Protein AF-0000000080276088 (afdb_homodimer)

Organism: Fervidobacterium islandicum (NCBI:txid2423)

Nearest PDB structures (foldseek):
  8k1r-assembly1_B  TM=9.528E-01  e=2.540E-06  Spirochaeta thermophila DSM 6578
  8j4c-assembly1_A  TM=8.037E-01  e=6.727E-07  Spirochaeta thermophila DSM 6578
  8k1r-assembly1_A  TM=8.039E-01  e=1.388E-06  Spirochaeta thermophila DSM 6578
  6cdb-assembly1_A  TM=9.088E-01  e=8.428E-05  Staphylococcus aureus
  2kko-assembly1_A  TM=9.080E-01  e=1.637E-04  Mycobacterium tuberculosis variant bovis

Solvent-accessible surface area (backbone atoms only — not comparable to full-atom values): 21355 Å² total; per-residue (Å²): 125,87,78,78,66,42,72,38,52,51,25,47,59,51,32,32,64,68,54,40,39,52,51,43,36,39,72,69,69,32,36,33,41,65,54,33,12,67,67,69,69,48,56,47,69,61,37,37,51,53,53,49,52,37,31,73,70,56,54,26,38,73,48,74,57,97,88,39,65,35,42,42,67,52,42,71,35,58,53,47,26,52,52,27,46,42,52,43,38,41,58,67,50,38,83,70,20,63,20,75,14,50,72,72,53,68,56,74,84,64,67,79,71,78,58,95,61,81,45,49,26,24,36,56,31,59,85,42,52,66,53,43,49,45,53,46,49,51,55,51,57,72,72,50,58,69,68,40,31,37,30,37,31,33,53,33,69,60,37,64,57,46,38,61,55,50,40,48,73,70,55,30,43,78,76,45,74,48,68,46,96,84,56,38,31,40,39,33,34,34,39,48,66,84,70,78,75,119,125,88,78,77,68,40,73,39,53,52,24,46,59,50,32,32,64,68,54,40,41,53,50,42,36,38,73,69,67,32,35,32,42,65,55,35,11,66,68,69,70,46,54,47,68,62,37,37,52,53,53,49,52,36,31,74,69,55,53,25,37,74,49,74,55,95,87,39,64,34,45,42,69,53,42,70,33,58,53,48,26,52,50,28,47,43,51,42,38,40,59,68,51,38,76,76,20,62,20,73,18,49,73,73,55,65,55,73,84,66,67,81,72,78,61,94,62,82,44,51,26,24,37,55,32,59,87,43,55,66,53,42,47,44,53,45,49,51,54,51,57,72,71,50,58,70,69,40,31,38,32,38,31,33,54,33,69,59,37,63,56,45,36,61,56,50,40,47,72,69,55,30,42,78,75,44,73,47,70,45,97,85,55,39,30,42,38,32,34,34,38,49,65,82,69,78,74,118

Foldseek 3Di:
DLDDQDPVNVVVQCVDPLLVLLQLQVLVVQWALVSSCVLSVHDSVVSVVSQVVCVSSQQKDWDADPNGITIHGNDVVSSVVVVVVLVVVLVVPQVQFKAQFCVRNVPDDDPPPPPVDTARIEGEQEPPEPPSQQVSVVVVLVVDDAFGKYKYKYQYVSNLVVNVVVLVVVPWDWPDWDADPVRIIITIIGRHDPPPPD/DLDDQDPVNVVVQCVDPLLVLLQLQVLVVQWALVSSCVLSVHDSVVSVVSQVVCVSSQQKDWDADPRGITIHGNDVVSSVVVVVVLVVVLVVPQVLFKAQFCVRNVPDDDDPPPPVDTARIEGEQEPPEPPSQQVSVVVVLVVDDAFGKYKYKYQYVSNLVVNVVVCVVVPWDWPDWDADPVRIIITIIGRHDPPPPD

pLDDT: mean 82.59, std 14.82, range [29.22, 98.38]

Structure (mmCIF, N/CA/C/O backbone):
data_AF-0000000080276088-model_v1
#
loop_
_entity.id
_entity.type
_entity.pdbx_description
1 polymer 'Sulfurtransferase TusA family protein'
#
loop_
_atom_si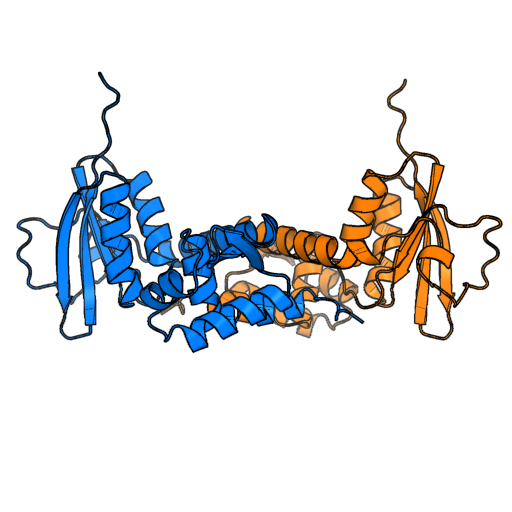te.group_PDB
_atom_site.id
_atom_site.type_symbol
_atom_site.label_atom_id
_atom_site.label_alt_id
_atom_site.label_comp_id
_atom_site.label_asym_id
_atom_site.label_entity_id
_atom_site.label_seq_id
_atom_site.pdbx_PDB_ins_code
_atom_site.Cartn_x
_atom_site.Cartn_y
_atom_site.Cartn_z
_atom_site.occupancy
_atom_site.B_iso_or_equiv
_atom_site.auth_seq_id
_atom_site.auth_comp_id
_atom_site.auth_asym_id
_atom_site.auth_atom_id
_atom_site.pdbx_PDB_model_num
ATOM 1 N N . MET A 1 1 ? -12.562 19.391 -12.039 1 29.22 1 MET A N 1
ATOM 2 C CA . MET A 1 1 ? -11.641 19.484 -10.906 1 29.22 1 MET A CA 1
ATOM 3 C C . MET A 1 1 ? -10.992 18.141 -10.625 1 29.22 1 MET A C 1
ATOM 5 O O . MET A 1 1 ? -11.695 17.141 -10.391 1 29.22 1 MET A O 1
ATOM 9 N N . LYS A 1 2 ? -9.984 17.719 -11.312 1 45.38 2 LYS A N 1
ATOM 10 C CA . LYS A 1 2 ? -9.391 16.391 -11.25 1 45.38 2 LYS A CA 1
ATOM 11 C C . LYS A 1 2 ? -9.297 15.898 -9.805 1 45.38 2 LYS A C 1
ATOM 13 O O . LYS A 1 2 ? -8.695 16.562 -8.961 1 45.38 2 LYS A O 1
ATOM 18 N N . LYS A 1 3 ? -10.375 15.078 -9.328 1 55.28 3 LYS A N 1
ATOM 19 C CA . LYS A 1 3 ? -10.625 14.578 -7.977 1 55.28 3 LYS A CA 1
ATOM 20 C C . LYS A 1 3 ? -9.336 14.102 -7.316 1 55.28 3 LYS A C 1
ATOM 22 O O . LYS A 1 3 ? -8.578 13.336 -7.91 1 55.28 3 LYS A O 1
ATOM 27 N N . LYS A 1 4 ? -8.891 14.695 -6.211 1 71.38 4 LYS A N 1
ATOM 28 C CA . LYS A 1 4 ? -7.738 14.469 -5.34 1 71.38 4 LYS A CA 1
ATOM 29 C C . LYS A 1 4 ? -7.723 13.039 -4.809 1 71.38 4 LYS A C 1
ATOM 31 O O . LYS A 1 4 ? -8.742 12.531 -4.344 1 71.38 4 LYS A O 1
ATOM 36 N N . LEU A 1 5 ? -6.738 12.273 -5.238 1 83.12 5 LEU A N 1
ATOM 37 C CA . LEU A 1 5 ? -6.609 10.914 -4.727 1 83.12 5 LEU A CA 1
ATOM 38 C C . LEU A 1 5 ? -6.109 10.922 -3.285 1 83.12 5 LEU A C 1
ATOM 40 O O . LEU A 1 5 ? -5.016 11.414 -3.004 1 83.12 5 LEU A O 1
ATOM 44 N N . THR A 1 6 ? -6.949 10.555 -2.328 1 83.62 6 THR A N 1
ATOM 45 C CA . THR A 1 6 ? -6.547 10.469 -0.929 1 83.62 6 THR A CA 1
ATOM 46 C C . THR A 1 6 ? -5.844 9.148 -0.647 1 83.62 6 THR A C 1
ATOM 48 O O . THR A 1 6 ? -5.879 8.234 -1.471 1 83.62 6 THR A O 1
ATOM 51 N N . LEU A 1 7 ? -5.176 9.117 0.5 1 90 7 LEU A N 1
ATOM 52 C CA . LEU A 1 7 ? -4.527 7.875 0.925 1 90 7 LEU A CA 1
ATOM 53 C C . LEU A 1 7 ? -5.551 6.758 1.082 1 90 7 LEU A C 1
ATOM 55 O O . LEU A 1 7 ? -5.312 5.625 0.653 1 90 7 LEU A O 1
ATOM 59 N N . GLU A 1 8 ? -6.645 7.098 1.681 1 91.5 8 GLU A N 1
ATOM 60 C CA . GLU A 1 8 ? -7.719 6.125 1.869 1 91.5 8 GLU A CA 1
ATOM 61 C C . GLU A 1 8 ? -8.234 5.609 0.531 1 91.5 8 GLU A C 1
ATOM 63 O O . GLU A 1 8 ? -8.438 4.406 0.359 1 91.5 8 GLU A O 1
ATOM 68 N N . ASN A 1 9 ? -8.445 6.48 -0.384 1 93.06 9 ASN A N 1
ATOM 69 C CA . ASN A 1 9 ? -8.945 6.109 -1.702 1 93.06 9 ASN A CA 1
ATOM 70 C C . ASN A 1 9 ? -7.961 5.215 -2.447 1 93.06 9 ASN A C 1
ATOM 72 O O . ASN A 1 9 ? -8.359 4.277 -3.139 1 93.06 9 ASN A O 1
ATOM 76 N N . LEU A 1 10 ? -6.711 5.629 -2.359 1 95.19 10 LEU A N 1
ATOM 77 C CA . LEU A 1 10 ? -5.68 4.797 -2.973 1 95.19 10 LEU A CA 1
ATOM 78 C C . LEU A 1 10 ? -5.789 3.355 -2.492 1 95.19 10 LEU A C 1
ATOM 80 O O . LEU A 1 10 ? -5.832 2.428 -3.305 1 95.19 10 LEU A O 1
ATOM 84 N N . PHE A 1 11 ? -5.844 3.156 -1.172 1 96.81 11 PHE A N 1
ATOM 85 C CA . PHE A 1 11 ? -5.875 1.804 -0.628 1 96.81 11 PHE A CA 1
ATOM 86 C C . PHE A 1 11 ? -7.195 1.119 -0.954 1 96.81 11 PHE A C 1
ATOM 88 O O . PHE A 1 11 ? -7.238 -0.096 -1.154 1 96.81 11 PHE A O 1
ATOM 95 N N . LYS A 1 12 ? -8.266 1.873 -1.035 1 96.44 12 LYS A N 1
ATOM 96 C CA . LYS A 1 12 ? -9.531 1.304 -1.491 1 96.44 12 LYS A CA 1
ATOM 97 C C . LYS A 1 12 ? -9.406 0.749 -2.908 1 96.44 12 LYS A C 1
ATOM 99 O O . LYS A 1 12 ? -9.914 -0.335 -3.203 1 96.44 12 LYS A O 1
ATOM 104 N N . ILE A 1 13 ? -8.828 1.505 -3.725 1 97.12 13 ILE A N 1
ATOM 105 C CA . ILE A 1 13 ? -8.625 1.074 -5.105 1 97.12 13 ILE A CA 1
ATOM 106 C C . ILE A 1 13 ? -7.805 -0.212 -5.133 1 97.12 13 ILE A C 1
ATOM 108 O O . ILE A 1 13 ? -8.102 -1.131 -5.898 1 97.12 13 ILE A O 1
ATOM 112 N N . LEU A 1 14 ? -6.793 -0.343 -4.27 1 96.62 14 LEU A N 1
ATOM 113 C CA . LEU A 1 14 ? -5.879 -1.481 -4.246 1 96.62 14 LEU A CA 1
ATOM 114 C C . LEU A 1 14 ? -6.504 -2.662 -3.51 1 96.62 14 LEU A C 1
ATOM 116 O O . LEU A 1 14 ? -5.977 -3.775 -3.551 1 96.62 14 LEU A O 1
ATOM 120 N N . ALA A 1 15 ? -7.617 -2.447 -2.863 1 96.38 15 ALA A N 1
ATOM 121 C CA . ALA A 1 15 ? -8.242 -3.482 -2.043 1 96.38 15 ALA A CA 1
ATOM 122 C C . ALA A 1 15 ? -9.211 -4.324 -2.867 1 96.38 15 ALA A C 1
ATOM 124 O O . ALA A 1 15 ? -9.992 -5.109 -2.314 1 96.38 15 ALA A O 1
ATOM 125 N N . ASN A 1 16 ? -9.219 -4.195 -4.137 1 94.62 16 ASN A N 1
ATOM 126 C CA . ASN A 1 16 ? -10.062 -4.969 -5.039 1 94.62 16 ASN A CA 1
ATOM 127 C C . ASN A 1 16 ? -9.297 -6.133 -5.668 1 94.62 16 ASN A C 1
ATOM 129 O O . ASN A 1 16 ? -8.234 -5.934 -6.262 1 94.62 16 ASN A O 1
ATOM 133 N N . GLN A 1 17 ? -9.844 -7.289 -5.562 1 89.19 17 GLN A N 1
ATOM 134 C CA . GLN A 1 17 ? -9.141 -8.5 -5.984 1 89.19 17 GLN A CA 1
ATOM 135 C C . GLN A 1 17 ? -8.828 -8.461 -7.477 1 89.19 17 GLN A C 1
ATOM 137 O O . GLN A 1 17 ? -7.715 -8.781 -7.891 1 89.19 17 GLN A O 1
ATOM 142 N N . LYS A 1 18 ? -9.773 -8.164 -8.281 1 90.38 18 LYS A N 1
ATOM 143 C CA . LYS A 1 18 ? -9.578 -8.141 -9.727 1 90.38 18 LYS A CA 1
ATOM 144 C C . LYS A 1 18 ? -8.555 -7.078 -10.133 1 90.38 18 LYS A C 1
ATOM 146 O O . LYS A 1 18 ? -7.723 -7.309 -11.008 1 90.38 18 LYS A O 1
ATOM 151 N N . ARG A 1 19 ? -8.617 -5.918 -9.531 1 95.38 19 ARG A N 1
ATOM 152 C CA . ARG A 1 19 ? -7.641 -4.867 -9.797 1 95.38 19 ARG A CA 1
ATOM 153 C C . ARG A 1 19 ? -6.238 -5.316 -9.398 1 95.38 19 ARG A C 1
ATOM 155 O O . ARG A 1 19 ? -5.266 -5.008 -10.094 1 95.38 19 ARG A O 1
ATOM 162 N N . LEU A 1 20 ? -6.18 -5.977 -8.273 1 93.75 20 LEU A N 1
ATOM 163 C CA . LEU A 1 20 ? -4.883 -6.484 -7.832 1 93.75 20 LEU A CA 1
ATOM 164 C C . LEU A 1 20 ? -4.316 -7.48 -8.836 1 93.75 20 LEU A C 1
ATOM 166 O O . LEU A 1 20 ? -3.121 -7.457 -9.133 1 93.75 20 LEU A O 1
ATOM 170 N N . GLU A 1 21 ? -5.133 -8.328 -9.344 1 88.38 21 GLU A N 1
ATOM 171 C CA . GLU A 1 21 ? -4.703 -9.289 -10.359 1 88.38 21 GLU A CA 1
ATOM 172 C C . GLU A 1 21 ? -4.172 -8.578 -11.602 1 88.38 21 GLU A C 1
ATOM 174 O O . GLU A 1 21 ? -3.139 -8.969 -12.148 1 88.38 21 GLU A O 1
ATOM 179 N N . ILE A 1 22 ? -4.883 -7.582 -12.008 1 93.81 22 ILE A N 1
ATOM 180 C CA . ILE A 1 22 ? -4.48 -6.789 -13.164 1 93.81 22 ILE A CA 1
ATOM 181 C C . ILE A 1 22 ? -3.129 -6.133 -12.898 1 93.81 22 ILE A C 1
ATOM 183 O O . ILE A 1 22 ? -2.227 -6.191 -13.734 1 93.81 22 ILE A O 1
ATOM 187 N N . LEU A 1 23 ? -2.99 -5.539 -11.758 1 94.62 23 LEU A N 1
ATOM 188 C CA . LEU A 1 23 ? -1.762 -4.84 -11.391 1 94.62 23 LEU A CA 1
ATOM 189 C C . LEU A 1 23 ? -0.59 -5.812 -11.297 1 94.62 23 LEU A C 1
ATOM 191 O O . LEU A 1 23 ? 0.541 -5.461 -11.641 1 94.62 23 LEU A O 1
ATOM 195 N N . MET A 1 24 ? -0.877 -7.008 -10.867 1 86.88 24 MET A N 1
ATOM 196 C CA . MET A 1 24 ? 0.173 -8.023 -10.781 1 86.88 24 MET A CA 1
ATOM 197 C C . MET A 1 24 ? 0.653 -8.43 -12.164 1 86.88 24 MET A C 1
ATOM 199 O O . MET A 1 24 ? 1.84 -8.695 -12.367 1 86.88 24 MET A O 1
ATOM 203 N N . ALA A 1 25 ? -0.281 -8.539 -13.078 1 86.12 25 ALA A N 1
ATOM 204 C CA . ALA A 1 25 ? 0.109 -8.836 -14.453 1 86.12 25 ALA A CA 1
ATOM 205 C C . ALA A 1 25 ? 1.029 -7.746 -15.008 1 86.12 25 ALA A C 1
ATOM 207 O O . ALA A 1 25 ? 2.047 -8.047 -15.633 1 86.12 25 ALA A O 1
ATOM 208 N N . VAL A 1 26 ? 0.684 -6.496 -14.734 1 91.12 26 VAL A N 1
ATOM 209 C CA . VAL A 1 26 ? 1.513 -5.371 -15.156 1 91.12 26 VAL A CA 1
ATOM 210 C C . VAL A 1 26 ? 2.859 -5.426 -14.445 1 91.12 26 VAL A C 1
ATOM 212 O O . VAL A 1 26 ? 3.902 -5.152 -15.047 1 91.12 26 VAL A O 1
ATOM 215 N N . TYR A 1 27 ? 2.744 -5.742 -13.148 1 85.12 27 TYR A N 1
ATOM 216 C CA . TYR A 1 27 ? 3.936 -5.91 -12.32 1 85.12 27 TYR A CA 1
ATOM 217 C C . TYR A 1 27 ? 4.898 -6.914 -12.953 1 85.12 27 TYR A C 1
ATOM 219 O O . TYR A 1 27 ? 6.117 -6.738 -12.883 1 85.12 27 TYR A O 1
ATOM 227 N N . ASP A 1 28 ? 4.336 -7.848 -13.633 1 76.44 28 ASP A N 1
ATOM 228 C CA . ASP A 1 28 ? 5.113 -8.906 -14.273 1 76.44 28 ASP A CA 1
ATOM 229 C C . ASP A 1 28 ? 5.461 -8.531 -15.719 1 76.44 28 ASP A C 1
ATOM 231 O O . ASP A 1 28 ? 5.773 -9.406 -16.531 1 76.44 28 ASP A O 1
ATOM 235 N N . ASN A 1 29 ? 5.27 -7.32 -16.016 1 81.88 29 ASN A N 1
ATOM 236 C CA . ASN A 1 29 ? 5.719 -6.73 -17.281 1 81.88 29 ASN A CA 1
ATOM 237 C C . ASN A 1 29 ? 4.809 -7.117 -18.438 1 81.88 29 ASN A C 1
ATOM 239 O O . ASN A 1 29 ? 5.254 -7.191 -19.578 1 81.88 29 ASN A O 1
ATOM 243 N N . ASN A 1 30 ? 3.609 -7.523 -18.219 1 86.5 30 ASN A N 1
ATOM 244 C CA . ASN A 1 30 ? 2.568 -7.551 -19.234 1 86.5 30 ASN A CA 1
ATOM 245 C C . ASN A 1 30 ? 1.957 -6.168 -19.453 1 86.5 30 ASN A C 1
ATOM 247 O O . ASN A 1 30 ? 1.393 -5.582 -18.531 1 86.5 30 ASN A O 1
ATOM 251 N N . GLN A 1 31 ? 1.997 -5.668 -20.672 1 93.25 31 GLN A N 1
ATOM 252 C CA . GLN A 1 31 ? 1.808 -4.227 -20.812 1 93.25 31 GLN A CA 1
ATOM 253 C C . GLN A 1 31 ? 0.605 -3.912 -21.703 1 93.25 31 GLN A C 1
ATOM 255 O O . GLN A 1 31 ? 0.195 -2.754 -21.812 1 93.25 31 GLN A O 1
ATOM 260 N N . THR A 1 32 ? 0.075 -4.957 -22.406 1 96.44 32 THR A N 1
ATOM 261 C CA . THR A 1 32 ? -1.071 -4.703 -23.266 1 96.44 32 THR A CA 1
ATOM 262 C C . THR A 1 32 ? -2.33 -5.352 -22.703 1 96.44 32 THR A C 1
ATOM 264 O O . THR A 1 32 ? -2.248 -6.305 -21.922 1 96.44 32 THR A O 1
ATOM 267 N N . ALA A 1 33 ? -3.539 -4.797 -23.141 1 98.19 33 ALA A N 1
ATOM 268 C CA . ALA A 1 33 ? -4.809 -5.387 -22.734 1 98.19 33 ALA A CA 1
ATOM 269 C C . ALA A 1 33 ? -4.875 -6.863 -23.125 1 98.19 33 ALA A C 1
ATOM 271 O O . ALA A 1 33 ? -5.395 -7.684 -22.359 1 98.19 33 ALA A O 1
ATOM 272 N N . THR A 1 34 ? -4.309 -7.188 -24.25 1 96.56 34 THR A N 1
ATOM 273 C CA . THR A 1 34 ? -4.301 -8.562 -24.734 1 96.56 34 THR A CA 1
ATOM 274 C C . THR A 1 34 ? -3.471 -9.461 -23.828 1 96.56 34 THR A C 1
ATOM 276 O O . THR A 1 34 ? -3.918 -10.539 -23.422 1 96.56 34 THR A O 1
ATOM 279 N N . GLU A 1 35 ? -2.232 -9.07 -23.5 1 92.62 35 GLU A N 1
ATOM 280 C CA . GLU A 1 35 ? -1.354 -9.836 -22.625 1 92.62 35 GLU A CA 1
ATOM 281 C C . GLU A 1 35 ? -1.969 -10.016 -21.25 1 92.62 35 GLU A C 1
ATOM 283 O O . GLU A 1 35 ? -1.982 -11.117 -20.703 1 92.62 35 GLU A O 1
ATOM 288 N N . VAL A 1 36 ? -2.486 -8.938 -20.656 1 94.25 36 VAL A N 1
ATOM 289 C CA . VAL A 1 36 ? -3.041 -8.945 -19.312 1 94.25 36 VAL A CA 1
ATOM 290 C C . VAL A 1 36 ? -4.285 -9.828 -19.266 1 94.25 36 VAL A C 1
ATOM 292 O O . VAL A 1 36 ? -4.465 -10.609 -18.328 1 94.25 36 VAL A O 1
ATOM 295 N N . SER A 1 37 ? -5.09 -9.711 -20.297 1 95.31 37 SER A N 1
ATOM 296 C CA . SER A 1 37 ? -6.312 -10.508 -20.375 1 95.31 37 SER A CA 1
ATOM 297 C C . SER A 1 37 ? -6.004 -12 -20.312 1 95.31 37 SER A C 1
ATOM 299 O O . SER A 1 37 ? -6.703 -12.758 -19.656 1 95.31 37 SER A O 1
ATOM 301 N N . LYS A 1 38 ? -4.965 -12.445 -20.953 1 86.88 38 LYS A N 1
ATOM 302 C CA . LYS A 1 38 ? -4.562 -13.852 -21 1 86.88 38 LYS A CA 1
ATOM 303 C C . LYS A 1 38 ? -4.117 -14.336 -19.609 1 86.88 38 LYS A C 1
ATOM 305 O O . LYS A 1 38 ? -4.453 -15.445 -19.203 1 86.88 38 LYS A O 1
ATOM 310 N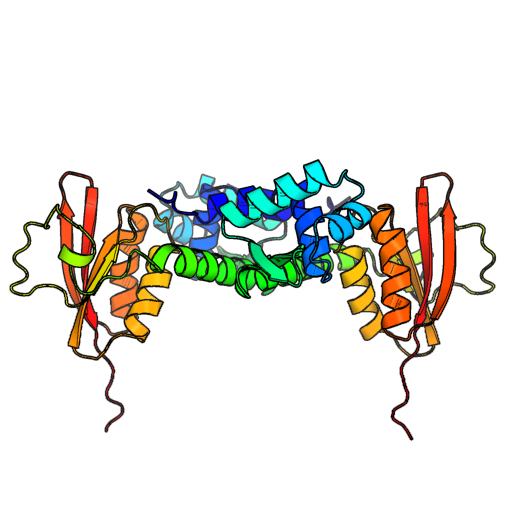 N . ILE A 1 39 ? -3.42 -13.477 -18.953 1 78.62 39 ILE A N 1
ATOM 311 C CA . ILE A 1 39 ? -2.859 -13.836 -17.656 1 78.62 39 ILE A CA 1
ATOM 312 C C . ILE A 1 39 ? -3.973 -13.891 -16.609 1 78.62 39 ILE A C 1
ATOM 314 O O . ILE A 1 39 ? -4.016 -14.812 -15.789 1 78.62 39 ILE A O 1
ATOM 318 N N . VAL A 1 40 ? -4.906 -12.922 -16.578 1 85.06 40 VAL A N 1
ATOM 319 C CA . VAL A 1 40 ? -5.902 -12.781 -15.531 1 85.06 40 VAL A CA 1
ATOM 320 C C . VAL A 1 40 ? -7.125 -13.641 -15.852 1 85.06 40 VAL A C 1
ATOM 322 O O . VAL A 1 40 ? -7.953 -13.906 -14.977 1 85.06 40 VAL A O 1
ATOM 325 N N . GLY A 1 41 ? -7.277 -14.031 -17.047 1 84.75 41 GLY A N 1
ATOM 326 C CA . GLY A 1 41 ? -8.406 -14.852 -17.453 1 84.75 41 GLY A CA 1
ATOM 327 C C . GLY A 1 41 ? -9.688 -14.062 -17.641 1 84.75 41 GLY A C 1
ATOM 328 O O . GLY A 1 41 ? -10.773 -14.531 -17.297 1 84.75 41 GLY A O 1
ATOM 329 N N . LEU A 1 42 ? -9.68 -12.867 -18.078 1 89.38 42 LEU A N 1
ATOM 330 C CA . LEU A 1 42 ? -10.797 -11.992 -18.406 1 89.38 42 LEU A CA 1
ATOM 331 C C . LEU A 1 42 ? -10.82 -11.664 -19.891 1 89.38 42 LEU A C 1
ATOM 333 O O . LEU A 1 42 ? -9.82 -11.836 -20.578 1 89.38 42 LEU A O 1
ATOM 337 N N . ASP A 1 43 ? -11.938 -11.273 -20.312 1 93.75 43 ASP A N 1
ATOM 338 C CA . ASP A 1 43 ? -11.992 -10.836 -21.719 1 93.75 43 ASP A CA 1
ATOM 339 C C . ASP A 1 43 ? -11.273 -9.508 -21.906 1 93.75 43 ASP A C 1
ATOM 341 O O . ASP A 1 43 ? -11.156 -8.719 -20.953 1 93.75 43 ASP A O 1
ATOM 345 N N . ILE A 1 44 ? -10.797 -9.328 -23.156 1 97.06 44 ILE A N 1
ATOM 346 C CA . ILE A 1 44 ? -9.945 -8.195 -23.5 1 97.06 44 ILE A CA 1
ATOM 347 C C . ILE A 1 44 ? -10.68 -6.891 -23.188 1 97.06 44 ILE A C 1
ATOM 349 O O . ILE A 1 44 ? -10.086 -5.945 -22.672 1 97.06 44 ILE A O 1
ATOM 353 N N . SER A 1 45 ? -11.945 -6.754 -23.469 1 97.75 45 SER A N 1
ATOM 354 C CA . SER A 1 45 ? -12.719 -5.539 -23.25 1 97.75 45 SER A CA 1
ATOM 355 C C . SER A 1 45 ? -12.797 -5.188 -21.766 1 97.75 45 SER A C 1
ATOM 357 O O . SER A 1 45 ? -12.609 -4.027 -21.375 1 97.75 45 SER A O 1
ATOM 359 N N . THR A 1 46 ? -13.133 -6.16 -20.969 1 97.31 46 THR A N 1
ATOM 360 C CA . THR A 1 46 ? -13.195 -5.977 -19.516 1 97.31 46 THR A CA 1
ATOM 361 C C . THR A 1 46 ? -11.82 -5.594 -18.969 1 97.31 46 THR A C 1
ATOM 363 O O . THR A 1 46 ? -11.719 -4.695 -18.125 1 97.31 46 THR A O 1
ATOM 366 N N . THR A 1 47 ? -10.828 -6.305 -19.422 1 97.44 47 THR A N 1
ATOM 367 C CA . THR A 1 47 ? -9.453 -6.02 -19.016 1 97.44 47 THR A CA 1
ATOM 368 C C . THR A 1 47 ? -9.078 -4.578 -19.359 1 97.44 47 THR A C 1
ATOM 370 O O . THR A 1 47 ? -8.5 -3.871 -18.531 1 97.44 47 THR A O 1
ATOM 373 N N . TYR A 1 48 ? -9.438 -4.172 -20.531 1 98.06 48 TYR A N 1
ATOM 374 C CA . TYR A 1 48 ? -9.125 -2.814 -20.969 1 98.06 48 TYR A CA 1
ATOM 375 C C . TYR A 1 48 ? -9.82 -1.79 -20.078 1 98.06 48 TYR A C 1
ATOM 377 O O . TYR A 1 48 ? -9.234 -0.763 -19.719 1 98.06 48 TYR A O 1
ATOM 385 N N . ARG A 1 49 ? -11.055 -2.045 -19.734 1 98.12 49 ARG A N 1
ATOM 386 C CA . ARG A 1 49 ? -11.812 -1.152 -18.859 1 98.12 49 ARG A CA 1
ATOM 387 C C . ARG A 1 49 ? -11.117 -1.001 -17.516 1 98.12 49 ARG A C 1
ATOM 389 O O . ARG A 1 49 ? -11.055 0.1 -16.969 1 98.12 49 ARG A O 1
ATOM 396 N N . TYR A 1 50 ? -10.609 -2.088 -16.938 1 97.62 50 TYR A N 1
ATOM 397 C CA . TYR A 1 50 ? -9.883 -2.031 -15.68 1 97.62 50 TYR A CA 1
ATOM 398 C C . TYR A 1 50 ? -8.594 -1.229 -15.828 1 97.62 50 TYR A C 1
ATOM 400 O O . TYR A 1 50 ? -8.281 -0.386 -14.984 1 97.62 50 TYR A O 1
ATOM 408 N N . LEU A 1 51 ? -7.84 -1.489 -16.891 1 98.38 51 LEU A N 1
ATOM 409 C CA . LEU A 1 51 ? -6.602 -0.768 -17.172 1 98.38 51 LEU A CA 1
ATOM 410 C C . LEU A 1 51 ? -6.859 0.73 -17.281 1 98.38 51 LEU A C 1
ATOM 412 O O . LEU A 1 51 ? -6.137 1.538 -16.703 1 98.38 51 LEU A O 1
ATOM 416 N N . LYS A 1 52 ? -7.902 1.052 -17.969 1 97.94 52 LYS A N 1
ATOM 417 C CA . LYS A 1 52 ? -8.266 2.453 -18.172 1 97.94 52 LYS A CA 1
ATOM 418 C C . LYS A 1 52 ? -8.68 3.104 -16.859 1 97.94 52 LYS A C 1
ATOM 420 O O . LYS A 1 52 ? -8.312 4.25 -16.594 1 97.94 52 LYS A O 1
ATOM 425 N N . SER A 1 53 ? -9.477 2.455 -16.109 1 97.69 53 SER A N 1
ATOM 426 C CA . SER A 1 53 ? -9.914 2.977 -14.812 1 97.69 53 SER A CA 1
ATOM 427 C C . SER A 1 53 ? -8.727 3.232 -13.891 1 97.69 53 SER A C 1
ATOM 429 O O . SER A 1 53 ? -8.688 4.234 -13.172 1 97.69 53 SER A O 1
ATOM 431 N N . LEU A 1 54 ? -7.734 2.326 -13.914 1 97.88 54 LEU A N 1
ATOM 432 C CA . LEU A 1 54 ? -6.531 2.469 -13.102 1 97.88 54 LEU A CA 1
ATOM 433 C C . LEU A 1 54 ? -5.672 3.625 -13.594 1 97.88 54 LEU A C 1
ATOM 435 O O . LEU A 1 54 ? -5.031 4.316 -12.805 1 97.88 54 LEU A O 1
ATOM 439 N N . LYS A 1 55 ? -5.707 3.77 -14.906 1 97.25 55 LYS A N 1
ATOM 440 C CA . LYS A 1 55 ? -5.02 4.918 -15.492 1 97.25 55 LYS A CA 1
ATOM 441 C C . LYS A 1 55 ? -5.684 6.227 -15.07 1 97.25 55 LYS A C 1
ATOM 443 O O . LYS A 1 55 ? -5.004 7.184 -14.695 1 97.25 55 LYS A O 1
ATOM 44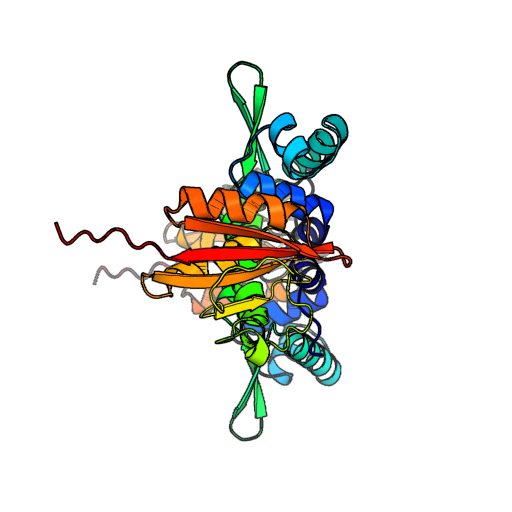8 N N . GLU A 1 56 ? -6.977 6.27 -15.055 1 95.94 56 GLU A N 1
ATOM 449 C CA . GLU A 1 56 ? -7.734 7.453 -14.664 1 95.94 56 GLU A CA 1
ATOM 450 C C . GLU A 1 56 ? -7.52 7.781 -13.188 1 95.94 56 GLU A C 1
ATOM 452 O O . GLU A 1 56 ? -7.516 8.953 -12.805 1 95.94 56 GLU A O 1
ATOM 457 N N . ALA A 1 57 ? -7.312 6.793 -12.422 1 94.62 57 ALA A N 1
ATOM 458 C CA . ALA A 1 57 ? -7.078 6.977 -10.992 1 94.62 57 ALA A CA 1
ATOM 459 C C . ALA A 1 57 ? -5.648 7.434 -10.727 1 94.62 57 ALA A C 1
ATOM 461 O O . ALA A 1 57 ? -5.293 7.742 -9.586 1 94.62 57 ALA A O 1
ATOM 462 N N . GLY A 1 58 ? -4.832 7.391 -11.727 1 94.31 58 GLY A N 1
ATOM 463 C CA . GLY A 1 58 ? -3.461 7.855 -11.594 1 94.31 58 GLY A CA 1
ATOM 464 C C . GLY A 1 58 ? -2.49 6.75 -11.227 1 94.31 58 GLY A C 1
ATOM 465 O O . GLY A 1 58 ? -1.305 7.008 -11.008 1 94.31 58 GLY A O 1
ATOM 466 N N . ILE A 1 59 ? -2.904 5.547 -11.18 1 97.19 59 ILE A N 1
ATOM 467 C CA . ILE A 1 59 ? -2.094 4.414 -10.75 1 97.19 59 ILE A CA 1
ATOM 468 C C . ILE A 1 59 ? -1.264 3.902 -11.93 1 97.19 59 ILE A C 1
ATOM 470 O O . ILE A 1 59 ? -0.099 3.531 -11.758 1 97.19 59 ILE A O 1
ATOM 474 N N . LEU A 1 60 ? -1.875 3.838 -13.055 1 97.62 60 LEU A N 1
ATOM 475 C CA . LEU A 1 60 ? -1.187 3.441 -14.281 1 97.62 60 LEU A CA 1
ATOM 476 C C . LEU A 1 60 ? -1.051 4.621 -15.234 1 97.62 60 LEU A C 1
ATOM 478 O O . LEU A 1 60 ? -1.734 5.637 -15.078 1 97.62 60 LEU A O 1
ATOM 482 N N . ASN A 1 61 ? -0.179 4.559 -16.047 1 96.12 61 ASN A N 1
ATOM 483 C CA . ASN A 1 61 ? -0.038 5.398 -17.234 1 96.12 61 ASN A CA 1
ATOM 484 C C . ASN A 1 61 ? -0.001 4.562 -18.516 1 96.12 61 ASN A C 1
ATOM 486 O O . ASN A 1 61 ? 0.037 3.332 -18.453 1 96.12 61 ASN A O 1
ATOM 490 N N . SER A 1 62 ? -0.128 5.227 -19.688 1 96.31 62 SER A N 1
ATOM 491 C CA . SER A 1 62 ? -0.061 4.457 -20.938 1 96.31 62 SER A CA 1
ATOM 492 C C . SER A 1 62 ? 0.634 5.246 -22.031 1 96.31 62 SER A C 1
ATOM 494 O O . SER A 1 62 ? 0.791 6.465 -21.922 1 96.31 62 SER A O 1
ATOM 496 N N . ARG A 1 63 ? 1.162 4.598 -22.922 1 95 63 ARG A N 1
ATOM 497 C CA . ARG A 1 63 ? 1.748 5.152 -24.125 1 95 63 ARG A CA 1
ATOM 498 C C . ARG A 1 63 ? 1.372 4.312 -25.344 1 95 63 ARG A C 1
ATOM 500 O O . ARG A 1 63 ? 1.038 3.135 -25.219 1 95 63 ARG A O 1
ATOM 507 N N . ILE A 1 64 ? 1.449 4.941 -26.516 1 96.25 64 ILE A N 1
ATOM 508 C CA . ILE A 1 64 ? 1.134 4.23 -27.75 1 96.25 64 ILE A CA 1
ATOM 509 C C . ILE A 1 64 ? 2.426 3.85 -28.469 1 96.25 64 ILE A C 1
ATOM 511 O O . ILE A 1 64 ? 3.27 4.707 -28.75 1 96.25 64 ILE A O 1
ATOM 515 N N . VAL A 1 65 ? 2.672 2.592 -28.703 1 89.62 65 VAL A N 1
ATOM 516 C CA . VAL A 1 65 ? 3.807 2.051 -29.453 1 89.62 65 VAL A CA 1
ATOM 517 C C . VAL A 1 65 ? 3.307 1.264 -30.656 1 89.62 65 VAL A C 1
ATOM 519 O O . VAL A 1 65 ? 2.641 0.237 -30.5 1 89.62 65 VAL A O 1
ATOM 522 N N . LYS A 1 66 ? 3.674 1.702 -31.828 1 94.88 66 LYS A N 1
ATOM 523 C CA . LYS A 1 66 ? 3.275 1.048 -33.062 1 94.88 66 LYS A CA 1
ATOM 524 C C . LYS A 1 66 ? 1.768 0.816 -33.125 1 94.88 66 LYS A C 1
ATOM 526 O O . LYS A 1 66 ? 1.312 -0.293 -33.406 1 94.88 66 LYS A O 1
ATOM 531 N N . GLY A 1 67 ? 1.022 1.75 -32.625 1 95.25 67 GLY A N 1
ATOM 532 C CA . GLY A 1 67 ? -0.429 1.743 -32.719 1 95.25 67 GLY A CA 1
ATOM 533 C C . GLY A 1 67 ? -1.101 0.98 -31.578 1 95.25 67 GLY A C 1
ATOM 534 O O . GLY A 1 67 ? -2.33 0.906 -31.531 1 95.25 67 GLY A O 1
ATOM 535 N N . ILE A 1 68 ? -0.329 0.392 -30.688 1 95.88 68 ILE A N 1
ATOM 536 C CA . ILE A 1 68 ? -0.887 -0.392 -29.594 1 95.88 68 ILE A CA 1
ATOM 537 C C . ILE A 1 68 ? -0.667 0.34 -28.266 1 95.88 68 ILE A C 1
ATOM 539 O O . ILE A 1 68 ? 0.428 0.841 -28 1 95.88 68 ILE A O 1
ATOM 543 N N . GLU A 1 69 ? -1.738 0.435 -27.484 1 97.31 69 GLU A N 1
ATOM 544 C CA . GLU A 1 69 ? -1.593 1.092 -26.188 1 97.31 69 GLU A CA 1
ATOM 545 C C . GLU A 1 69 ? -0.91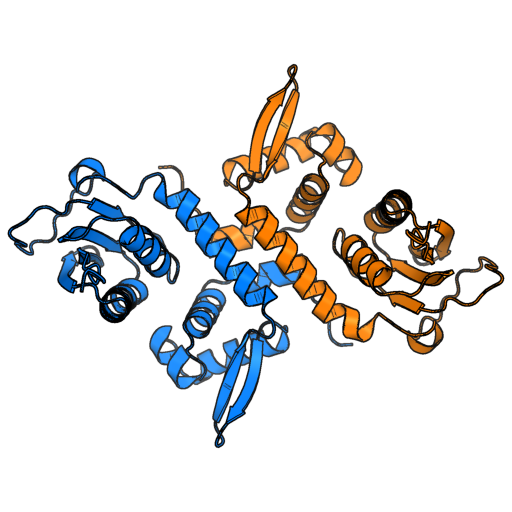6 0.172 -25.172 1 97.31 69 GLU A C 1
ATOM 547 O O . GLU A 1 69 ? -1.374 -0.949 -24.938 1 97.31 69 GLU A O 1
ATOM 552 N N . MET A 1 70 ? 0.179 0.623 -24.625 1 96.56 70 MET A N 1
ATOM 553 C CA . MET A 1 70 ? 0.928 -0.105 -23.609 1 96.56 70 MET A CA 1
ATOM 554 C C . MET A 1 70 ? 0.778 0.559 -22.25 1 96.56 70 MET A C 1
ATOM 556 O O . MET A 1 70 ? 0.852 1.784 -22.141 1 96.56 70 MET A O 1
ATOM 560 N N . PHE A 1 71 ? 0.549 -0.24 -21.219 1 97.31 71 PHE A N 1
ATOM 561 C CA . PHE A 1 71 ? 0.312 0.275 -19.875 1 97.31 71 PHE A CA 1
ATOM 562 C C . PHE A 1 71 ? 1.491 -0.035 -18.969 1 97.31 71 PHE A C 1
ATOM 564 O O . PHE A 1 71 ? 2.15 -1.064 -19.125 1 97.31 71 PHE A O 1
ATOM 571 N N . ASP A 1 72 ? 1.712 0.833 -18.016 1 95.06 72 ASP A N 1
ATOM 572 C CA . ASP A 1 72 ? 2.723 0.68 -16.969 1 95.06 72 ASP A CA 1
ATOM 573 C C . ASP A 1 72 ? 2.344 1.47 -15.711 1 95.06 72 ASP A C 1
ATOM 575 O O . ASP A 1 72 ? 1.381 2.238 -15.727 1 95.06 72 ASP A O 1
ATOM 579 N N . PHE A 1 73 ? 3.072 1.143 -14.688 1 95.12 73 PHE A N 1
ATOM 580 C CA . PHE A 1 73 ? 2.83 1.925 -13.484 1 95.12 73 PHE A CA 1
ATOM 581 C C . PHE A 1 73 ? 3.125 3.4 -13.727 1 95.12 73 PHE A C 1
ATOM 583 O O . PHE A 1 73 ? 4.082 3.742 -14.422 1 95.12 73 PHE A O 1
ATOM 590 N N . SER A 1 74 ? 2.326 4.285 -13.109 1 93.56 74 SER A N 1
ATOM 591 C CA . SER A 1 74 ? 2.461 5.723 -13.312 1 93.56 74 SER A CA 1
ATOM 592 C C . SER A 1 74 ? 3.709 6.266 -12.625 1 93.56 74 SER A C 1
ATOM 594 O O . SER A 1 74 ? 4.211 7.332 -12.984 1 93.56 74 SER A O 1
ATOM 596 N N . SER A 1 75 ? 4.16 5.539 -11.617 1 87.94 75 SER A N 1
ATOM 597 C CA . SER A 1 75 ? 5.332 5.945 -10.852 1 87.94 75 SER A CA 1
ATOM 598 C C . SER A 1 75 ? 5.992 4.75 -10.172 1 87.94 75 SER A C 1
ATOM 600 O O . SER A 1 75 ? 5.391 3.682 -10.07 1 87.94 75 SER A O 1
ATOM 602 N N . GLU A 1 76 ? 7.246 5 -9.781 1 89.06 76 GLU A N 1
ATOM 603 C CA . GLU A 1 76 ? 7.961 3.953 -9.062 1 89.06 76 GLU A CA 1
ATOM 604 C C . GLU A 1 76 ? 7.305 3.662 -7.715 1 89.06 76 GLU A C 1
ATOM 606 O O . GLU A 1 76 ? 7.395 2.545 -7.203 1 89.06 76 GLU A O 1
ATOM 611 N N . GLU A 1 77 ? 6.664 4.672 -7.145 1 91.06 77 GLU A N 1
ATOM 612 C CA . GLU A 1 77 ? 6.035 4.523 -5.836 1 91.06 77 GLU A CA 1
ATOM 613 C C . GLU A 1 77 ? 4.984 3.418 -5.852 1 91.06 77 GLU A C 1
ATOM 615 O O . GLU A 1 77 ? 4.918 2.607 -4.926 1 91.06 77 GLU A O 1
ATOM 620 N N . VAL A 1 78 ? 4.215 3.35 -6.914 1 95.5 78 VAL A N 1
ATOM 621 C CA . VAL A 1 78 ? 3.16 2.344 -6.996 1 95.5 78 VAL A CA 1
ATOM 622 C C . VAL A 1 78 ? 3.779 0.947 -7.004 1 95.5 78 VAL A C 1
ATOM 624 O O . VAL A 1 78 ? 3.312 0.052 -6.297 1 95.5 78 VAL A O 1
ATOM 627 N N . TYR A 1 79 ? 4.777 0.802 -7.812 1 90.19 79 TYR A N 1
ATOM 628 C CA . TYR A 1 79 ? 5.508 -0.46 -7.867 1 90.19 79 TYR A CA 1
ATOM 629 C C . TYR A 1 79 ? 6.035 -0.849 -6.492 1 90.19 79 TYR A C 1
ATOM 631 O O . TYR A 1 79 ? 5.887 -1.997 -6.066 1 90.19 79 TYR A O 1
ATOM 639 N N . LYS A 1 80 ? 6.605 0.057 -5.812 1 90.62 80 LYS A N 1
ATOM 640 C CA . LYS A 1 80 ? 7.219 -0.187 -4.508 1 90.62 80 LYS A CA 1
ATOM 641 C C . LYS A 1 80 ? 6.16 -0.519 -3.459 1 90.62 80 LYS A C 1
ATOM 643 O O . LYS A 1 80 ? 6.391 -1.352 -2.58 1 90.62 80 LYS A O 1
ATOM 648 N N . ILE A 1 81 ? 5.031 0.163 -3.51 1 96.75 81 ILE A N 1
ATOM 649 C CA . ILE A 1 81 ? 3.934 -0.15 -2.602 1 96.75 81 ILE A CA 1
ATOM 650 C C . ILE A 1 81 ? 3.572 -1.629 -2.719 1 96.75 81 ILE A C 1
ATOM 652 O O . ILE A 1 81 ? 3.498 -2.338 -1.712 1 96.75 81 ILE A O 1
ATOM 656 N N . LEU A 1 82 ? 3.393 -2.121 -3.916 1 92.94 82 LEU A N 1
ATOM 657 C CA . LEU A 1 82 ? 3.027 -3.514 -4.156 1 92.94 82 LEU A CA 1
ATOM 658 C C . LEU A 1 82 ? 4.156 -4.449 -3.732 1 92.94 82 LEU A C 1
ATOM 660 O O . LEU A 1 82 ? 3.906 -5.48 -3.105 1 92.94 82 LEU A O 1
ATOM 664 N N . GLN A 1 83 ? 5.348 -4.098 -4.137 1 85.94 83 GLN A N 1
ATOM 665 C CA . GLN A 1 83 ? 6.516 -4.914 -3.805 1 85.94 83 GLN A CA 1
ATOM 666 C C . GLN A 1 83 ? 6.621 -5.137 -2.299 1 85.94 83 GLN A C 1
ATOM 668 O O . GLN A 1 83 ? 6.762 -6.273 -1.845 1 85.94 83 GLN A O 1
ATOM 673 N N . TYR A 1 84 ? 6.527 -4.086 -1.516 1 90.62 84 TYR A N 1
ATOM 674 C CA . TYR A 1 84 ? 6.672 -4.191 -0.068 1 90.62 84 TYR A CA 1
ATOM 675 C C . TYR A 1 84 ? 5.465 -4.887 0.551 1 90.62 84 TYR A C 1
ATOM 677 O O . TYR A 1 84 ? 5.598 -5.602 1.548 1 90.62 84 TYR A O 1
ATOM 685 N N . ALA A 1 85 ? 4.309 -4.629 -0.025 1 93.81 85 ALA A N 1
ATOM 686 C CA . ALA A 1 85 ? 3.123 -5.34 0.448 1 93.81 85 ALA A CA 1
ATOM 687 C C . ALA A 1 85 ? 3.279 -6.848 0.269 1 93.81 85 ALA A C 1
ATOM 689 O O . ALA A 1 85 ? 2.994 -7.621 1.187 1 93.81 85 ALA A O 1
ATOM 690 N N . ILE A 1 86 ? 3.725 -7.266 -0.852 1 83.56 86 ILE A N 1
ATOM 691 C CA . ILE A 1 86 ? 3.947 -8.68 -1.151 1 83.56 86 ILE A CA 1
ATOM 692 C C . ILE A 1 86 ? 4.984 -9.25 -0.188 1 83.56 86 ILE A C 1
ATOM 694 O O . ILE A 1 86 ? 4.785 -10.336 0.373 1 83.56 86 ILE A O 1
ATOM 698 N N . ASN A 1 87 ? 6.09 -8.492 -0.045 1 80.44 87 ASN A N 1
ATOM 699 C CA . ASN A 1 87 ? 7.125 -8.938 0.88 1 80.44 87 ASN A CA 1
ATOM 700 C C . ASN A 1 87 ? 6.574 -9.133 2.289 1 80.44 87 ASN A C 1
ATOM 702 O O . ASN A 1 87 ? 6.918 -10.102 2.969 1 80.44 87 ASN A O 1
ATOM 706 N N . PHE A 1 88 ? 5.777 -8.195 2.734 1 90.25 88 PHE A N 1
ATOM 707 C CA . PHE A 1 88 ? 5.188 -8.227 4.066 1 90.25 88 PHE A CA 1
ATOM 708 C C . PHE A 1 88 ? 4.336 -9.477 4.254 1 90.25 88 PHE A C 1
ATOM 710 O O . PHE A 1 88 ? 4.496 -10.203 5.238 1 90.25 88 PHE A O 1
ATOM 717 N N . ILE A 1 89 ? 3.473 -9.727 3.336 1 85.38 89 ILE A N 1
ATOM 718 C CA . ILE A 1 89 ? 2.551 -10.852 3.416 1 85.38 89 ILE A CA 1
ATOM 719 C C . ILE A 1 89 ? 3.336 -12.164 3.41 1 85.38 89 ILE A C 1
ATOM 721 O O . ILE A 1 89 ? 3.014 -13.086 4.156 1 85.38 89 ILE A O 1
ATOM 725 N N . ASN A 1 90 ? 4.27 -12.211 2.523 1 74.81 90 ASN A N 1
ATOM 726 C CA . ASN A 1 90 ? 5.086 -13.422 2.43 1 74.81 90 ASN A CA 1
ATOM 727 C C . ASN A 1 90 ? 5.789 -13.727 3.75 1 74.81 90 ASN A C 1
ATOM 729 O O . ASN A 1 90 ? 5.812 -14.875 4.195 1 74.81 90 ASN A O 1
ATOM 733 N N . LYS A 1 91 ? 6.402 -12.695 4.27 1 74.38 91 LYS A N 1
ATOM 734 C CA . LYS A 1 91 ? 7.094 -12.859 5.547 1 74.38 91 LYS A CA 1
ATOM 735 C C . LYS A 1 91 ? 6.129 -13.312 6.637 1 74.38 91 LYS A C 1
ATOM 737 O O . LYS A 1 91 ? 6.465 -14.18 7.449 1 74.38 91 LYS A O 1
ATOM 742 N N . LEU A 1 92 ? 5.008 -12.719 6.66 1 78.62 92 LEU A N 1
ATOM 743 C CA . LEU A 1 92 ? 4.008 -13.031 7.676 1 78.62 92 LEU A CA 1
ATOM 744 C C . LEU A 1 92 ? 3.496 -14.461 7.516 1 78.62 92 LEU A C 1
ATOM 746 O O . LEU A 1 92 ? 3.312 -15.172 8.508 1 78.62 92 LEU A O 1
ATOM 750 N N . ASN A 1 93 ? 3.309 -14.844 6.242 1 68.88 93 ASN A N 1
ATOM 751 C CA . ASN A 1 93 ? 2.695 -16.141 5.969 1 68.88 93 ASN A CA 1
ATOM 752 C C . ASN A 1 93 ? 3.732 -17.266 5.949 1 68.88 93 ASN A C 1
ATOM 754 O O . ASN A 1 93 ? 3.395 -18.422 6.141 1 68.88 93 ASN A O 1
ATOM 758 N N . ALA A 1 94 ? 4.926 -16.969 5.5 1 62.03 94 ALA A N 1
ATOM 759 C CA . ALA A 1 94 ? 5.977 -17.984 5.438 1 62.03 94 ALA A CA 1
ATOM 760 C C . ALA A 1 94 ? 6.234 -18.594 6.812 1 62.03 94 ALA A C 1
ATOM 762 O O . ALA A 1 94 ? 6.535 -19.781 6.93 1 62.03 94 ALA A O 1
ATOM 763 N N . GLU A 1 95 ? 6.359 -17.766 7.863 1 56.5 95 GLU A N 1
ATOM 764 C CA . GLU A 1 95 ? 6.75 -18.312 9.156 1 56.5 95 GLU A CA 1
ATOM 765 C C . GLU A 1 95 ? 5.977 -19.594 9.469 1 56.5 95 GLU A C 1
ATOM 767 O O . GLU A 1 95 ? 6.5 -20.5 10.117 1 56.5 95 GLU A O 1
ATOM 772 N N . GLY A 1 96 ? 5.23 -20.25 8.531 1 53.5 96 GLY A N 1
ATOM 773 C CA . GLY A 1 96 ? 4.527 -21.484 8.828 1 53.5 96 GLY A CA 1
ATOM 774 C C . GLY A 1 96 ? 4.293 -22.359 7.605 1 53.5 96 GLY A C 1
ATOM 775 O O . GLY A 1 96 ? 3.727 -23.438 7.707 1 53.5 96 GLY A O 1
ATOM 776 N N . ARG A 1 97 ? 4.914 -21.859 6.551 1 64.06 97 ARG A N 1
ATOM 777 C CA . ARG A 1 97 ? 4.527 -22.578 5.344 1 64.06 97 ARG A CA 1
ATOM 778 C C . ARG A 1 97 ? 5.738 -23.234 4.688 1 64.06 97 ARG A C 1
ATOM 780 O O . ARG A 1 97 ? 5.598 -23.984 3.717 1 64.06 97 ARG A O 1
ATOM 787 N N . PHE A 1 98 ? 6.926 -22.766 5.309 1 66.06 98 PHE A N 1
ATOM 788 C CA . PHE A 1 98 ? 8.172 -23.344 4.816 1 66.06 98 PHE A CA 1
ATOM 789 C C . PHE A 1 98 ? 8.68 -24.422 5.77 1 66.06 98 PHE A C 1
ATOM 791 O O . PHE A 1 98 ? 8.961 -24.141 6.938 1 66.06 98 PHE A O 1
ATOM 798 N N . CYS A 1 99 ? 8.609 -25.516 5.316 1 68.88 99 CYS A N 1
ATOM 799 C CA . CYS A 1 99 ? 8.922 -26.641 6.195 1 68.88 99 CYS A CA 1
ATOM 800 C C . CYS A 1 99 ? 10.008 -27.516 5.582 1 68.88 99 CYS A C 1
ATOM 802 O O . CYS A 1 99 ? 10.188 -27.531 4.363 1 68.88 99 CYS A O 1
ATOM 804 N N . GLU A 1 100 ? 10.797 -28.219 6.531 1 69.12 100 GLU A N 1
ATOM 805 C CA . GLU A 1 100 ? 11.852 -29.125 6.105 1 69.12 100 GLU A CA 1
ATOM 806 C C . GLU A 1 100 ? 11.266 -30.438 5.586 1 69.12 100 GLU A C 1
ATOM 808 O O . GLU A 1 100 ? 12.008 -31.344 5.195 1 69.12 100 GLU A O 1
ATOM 813 N N . ASN A 1 101 ? 10.188 -30.562 5.266 1 60.62 101 ASN A N 1
ATOM 814 C CA . ASN A 1 101 ? 9.586 -31.734 4.66 1 60.62 101 ASN A CA 1
ATOM 815 C C . ASN A 1 101 ? 8.062 -31.688 4.734 1 60.62 101 ASN A C 1
ATOM 817 O O . ASN A 1 101 ? 7.496 -30.766 5.305 1 60.62 101 ASN A O 1
ATOM 821 N N . LEU A 1 102 ? 7.535 -32.656 3.984 1 61.34 102 LEU A N 1
ATOM 822 C CA . LEU A 1 102 ? 6.082 -32.688 3.873 1 61.34 102 LEU A CA 1
ATOM 823 C C . LEU A 1 102 ? 5.438 -32.844 5.246 1 61.34 102 LEU A C 1
ATOM 825 O O . LEU A 1 102 ? 4.402 -32.25 5.527 1 61.34 102 LEU A O 1
ATOM 829 N N . ALA A 1 103 ? 6.059 -33.75 5.934 1 59.44 103 ALA A N 1
ATOM 830 C CA . ALA A 1 103 ? 5.516 -34.031 7.258 1 59.44 103 ALA A CA 1
ATOM 831 C C . ALA A 1 103 ? 5.539 -32.781 8.148 1 59.44 103 ALA A C 1
ATOM 833 O O . ALA A 1 103 ? 4.574 -32.531 8.867 1 59.44 103 ALA A O 1
ATOM 834 N N . ALA A 1 104 ? 6.578 -32.125 8 1 59.22 104 ALA A N 1
ATOM 835 C CA . ALA A 1 104 ? 6.758 -30.938 8.82 1 59.22 104 ALA A CA 1
ATOM 836 C C . ALA A 1 104 ? 5.719 -29.875 8.477 1 59.22 104 ALA A C 1
ATOM 838 O O . ALA A 1 104 ? 5.293 -29.109 9.352 1 59.22 104 ALA A O 1
ATOM 839 N N . CYS A 1 105 ? 5.219 -29.922 7.25 1 61.84 105 CYS A N 1
ATOM 840 C CA . CYS A 1 105 ? 4.215 -28.953 6.828 1 61.84 105 CYS A CA 1
ATOM 841 C C . CYS A 1 105 ? 2.812 -29.531 6.934 1 61.84 105 CYS A C 1
ATOM 843 O O . CYS A 1 105 ? 1.837 -28.891 6.543 1 61.84 105 CYS A O 1
ATOM 845 N N . GLU A 1 106 ? 2.686 -30.781 7.473 1 58.5 106 GLU A N 1
ATOM 846 C CA . GLU A 1 106 ? 1.413 -31.469 7.684 1 58.5 106 GLU A CA 1
ATOM 847 C C . GLU A 1 106 ? 0.621 -31.578 6.387 1 58.5 106 GLU A C 1
ATOM 849 O O . GLU A 1 106 ? -0.577 -31.281 6.355 1 58.5 106 GLU A O 1
ATOM 854 N N . ILE A 1 107 ? 1.354 -31.672 5.383 1 60.81 107 ILE A N 1
ATOM 855 C CA . ILE A 1 107 ? 0.69 -31.875 4.102 1 60.81 107 ILE A CA 1
ATOM 856 C C . ILE A 1 107 ? 0.335 -33.344 3.941 1 60.81 107 ILE A C 1
ATOM 858 O O . ILE A 1 107 ? 1.22 -34.219 3.902 1 60.81 107 ILE A O 1
ATOM 862 N N . GLU A 1 108 ? -0.891 -33.656 4.094 1 57.28 108 GLU A N 1
ATOM 863 C CA . GLU A 1 108 ? -1.351 -35.031 4.02 1 57.28 108 GLU A CA 1
ATOM 864 C C . GLU A 1 108 ? -1.461 -35.5 2.572 1 57.28 108 GLU A C 1
ATOM 866 O O . GLU A 1 108 ? -1.204 -36.688 2.271 1 57.28 108 GLU A O 1
ATOM 871 N N . SER A 1 109 ? -2.207 -34.719 1.688 1 52.19 109 SER A N 1
ATOM 872 C CA . SER A 1 109 ? -2.535 -35.219 0.356 1 52.19 109 SER A CA 1
ATOM 873 C C . SER A 1 109 ? -1.3 -35.25 -0.538 1 52.19 109 SER A C 1
ATOM 875 O O . SER A 1 109 ? -0.552 -34.281 -0.621 1 52.19 109 SER A O 1
ATOM 877 N N . ARG A 1 110 ? -0.638 -36.375 -0.571 1 52.53 110 ARG A N 1
ATOM 878 C CA . ARG A 1 110 ? 0.539 -36.594 -1.402 1 52.53 110 ARG A CA 1
ATOM 879 C C . ARG A 1 110 ? 0.149 -36.781 -2.867 1 52.53 110 ARG A C 1
ATOM 881 O O . ARG A 1 110 ? -0.825 -37.469 -3.178 1 52.53 110 ARG A O 1
ATOM 888 N N . PRO A 1 111 ? 0.575 -35.688 -3.613 1 51.38 111 PRO A N 1
ATOM 889 C CA . PRO A 1 111 ? 0.332 -36.062 -5.008 1 51.38 111 PRO A CA 1
ATOM 890 C C . PRO A 1 111 ? 0.895 -37.438 -5.348 1 51.38 111 PRO A C 1
ATOM 892 O O . PRO A 1 111 ? 1.837 -37.906 -4.699 1 51.38 111 PRO A O 1
ATOM 895 N N . ILE A 1 112 ? 0.122 -38.188 -6.008 1 43.38 112 ILE A N 1
ATOM 896 C CA . ILE A 1 112 ? 0.42 -39.5 -6.613 1 43.38 112 ILE A CA 1
ATOM 897 C C . ILE A 1 112 ? 1.791 -39.438 -7.285 1 43.38 112 ILE A C 1
ATOM 899 O O . ILE A 1 112 ? 2.289 -40.469 -7.766 1 43.38 112 ILE A O 1
ATOM 903 N N . VAL A 1 113 ? 2.191 -38.281 -7.762 1 48.19 113 VAL A N 1
ATOM 904 C CA . VAL A 1 113 ? 3.283 -38.531 -8.695 1 48.19 113 VAL A CA 1
ATOM 905 C C . VAL A 1 113 ? 4.531 -38.938 -7.93 1 48.19 113 VAL A C 1
ATOM 907 O O . VAL A 1 113 ? 4.824 -38.406 -6.859 1 48.19 113 VAL A O 1
ATOM 910 N N . GLN A 1 114 ? 5.012 -40.156 -8.133 1 46.59 114 GLN A N 1
ATOM 911 C CA . GLN A 1 114 ? 6.172 -40.906 -7.699 1 46.59 114 GLN A CA 1
ATOM 912 C C . GLN A 1 114 ? 7.461 -40.125 -7.883 1 46.59 114 GLN A C 1
ATOM 914 O O . GLN A 1 114 ? 8.062 -40.125 -8.961 1 46.59 114 GLN A O 1
ATOM 919 N N . ILE A 1 115 ? 7.531 -38.781 -7.578 1 52.09 115 ILE A N 1
ATOM 920 C CA . ILE A 1 115 ? 8.93 -38.375 -7.656 1 52.09 115 ILE A CA 1
ATOM 921 C C . ILE A 1 115 ? 9.758 -39.156 -6.648 1 52.09 115 ILE A C 1
ATOM 923 O O . ILE A 1 115 ? 9.367 -39.281 -5.488 1 52.09 115 ILE A O 1
ATOM 927 N N . SER A 1 116 ? 10.531 -40.031 -7.195 1 52.06 116 SER A N 1
ATOM 928 C CA . SER A 1 116 ? 11.336 -41 -6.473 1 52.06 116 SER A CA 1
ATOM 929 C C . SER A 1 116 ? 11.875 -40.438 -5.168 1 52.06 116 SER A C 1
ATOM 931 O O . SER A 1 116 ? 12.242 -41.156 -4.258 1 52.06 116 SER A O 1
ATOM 933 N N . GLY A 1 117 ? 11.805 -38.938 -4.988 1 59.97 117 GLY A N 1
ATOM 934 C CA . GLY A 1 117 ? 12.445 -38.438 -3.789 1 59.97 117 GLY A CA 1
ATOM 935 C C . GLY A 1 117 ? 11.617 -37.406 -3.057 1 59.97 117 GLY A C 1
ATOM 936 O O . GLY A 1 117 ? 10.711 -36.781 -3.641 1 59.97 117 GLY A O 1
ATOM 937 N N . GLU A 1 118 ? 11.641 -37.5 -1.632 1 74.75 118 GLU A N 1
ATOM 938 C CA . GLU A 1 118 ? 10.969 -36.531 -0.758 1 74.75 118 GLU A CA 1
ATOM 939 C C . GLU A 1 118 ? 11.531 -35.125 -0.935 1 74.75 118 GLU A C 1
ATOM 941 O O . GLU A 1 118 ? 12.75 -34.969 -1.088 1 74.75 118 GLU A O 1
ATOM 946 N N . PRO A 1 119 ? 10.656 -34.188 -1.102 1 85.12 119 PRO A N 1
ATOM 947 C CA . PRO A 1 119 ? 11.18 -32.812 -1.154 1 85.12 119 PRO A CA 1
ATOM 948 C C . PRO A 1 119 ? 11.984 -32.438 0.09 1 85.12 119 PRO A C 1
ATOM 950 O O . PRO A 1 119 ? 11.719 -32.969 1.18 1 85.12 119 PRO A O 1
ATOM 953 N N . ASP A 1 120 ? 13.109 -31.75 -0.098 1 83.19 120 ASP A N 1
ATOM 954 C CA . ASP A 1 120 ? 13.891 -31.25 1.026 1 83.19 120 ASP A CA 1
ATOM 955 C C . ASP A 1 120 ? 13.117 -30.188 1.816 1 83.19 120 ASP A C 1
ATOM 957 O O . ASP A 1 120 ? 13.242 -30.109 3.041 1 83.19 120 ASP A O 1
ATOM 961 N N . TYR A 1 121 ? 12.352 -29.422 1.088 1 86 121 TYR A N 1
ATOM 962 C CA . TYR A 1 121 ? 11.578 -28.328 1.675 1 86 121 TYR A CA 1
ATOM 963 C C . TYR A 1 121 ? 10.18 -28.266 1.065 1 86 121 TYR A C 1
ATOM 965 O O . TYR A 1 121 ? 9.969 -28.719 -0.062 1 86 121 TYR A O 1
ATOM 973 N N . VAL A 1 122 ? 9.273 -27.797 1.884 1 86.06 122 VAL A N 1
ATOM 974 C CA . VAL A 1 122 ? 7.906 -27.594 1.428 1 86.06 122 VAL A CA 1
ATOM 975 C C . VAL A 1 122 ? 7.496 -26.141 1.656 1 86.06 122 VAL A C 1
ATOM 977 O O . VAL A 1 122 ? 7.773 -25.562 2.715 1 86.06 122 VAL A O 1
ATOM 980 N N . LEU A 1 123 ? 6.992 -25.547 0.679 1 86.56 123 LEU A N 1
ATOM 981 C CA . LEU A 1 123 ? 6.387 -24.219 0.753 1 86.56 123 LEU A CA 1
ATOM 982 C C . LEU A 1 123 ? 4.895 -24.281 0.45 1 86.56 123 LEU A C 1
ATOM 984 O O . LEU A 1 123 ? 4.5 -24.469 -0.704 1 86.56 123 LEU A O 1
ATOM 988 N N . ASP A 1 124 ? 4.117 -24.188 1.452 1 82.44 124 ASP A N 1
ATOM 989 C CA . ASP A 1 124 ? 2.664 -24.234 1.323 1 82.44 124 ASP A CA 1
ATOM 990 C C . ASP A 1 124 ? 2.082 -22.844 1.127 1 82.44 124 ASP A C 1
ATOM 992 O O . ASP A 1 124 ? 1.948 -22.078 2.086 1 82.44 124 ASP A O 1
ATOM 996 N N . MET A 1 125 ? 1.677 -22.656 -0.125 1 80.81 125 MET A N 1
ATOM 997 C CA . MET A 1 125 ? 1.185 -21.312 -0.468 1 80.81 125 MET A CA 1
ATOM 998 C C . MET A 1 125 ? -0.313 -21.344 -0.754 1 80.81 125 MET A C 1
ATOM 1000 O O . MET A 1 125 ? -0.854 -20.422 -1.357 1 80.81 125 MET A O 1
ATOM 1004 N N . ARG A 1 126 ? -0.956 -22.406 -0.341 1 80.38 126 ARG A N 1
ATOM 1005 C CA . ARG A 1 126 ? -2.402 -22.5 -0.51 1 80.38 126 ARG A CA 1
ATOM 1006 C C . ARG A 1 126 ? -3.107 -21.344 0.189 1 80.38 126 ARG A C 1
ATOM 1008 O O . ARG A 1 126 ? -2.73 -20.953 1.297 1 80.38 126 ARG A O 1
ATOM 1015 N N . GLY A 1 127 ? -3.988 -20.797 -0.463 1 71.38 127 GLY A N 1
ATOM 1016 C CA . GLY A 1 127 ? -4.742 -19.672 0.083 1 71.38 127 GLY A CA 1
ATOM 1017 C C . GLY A 1 127 ? -4.211 -18.328 -0.364 1 71.38 127 GLY A C 1
ATOM 1018 O O . GLY A 1 127 ? -4.863 -17.297 -0.166 1 71.38 127 GLY A O 1
ATOM 1019 N N . GLU A 1 128 ? -3.07 -18.391 -0.968 1 75.06 128 GLU A N 1
ATOM 1020 C CA . GLU A 1 128 ? -2.473 -17.156 -1.457 1 75.06 128 GLU A CA 1
ATOM 1021 C C . GLU A 1 128 ? -2.744 -16.969 -2.947 1 75.06 128 GLU A C 1
ATOM 1023 O O . GLU A 1 128 ? -2.777 -17.938 -3.707 1 75.06 128 GLU A O 1
ATOM 1028 N N . MET A 1 129 ? -2.963 -15.773 -3.307 1 68.06 129 MET A N 1
ATOM 1029 C CA . MET A 1 129 ? -3.223 -15.477 -4.715 1 68.06 129 MET A CA 1
ATOM 1030 C C . MET A 1 129 ? -1.997 -14.859 -5.375 1 68.06 129 MET A C 1
ATOM 1032 O O . MET A 1 129 ? -1.092 -14.383 -4.688 1 68.06 129 MET A O 1
ATOM 1036 N N . CYS A 1 130 ? -1.972 -14.922 -6.777 1 68.06 130 CYS A N 1
ATOM 1037 C CA . CYS A 1 130 ? -0.878 -14.305 -7.516 1 68.06 130 CYS A CA 1
ATOM 1038 C C . CYS A 1 130 ? -0.77 -12.82 -7.184 1 68.06 130 CYS A C 1
ATOM 1040 O O . CYS A 1 130 ? -1.785 -12.141 -7.012 1 68.06 130 CYS A O 1
ATOM 1042 N N . PRO A 1 131 ? 0.526 -12.352 -6.91 1 62.72 131 PRO A N 1
ATOM 1043 C CA . PRO A 1 131 ? 1.853 -12.898 -7.215 1 62.72 131 PRO A CA 1
ATOM 1044 C C . PRO A 1 131 ? 2.584 -13.398 -5.973 1 62.72 131 PRO A C 1
ATOM 1046 O O . PRO A 1 131 ? 3.738 -13.828 -6.062 1 62.72 131 PRO A O 1
ATOM 1049 N N . VAL A 1 132 ? 1.836 -13.438 -4.961 1 74 132 VAL A N 1
ATOM 1050 C CA . VAL A 1 132 ? 2.492 -13.727 -3.689 1 74 132 VAL A CA 1
ATOM 1051 C C . VAL A 1 132 ? 3.205 -15.07 -3.766 1 74 132 VAL A C 1
ATOM 1053 O O . VAL A 1 132 ? 4.402 -15.164 -3.48 1 74 132 VAL A O 1
ATOM 1056 N N . PRO A 1 133 ? 2.529 -16.109 -4.207 1 79.81 133 PRO A N 1
ATOM 1057 C CA . PRO A 1 133 ? 3.209 -17.406 -4.238 1 79.81 133 PRO A CA 1
ATOM 1058 C C . PRO A 1 133 ? 4.453 -17.406 -5.129 1 79.81 133 PRO A C 1
ATOM 1060 O O . PRO A 1 133 ? 5.473 -17.984 -4.77 1 79.81 133 PRO A O 1
ATOM 1063 N N . GLY A 1 134 ? 4.27 -16.766 -6.297 1 80 134 GLY A N 1
ATOM 1064 C CA . GLY A 1 134 ? 5.406 -16.703 -7.207 1 80 134 GLY A CA 1
ATOM 1065 C C . GLY A 1 134 ? 6.605 -15.984 -6.613 1 80 134 GLY A C 1
ATOM 1066 O O . GLY A 1 134 ? 7.734 -16.469 -6.707 1 80 134 GLY A O 1
ATOM 1067 N N . LEU A 1 135 ? 6.363 -14.875 -5.996 1 74.25 135 LEU A N 1
ATOM 1068 C CA . LEU A 1 135 ? 7.434 -14.078 -5.406 1 74.25 135 LEU A CA 1
ATOM 1069 C C . LEU A 1 135 ? 8.047 -14.797 -4.203 1 74.25 135 LEU A C 1
ATOM 1071 O O . LEU A 1 135 ? 9.266 -14.797 -4.035 1 74.25 135 LEU A O 1
ATOM 1075 N N . THR A 1 136 ? 7.238 -15.391 -3.398 1 79.5 136 THR A N 1
ATOM 1076 C CA . THR A 1 136 ? 7.723 -16.125 -2.238 1 79.5 136 THR A CA 1
ATOM 1077 C C . THR A 1 136 ? 8.578 -17.312 -2.668 1 79.5 136 THR A C 1
ATOM 1079 O O . THR A 1 136 ? 9.641 -17.562 -2.088 1 79.5 136 THR A O 1
ATOM 1082 N N . THR A 1 137 ? 8.117 -17.969 -3.674 1 85.94 137 THR A N 1
ATOM 1083 C CA . THR A 1 137 ? 8.875 -19.094 -4.227 1 85.94 137 THR A CA 1
ATOM 1084 C C . THR A 1 137 ? 10.258 -18.641 -4.676 1 85.94 137 THR A C 1
ATOM 1086 O O . THR A 1 137 ? 11.266 -19.281 -4.352 1 85.94 137 THR A O 1
ATOM 1089 N N . GLN A 1 138 ? 10.234 -17.5 -5.309 1 80.88 138 GLN A N 1
ATOM 1090 C CA . GLN A 1 138 ? 11.508 -16.953 -5.781 1 80.88 138 GLN A CA 1
ATOM 1091 C C . GLN A 1 138 ? 12.438 -16.641 -4.613 1 80.88 138 GLN A C 1
ATOM 1093 O O . GLN A 1 138 ? 13.625 -16.984 -4.66 1 80.88 138 GLN A O 1
ATOM 1098 N N . GLN A 1 139 ? 11.93 -16.078 -3.699 1 75.5 139 GLN A N 1
ATOM 1099 C CA . GLN A 1 139 ? 12.727 -15.734 -2.525 1 75.5 139 GLN A CA 1
ATOM 1100 C C . GLN A 1 139 ? 13.273 -16.984 -1.854 1 75.5 139 GLN A C 1
ATOM 1102 O O . GLN A 1 139 ? 14.461 -17.047 -1.507 1 75.5 139 GLN A O 1
ATOM 1107 N N . VAL A 1 140 ? 12.492 -17.984 -1.658 1 81.75 140 VAL A N 1
ATOM 1108 C CA . VAL A 1 140 ? 12.891 -19.219 -1.001 1 81.75 140 VAL A CA 1
ATOM 1109 C C . VAL A 1 140 ? 13.961 -19.922 -1.826 1 81.75 140 VAL A C 1
ATOM 1111 O O . VAL A 1 140 ? 14.969 -20.391 -1.282 1 81.75 140 VAL A O 1
ATOM 1114 N N . LEU A 1 141 ? 13.781 -19.938 -3.098 1 87.25 141 LEU A N 1
ATOM 1115 C CA . LEU A 1 141 ? 14.734 -20.594 -3.99 1 87.25 141 LEU A CA 1
ATOM 1116 C C . LEU A 1 141 ? 16.109 -19.938 -3.895 1 87.25 141 LEU A C 1
ATOM 1118 O O . LEU A 1 141 ? 17.125 -20.625 -3.98 1 87.25 141 LEU A O 1
ATOM 1122 N N . SER A 1 142 ? 16.094 -18.625 -3.674 1 81.5 142 SER A N 1
ATOM 1123 C CA . SER A 1 142 ? 17.359 -17.906 -3.576 1 81.5 142 SER A CA 1
ATOM 1124 C C . SER A 1 142 ? 18.109 -18.266 -2.305 1 81.5 142 SER A C 1
ATOM 1126 O O . SER A 1 142 ? 19.328 -18.125 -2.236 1 81.5 142 SER A O 1
ATOM 1128 N N . GLU A 1 143 ? 17.438 -18.797 -1.391 1 79.31 143 GLU A N 1
ATOM 1129 C CA . GLU A 1 143 ? 18.031 -19.078 -0.086 1 79.31 143 GLU A CA 1
ATOM 1130 C C . GLU A 1 143 ? 18.406 -20.547 0.041 1 79.31 143 GLU A C 1
ATOM 1132 O O . GLU A 1 143 ? 19.172 -20.922 0.938 1 79.31 143 GLU A O 1
ATOM 1137 N N . LEU A 1 144 ? 17.969 -21.359 -0.859 1 86.25 144 LEU A N 1
ATOM 1138 C CA . LEU A 1 144 ? 18.156 -22.797 -0.747 1 86.25 144 LEU A CA 1
ATOM 1139 C C . LEU A 1 144 ? 19.453 -23.234 -1.422 1 86.25 144 LEU A C 1
ATOM 1141 O O . LEU A 1 144 ? 19.938 -22.547 -2.334 1 86.25 144 LEU A O 1
ATOM 1145 N N . GLU A 1 145 ? 20.016 -24.297 -0.875 1 88.56 145 GLU A N 1
ATOM 1146 C CA . GLU A 1 145 ? 21.266 -24.828 -1.415 1 88.56 145 GLU A CA 1
ATOM 1147 C C . GLU A 1 145 ? 21.031 -25.5 -2.762 1 88.56 145 GLU A C 1
ATOM 1149 O O . GLU A 1 145 ? 19.953 -26.016 -3.029 1 88.56 145 GLU A O 1
ATOM 1154 N N . ASP A 1 146 ? 22.172 -25.531 -3.576 1 93.06 146 ASP A N 1
ATOM 1155 C CA . ASP A 1 146 ? 22.141 -26.188 -4.875 1 93.06 146 ASP A CA 1
ATOM 1156 C C . ASP A 1 146 ? 21.75 -27.656 -4.738 1 93.06 146 ASP A C 1
ATOM 1158 O O . ASP A 1 146 ? 22.219 -28.344 -3.828 1 93.06 146 ASP A O 1
ATOM 1162 N N . GLY A 1 147 ? 20.875 -28.078 -5.574 1 91.38 147 GLY A N 1
ATOM 1163 C CA . GLY A 1 147 ? 20.516 -29.484 -5.629 1 91.38 147 GLY A CA 1
ATOM 1164 C C . GLY A 1 147 ? 19.328 -29.828 -4.746 1 91.38 147 GLY A C 1
ATOM 1165 O O . GLY A 1 147 ? 18.734 -30.906 -4.875 1 91.38 147 GLY A O 1
ATOM 1166 N N . LYS A 1 148 ? 18.984 -28.969 -3.881 1 90.94 148 LYS A N 1
ATOM 1167 C CA . LYS A 1 148 ? 17.859 -29.234 -2.992 1 90.94 148 LYS A CA 1
ATOM 1168 C C . LYS A 1 148 ? 16.531 -29.156 -3.748 1 90.94 148 LYS A C 1
ATOM 1170 O O . LYS A 1 148 ? 16.422 -28.453 -4.75 1 90.94 148 LYS A O 1
ATOM 1175 N N . ILE A 1 149 ? 15.625 -29.984 -3.281 1 89.88 149 ILE A N 1
ATOM 1176 C CA . ILE A 1 149 ? 14.32 -30.047 -3.924 1 89.88 149 ILE A CA 1
ATOM 1177 C C . ILE A 1 149 ? 13.289 -29.297 -3.078 1 89.88 149 ILE A C 1
ATOM 1179 O O . ILE A 1 149 ? 13.141 -29.578 -1.885 1 89.88 149 ILE A O 1
ATOM 1183 N N . LEU A 1 150 ? 12.578 -28.312 -3.689 1 90.06 150 LEU A N 1
ATOM 1184 C CA . LEU A 1 150 ? 11.484 -27.562 -3.082 1 90.06 150 LEU A CA 1
ATOM 1185 C C . LEU A 1 150 ? 10.141 -28 -3.658 1 90.06 150 LEU A C 1
ATOM 1187 O O . LEU A 1 150 ? 9.977 -28.062 -4.879 1 90.06 150 LEU A O 1
ATOM 1191 N N . LEU A 1 151 ? 9.242 -28.328 -2.768 1 89.06 151 LEU A N 1
ATOM 1192 C CA . LEU A 1 151 ? 7.844 -28.531 -3.146 1 89.06 151 LEU A CA 1
ATOM 1193 C C . LEU A 1 151 ? 7.023 -27.281 -2.846 1 89.06 151 LEU A C 1
ATOM 1195 O O . LEU A 1 151 ? 6.98 -26.812 -1.702 1 89.06 151 LEU A O 1
ATOM 1199 N N . VAL A 1 152 ? 6.438 -26.734 -3.873 1 89.75 152 VAL A N 1
ATOM 1200 C CA . VAL A 1 152 ? 5.527 -25.609 -3.695 1 89.75 152 VAL A CA 1
ATOM 1201 C C . VAL A 1 152 ? 4.086 -26.062 -3.902 1 89.75 152 VAL A C 1
ATOM 1203 O O . VAL A 1 152 ? 3.766 -26.672 -4.922 1 89.75 152 VAL A O 1
ATOM 1206 N N . ILE A 1 153 ? 3.271 -25.719 -2.971 1 86.81 153 ILE A N 1
ATOM 1207 C CA . ILE A 1 153 ? 1.859 -26.078 -3.062 1 86.81 153 ILE A CA 1
ATOM 1208 C C . ILE A 1 153 ? 1.017 -24.812 -3.229 1 86.81 153 ILE A C 1
ATOM 1210 O O . ILE A 1 153 ? 1.149 -23.859 -2.451 1 86.81 153 ILE A O 1
ATOM 1214 N N . VAL A 1 154 ? 0.215 -24.812 -4.27 1 87.5 154 VAL A N 1
ATOM 1215 C CA . VAL A 1 154 ? -0.654 -23.656 -4.504 1 87.5 154 VAL A CA 1
ATOM 1216 C C . VAL A 1 154 ? -2.055 -24.141 -4.879 1 87.5 154 VAL A C 1
ATOM 1218 O O . VAL A 1 154 ? -2.23 -25.281 -5.32 1 87.5 154 VAL A O 1
ATOM 1221 N N . ASP A 1 155 ? -3.051 -23.266 -4.617 1 81 155 ASP A N 1
ATOM 1222 C CA . ASP A 1 155 ? -4.422 -23.609 -4.988 1 81 155 ASP A CA 1
ATOM 1223 C C . ASP A 1 155 ? -5.008 -22.547 -5.918 1 81 155 ASP A C 1
ATOM 1225 O O . ASP A 1 155 ? -6.195 -22.594 -6.254 1 81 155 ASP A O 1
ATOM 1229 N N . TYR A 1 156 ? -4.25 -21.656 -6.277 1 80.62 156 TYR A N 1
ATOM 1230 C CA . TYR A 1 156 ? -4.652 -20.641 -7.242 1 80.62 156 TYR A CA 1
ATOM 1231 C C . TYR A 1 156 ? -4.129 -20.969 -8.633 1 80.62 156 TYR A C 1
ATOM 1233 O O . TYR A 1 156 ? -2.918 -21.094 -8.836 1 80.62 156 TYR A O 1
ATOM 1241 N N . PRO A 1 157 ? -4.992 -21.109 -9.602 1 79.5 157 PRO A N 1
ATOM 1242 C CA . PRO A 1 157 ? -4.594 -21.609 -10.922 1 79.5 157 PRO A CA 1
ATOM 1243 C C . PRO A 1 157 ? -3.557 -20.719 -11.602 1 79.5 157 PRO A C 1
ATOM 1245 O O . PRO A 1 157 ? -2.637 -21.219 -12.25 1 79.5 157 PRO A O 1
ATOM 1248 N N . LEU A 1 158 ? -3.645 -19.5 -11.508 1 78.06 158 LEU A N 1
ATOM 1249 C CA . LEU A 1 158 ? -2.686 -18.594 -12.141 1 78.06 158 LEU A CA 1
ATOM 1250 C C . LEU A 1 158 ? -1.296 -18.766 -11.539 1 78.06 158 LEU A C 1
ATOM 1252 O O . LEU A 1 158 ? -0.29 -18.672 -12.25 1 78.06 158 LEU A O 1
ATOM 1256 N N . SER A 1 159 ? -1.249 -19 -10.305 1 85.62 159 SER A N 1
ATOM 1257 C CA . SER A 1 159 ? 0.033 -19.297 -9.664 1 85.62 159 SER A CA 1
ATOM 1258 C C . SER A 1 159 ? 0.637 -20.594 -10.195 1 85.62 159 SER A C 1
ATOM 1260 O O . SER A 1 159 ? 1.847 -20.672 -10.422 1 85.62 159 SER A O 1
ATOM 1262 N N . ALA A 1 160 ? -0.242 -21.594 -10.367 1 86.31 160 ALA A N 1
ATOM 1263 C CA . ALA A 1 160 ? 0.191 -22.891 -10.875 1 86.31 160 ALA A CA 1
ATOM 1264 C C . ALA A 1 160 ? 0.771 -22.766 -12.281 1 86.31 160 ALA A C 1
ATOM 1266 O O . ALA A 1 160 ? 1.586 -23.578 -12.695 1 86.31 160 ALA A O 1
ATOM 1267 N N . GLU A 1 161 ? 0.372 -21.781 -12.961 1 83.75 161 GLU A N 1
ATOM 1268 C CA . GLU A 1 161 ? 0.867 -21.531 -14.312 1 83.75 161 GLU A CA 1
ATOM 1269 C C . GLU A 1 161 ? 2.121 -20.672 -14.289 1 83.75 161 GLU A C 1
ATOM 1271 O O . GLU A 1 161 ? 3.061 -20.906 -15.055 1 83.75 161 GLU A O 1
ATOM 1276 N N . ARG A 1 162 ? 2.199 -19.75 -13.391 1 81 162 ARG A N 1
ATOM 1277 C CA . ARG A 1 162 ? 3.234 -18.734 -13.391 1 81 162 ARG A CA 1
ATOM 1278 C C . ARG A 1 162 ? 4.516 -19.25 -12.742 1 81 162 ARG A C 1
ATOM 1280 O O . ARG A 1 162 ? 5.617 -18.938 -13.195 1 81 162 ARG A O 1
ATOM 1287 N N . ILE A 1 163 ? 4.352 -20.062 -11.711 1 89.62 163 ILE A N 1
ATOM 1288 C CA . ILE A 1 163 ? 5.512 -20.438 -10.914 1 89.62 163 ILE A CA 1
ATOM 1289 C C . ILE A 1 163 ? 6.457 -21.297 -11.758 1 89.62 163 ILE A C 1
ATOM 1291 O O . ILE A 1 163 ? 7.656 -21.031 -11.82 1 89.62 163 ILE A O 1
ATOM 1295 N N . PRO A 1 164 ? 5.918 -22.266 -12.5 1 89.19 164 PRO A N 1
ATOM 1296 C CA . PRO A 1 164 ? 6.82 -23.062 -13.344 1 89.19 164 PRO A CA 1
ATOM 1297 C C . PRO A 1 164 ? 7.559 -22.203 -14.375 1 89.19 164 PRO A C 1
ATOM 1299 O O . PRO A 1 164 ? 8.758 -22.391 -14.602 1 89.19 164 PRO A O 1
ATOM 1302 N N . ASN A 1 165 ? 6.828 -21.281 -14.969 1 84.69 165 ASN A N 1
ATOM 1303 C CA . ASN A 1 165 ? 7.445 -20.406 -15.961 1 84.69 165 ASN A CA 1
ATOM 1304 C C . ASN A 1 165 ? 8.562 -19.578 -15.352 1 84.69 165 ASN A C 1
ATOM 1306 O O . ASN A 1 165 ? 9.641 -19.453 -15.938 1 84.69 165 ASN A O 1
ATOM 1310 N N . ARG A 1 166 ? 8.32 -19.078 -14.242 1 80.12 166 ARG A N 1
ATOM 1311 C CA . ARG A 1 166 ? 9.305 -18.234 -13.555 1 80.12 166 ARG A CA 1
ATOM 1312 C C . ARG A 1 166 ? 10.516 -19.062 -13.117 1 80.12 166 ARG A C 1
ATOM 1314 O O . ARG A 1 166 ? 11.648 -18.594 -13.227 1 80.12 166 ARG A O 1
ATOM 1321 N N . VAL A 1 167 ? 10.336 -20.203 -12.625 1 88.19 167 VAL A N 1
ATOM 1322 C CA . VAL A 1 167 ? 11.375 -21.125 -12.148 1 88.19 167 VAL A CA 1
ATOM 1323 C C . VAL A 1 167 ? 12.352 -21.422 -13.281 1 88.19 167 VAL A C 1
ATOM 1325 O O . VAL A 1 167 ? 13.57 -21.359 -13.094 1 88.19 167 VAL A O 1
ATOM 1328 N N . GLU A 1 168 ? 11.773 -21.656 -14.406 1 86.75 168 GLU A N 1
ATOM 1329 C CA . GLU A 1 168 ? 12.609 -21.969 -15.57 1 86.75 168 GLU A CA 1
ATOM 1330 C C . GLU A 1 168 ? 13.391 -20.734 -16.016 1 86.75 168 GLU A C 1
ATOM 1332 O O . GLU A 1 168 ? 14.57 -20.828 -16.375 1 86.75 168 GLU A O 1
ATOM 1337 N N . GLN A 1 169 ? 12.852 -19.656 -15.922 1 82.44 169 GLN A N 1
ATOM 1338 C CA . GLN A 1 169 ? 13.5 -18.406 -16.312 1 82.44 169 GLN A CA 1
ATOM 1339 C C . GLN A 1 169 ? 14.664 -18.078 -15.375 1 82.44 169 GLN A C 1
ATOM 1341 O O . GLN A 1 169 ? 15.664 -17.5 -15.812 1 82.44 169 GLN A O 1
ATOM 1346 N N . LEU A 1 170 ? 14.508 -18.469 -14.148 1 83.25 170 LEU A N 1
ATOM 1347 C CA . LEU A 1 170 ? 15.539 -18.219 -13.148 1 83.25 170 LEU A CA 1
ATOM 1348 C C . LEU A 1 170 ? 16.641 -19.25 -13.219 1 83.25 170 LEU A C 1
ATOM 1350 O O . LEU A 1 170 ? 17.641 -19.156 -12.508 1 83.25 170 LEU A O 1
ATOM 1354 N N . GLY A 1 171 ? 16.469 -20.266 -14.07 1 87.31 171 GLY A N 1
ATOM 1355 C CA . GLY A 1 171 ? 17.516 -21.266 -14.297 1 87.31 171 GLY A CA 1
ATOM 1356 C C . GLY A 1 171 ? 17.359 -22.5 -13.438 1 87.31 171 GLY A C 1
ATOM 1357 O O . GLY A 1 171 ? 18.234 -23.375 -13.438 1 87.31 171 GLY A O 1
ATOM 1358 N N . HIS A 1 172 ? 16.297 -22.625 -12.68 1 93.06 172 HIS A N 1
ATOM 1359 C CA . HIS A 1 172 ? 16.047 -23.812 -11.883 1 93.06 172 HIS A CA 1
ATOM 1360 C C . HIS A 1 172 ? 15.352 -24.891 -12.711 1 93.06 172 HIS A C 1
ATOM 1362 O O . HIS A 1 172 ? 14.969 -24.641 -13.852 1 93.06 172 HIS A O 1
ATOM 1368 N N . GLU A 1 173 ? 15.352 -26.094 -12.172 1 93 173 GLU A N 1
ATOM 1369 C CA . GLU A 1 173 ? 14.766 -27.219 -12.891 1 93 173 GLU A CA 1
ATOM 1370 C C . GLU A 1 173 ? 13.375 -27.547 -12.367 1 93 173 GLU A C 1
ATOM 1372 O O . GLU A 1 173 ? 13.18 -27.734 -11.172 1 93 173 GLU A O 1
ATOM 1377 N N . LEU A 1 174 ? 12.422 -27.594 -13.227 1 92.56 174 LEU A N 1
ATOM 1378 C CA . LEU A 1 174 ? 11.102 -28.109 -12.891 1 92.56 174 LEU A CA 1
ATOM 1379 C C . LEU A 1 174 ? 11.07 -29.641 -12.977 1 92.56 174 LEU A C 1
ATOM 1381 O O . LEU A 1 174 ? 11.156 -30.203 -14.062 1 92.56 174 LEU A O 1
ATOM 1385 N N . ILE A 1 175 ? 10.891 -30.297 -11.828 1 89.44 175 ILE A N 1
ATOM 1386 C CA . ILE A 1 175 ? 10.969 -31.75 -11.805 1 89.44 175 ILE A CA 1
ATOM 1387 C C . ILE A 1 175 ? 9.594 -32.344 -12.055 1 89.44 175 ILE A C 1
ATOM 1389 O O . ILE A 1 175 ? 9.477 -33.469 -12.562 1 89.44 175 ILE A O 1
ATOM 1393 N N . GLY A 1 176 ? 8.648 -31.562 -11.664 1 86.12 176 GLY A N 1
ATOM 1394 C CA . GLY A 1 176 ? 7.309 -32.094 -11.891 1 86.12 176 GLY A CA 1
ATOM 1395 C C . GLY A 1 176 ? 6.219 -31.172 -11.359 1 86.12 176 GLY A C 1
ATOM 1396 O O . GLY A 1 176 ? 6.484 -30.281 -10.547 1 86.12 176 GLY A O 1
ATOM 1397 N N . ARG A 1 177 ? 5.094 -31.391 -11.906 1 87.56 177 ARG A N 1
ATOM 1398 C CA . ARG A 1 177 ? 3.877 -30.703 -11.477 1 87.56 177 ARG A CA 1
ATOM 1399 C C . ARG A 1 177 ? 2.686 -31.672 -11.484 1 87.56 177 ARG A C 1
ATOM 1401 O O . ARG A 1 177 ? 2.5 -32.438 -12.438 1 87.56 177 ARG A O 1
ATOM 1408 N N . THR A 1 178 ? 1.959 -31.641 -10.414 1 85.75 178 THR A N 1
ATOM 1409 C CA . THR A 1 178 ? 0.762 -32.469 -10.344 1 85.75 178 THR A CA 1
ATOM 1410 C C . THR A 1 178 ? -0.384 -31.703 -9.68 1 85.75 178 THR A C 1
ATOM 1412 O O . THR A 1 178 ? -0.184 -30.609 -9.148 1 85.75 178 THR A O 1
ATOM 1415 N N . ILE A 1 179 ? -1.577 -32.281 -9.828 1 84.88 179 ILE A N 1
ATOM 1416 C CA . ILE A 1 179 ? -2.77 -31.703 -9.219 1 84.88 179 ILE A CA 1
ATOM 1417 C C . ILE A 1 179 ? -3.557 -32.781 -8.492 1 84.88 179 ILE A C 1
ATOM 1419 O O . ILE A 1 179 ? -3.641 -33.938 -8.953 1 84.88 179 ILE A O 1
ATOM 1423 N N . ASP A 1 180 ? -4.051 -32.406 -7.34 1 80.38 180 ASP A N 1
ATOM 1424 C CA . ASP A 1 180 ? -4.875 -33.375 -6.633 1 80.38 180 ASP A CA 1
ATOM 1425 C C . ASP A 1 180 ? -6.359 -33.156 -6.91 1 80.38 180 ASP A C 1
ATOM 1427 O O . ASP A 1 180 ? -6.719 -32.25 -7.684 1 80.38 180 ASP A O 1
ATOM 1431 N N . ASN A 1 181 ? -7.188 -34.031 -6.363 1 78.56 181 ASN A N 1
ATOM 1432 C CA . ASN A 1 181 ? -8.625 -34 -6.613 1 78.56 181 ASN A CA 1
ATOM 1433 C C . ASN A 1 181 ? -9.273 -32.781 -6.008 1 78.56 181 ASN A C 1
ATOM 1435 O O . ASN A 1 181 ? -10.406 -32.438 -6.352 1 78.56 181 ASN A O 1
ATOM 1439 N N . GLN A 1 182 ? -8.5 -32.156 -5.129 1 78.44 182 GLN A N 1
ATOM 1440 C CA . GLN A 1 182 ? -9.039 -30.969 -4.469 1 78.44 182 GLN A CA 1
ATOM 1441 C C . GLN A 1 182 ? -8.625 -29.703 -5.199 1 78.44 182 GLN A C 1
ATOM 1443 O O . GLN A 1 182 ? -8.992 -28.594 -4.793 1 78.44 182 GLN A O 1
ATOM 1448 N N . GLY A 1 183 ? -7.871 -29.859 -6.227 1 80.38 183 GLY A N 1
ATOM 1449 C CA . GLY A 1 183 ? -7.469 -28.719 -7.023 1 80.38 183 GLY A CA 1
ATOM 1450 C C . GLY A 1 183 ? -6.164 -28.094 -6.555 1 80.38 183 GLY A C 1
ATOM 1451 O O . GLY A 1 183 ? -5.812 -26.984 -6.973 1 80.38 183 GLY A O 1
ATOM 1452 N N . ASN A 1 184 ? -5.473 -28.797 -5.621 1 86.88 184 ASN A N 1
ATOM 1453 C CA . ASN A 1 184 ? -4.16 -28.312 -5.203 1 86.88 184 ASN A CA 1
ATOM 1454 C C . ASN A 1 184 ? -3.078 -28.703 -6.207 1 86.88 184 ASN A C 1
ATOM 1456 O O . ASN A 1 184 ? -3.047 -29.844 -6.688 1 86.88 184 ASN A O 1
ATOM 1460 N N . PHE A 1 185 ? -2.305 -27.703 -6.508 1 88.25 185 PHE A N 1
ATOM 1461 C CA . PHE A 1 185 ? -1.18 -27.953 -7.406 1 88.25 185 PHE A CA 1
ATOM 1462 C C . PHE A 1 185 ? 0.099 -28.188 -6.613 1 88.25 185 PHE A C 1
ATOM 1464 O O . PHE A 1 185 ? 0.353 -27.531 -5.609 1 88.25 185 PHE A O 1
ATOM 1471 N N . TYR A 1 186 ? 0.83 -29.203 -7.035 1 87.56 186 TYR A N 1
ATOM 1472 C CA . TYR A 1 186 ? 2.115 -29.547 -6.445 1 87.56 186 TYR A CA 1
ATOM 1473 C C . TYR A 1 186 ? 3.248 -29.359 -7.445 1 87.56 186 TYR A C 1
ATOM 1475 O O . TYR A 1 186 ? 3.34 -30.078 -8.438 1 87.56 186 TYR A O 1
ATOM 1483 N N . ILE A 1 187 ? 4.078 -28.391 -7.141 1 90.81 187 ILE A N 1
ATOM 1484 C CA . ILE A 1 187 ? 5.148 -28.031 -8.062 1 90.81 187 ILE A CA 1
ATOM 1485 C C . ILE A 1 187 ? 6.5 -28.391 -7.449 1 90.81 187 ILE A C 1
ATOM 1487 O O . ILE A 1 187 ? 6.883 -27.844 -6.406 1 90.81 187 ILE A O 1
ATOM 1491 N N . TYR A 1 188 ? 7.156 -29.328 -8.07 1 90.56 188 TYR A N 1
ATOM 1492 C CA . TYR A 1 188 ? 8.461 -29.766 -7.594 1 90.56 188 TYR A CA 1
ATOM 1493 C C . TYR A 1 188 ? 9.586 -29.078 -8.359 1 90.56 188 TYR A C 1
ATOM 1495 O O . TYR A 1 188 ? 9.641 -29.141 -9.594 1 90.56 188 TYR A O 1
ATOM 1503 N N . ILE A 1 189 ? 10.469 -28.453 -7.555 1 92 189 ILE A N 1
ATOM 1504 C CA . ILE A 1 189 ? 11.531 -27.625 -8.141 1 92 189 ILE A CA 1
ATOM 1505 C C . ILE A 1 189 ? 12.883 -28.062 -7.594 1 92 189 ILE A C 1
ATOM 1507 O O . ILE A 1 189 ? 13.055 -28.219 -6.379 1 92 189 ILE A O 1
ATOM 1511 N N . LYS A 1 190 ? 13.836 -28.344 -8.453 1 93.12 190 LYS A N 1
ATOM 1512 C CA . LYS A 1 190 ? 15.219 -28.578 -8.047 1 93.12 190 LYS A CA 1
ATOM 1513 C C . LYS A 1 190 ? 16.062 -27.328 -8.211 1 93.12 190 LYS A C 1
ATOM 1515 O O . LYS A 1 190 ? 16.109 -26.734 -9.297 1 93.12 190 LYS A O 1
ATOM 1520 N N . VAL A 1 191 ? 16.641 -26.859 -7.141 1 93.56 191 VAL A N 1
ATOM 1521 C CA . VAL A 1 191 ? 17.469 -25.656 -7.141 1 93.56 191 VAL A CA 1
ATOM 1522 C C . VAL A 1 191 ? 18.719 -25.891 -7.984 1 93.56 191 VAL A C 1
ATOM 1524 O O . VAL A 1 191 ? 19.422 -26.891 -7.812 1 93.56 191 VAL A O 1
ATOM 1527 N N . LYS A 1 192 ? 18.953 -25.031 -8.914 1 92.56 192 LYS A N 1
ATOM 1528 C CA . LYS A 1 192 ? 20.172 -25.016 -9.734 1 92.56 192 LYS A CA 1
ATOM 1529 C C . LYS A 1 192 ? 20.906 -23.688 -9.594 1 92.56 192 LYS A C 1
ATOM 1531 O O . LYS A 1 192 ? 20.391 -22.641 -9.984 1 92.56 192 LYS A O 1
ATOM 1536 N N . LYS A 1 193 ? 22.016 -23.609 -8.883 1 81.38 193 LYS A N 1
ATOM 1537 C CA . LYS A 1 193 ? 22.844 -22.422 -8.766 1 81.38 193 LYS A CA 1
ATOM 1538 C C . LYS A 1 193 ? 23.984 -22.422 -9.781 1 81.38 193 LYS A C 1
ATOM 1540 O O . LYS A 1 193 ? 24.516 -23.5 -10.109 1 81.38 193 LYS A O 1
ATOM 1545 N N . THR A 1 194 ? 24.031 -21.484 -10.781 1 61.78 194 THR A N 1
ATOM 1546 C CA . THR A 1 194 ? 25.156 -21.406 -11.711 1 61.78 194 THR A CA 1
ATOM 1547 C C . THR A 1 194 ? 26.484 -21.266 -10.961 1 61.78 194 THR A C 1
ATOM 1549 O O . THR A 1 194 ? 26.609 -20.422 -10.078 1 61.78 194 THR A O 1
ATOM 1552 N N . ASN A 1 195 ? 27.25 -22.203 -10.766 1 52.81 195 ASN A N 1
ATOM 1553 C CA . ASN A 1 195 ? 28.641 -22.219 -10.32 1 52.81 195 ASN A CA 1
ATOM 1554 C C . ASN A 1 195 ? 29.484 -21.203 -11.086 1 52.81 195 ASN A C 1
ATOM 1556 O O . ASN A 1 195 ? 29.625 -21.297 -12.305 1 52.81 195 ASN A O 1
ATOM 1560 N N . THR A 1 196 ? 29.359 -19.844 -10.891 1 43.75 196 THR A N 1
ATOM 1561 C CA . THR A 1 196 ? 30.531 -19.172 -11.43 1 43.75 196 THR A CA 1
ATOM 1562 C C . THR A 1 196 ? 31.812 -19.812 -10.906 1 43.75 196 THR A C 1
ATOM 1564 O O . THR A 1 196 ? 32.312 -19.438 -9.836 1 43.75 196 THR A O 1
ATOM 1567 N N . SER A 1 197 ? 32 -20.984 -10.43 1 35.34 197 SER A N 1
ATOM 1568 C CA . SER A 1 197 ? 33.375 -21.438 -10.234 1 35.34 197 SER A CA 1
ATOM 1569 C C . SER A 1 197 ? 34.125 -21.5 -11.555 1 35.34 197 SER A C 1
ATOM 1571 O O . SER A 1 197 ? 35.312 -21.828 -11.586 1 35.34 197 SER A O 1
ATOM 1573 N N . GLU A 1 198 ? 33.562 -21.469 -12.875 1 29.47 198 GLU A N 1
ATOM 1574 C CA . GLU A 1 198 ? 34.719 -21.359 -13.742 1 29.47 198 GLU A CA 1
ATOM 1575 C C . GLU A 1 198 ? 35.281 -19.938 -13.734 1 29.47 198 GLU A C 1
ATOM 1577 O O . GLU A 1 198 ? 34.531 -18.969 -13.688 1 29.47 198 GLU A O 1
ATOM 1582 N N . MET B 1 1 ? -6.402 -21.766 13.422 1 29.61 1 MET B N 1
ATOM 1583 C CA . MET B 1 1 ? -5.598 -21.656 12.211 1 29.61 1 MET B CA 1
ATOM 1584 C C . MET B 1 1 ? -5.305 -20.203 11.867 1 29.61 1 MET B C 1
ATOM 1586 O O . MET B 1 1 ? -6.227 -19.406 11.727 1 29.61 1 MET B O 1
ATOM 1590 N N . LYS B 1 2 ? -4.34 -19.578 12.445 1 44.34 2 LYS B N 1
ATOM 1591 C CA . LYS B 1 2 ? -4.082 -18.141 12.344 1 44.34 2 LYS B CA 1
ATOM 1592 C C . LYS B 1 2 ? -4.289 -17.656 10.914 1 44.34 2 LYS B C 1
ATOM 1594 O O . LYS B 1 2 ? -3.686 -18.172 9.977 1 44.34 2 LYS B O 1
ATOM 1599 N N . LYS B 1 3 ? -5.547 -17.078 10.602 1 54.53 3 LYS B N 1
ATOM 1600 C CA . LYS B 1 3 ? -6.078 -16.656 9.305 1 54.53 3 LYS B CA 1
ATOM 1601 C C . LYS B 1 3 ? -5.023 -15.914 8.492 1 54.53 3 LYS B C 1
ATOM 1603 O O . LYS B 1 3 ? -4.375 -14.992 8.992 1 54.53 3 LYS B O 1
ATOM 1608 N N . LYS B 1 4 ? -4.586 -16.422 7.332 1 70.31 4 LYS B N 1
ATOM 1609 C CA . LYS B 1 4 ? -3.629 -15.961 6.324 1 70.31 4 LYS B CA 1
ATOM 1610 C C . LYS B 1 4 ? -3.986 -14.57 5.812 1 70.31 4 LYS B C 1
ATOM 1612 O O . LYS B 1 4 ? -5.145 -14.305 5.48 1 70.31 4 LYS B O 1
ATOM 1617 N N . LEU B 1 5 ? -3.15 -13.594 6.105 1 82.69 5 LEU B N 1
ATOM 1618 C CA . LEU B 1 5 ? -3.383 -12.25 5.594 1 82.69 5 LEU B CA 1
ATOM 1619 C C . LEU B 1 5 ? -3.102 -12.18 4.098 1 82.69 5 LEU B C 1
ATOM 1621 O O . LEU B 1 5 ? -1.981 -12.453 3.66 1 82.69 5 LEU B O 1
ATOM 1625 N N . THR B 1 6 ? -4.121 -12.016 3.264 1 83.62 6 THR B N 1
ATOM 1626 C CA . THR B 1 6 ? -3.951 -11.875 1.823 1 83.62 6 THR B CA 1
ATOM 1627 C C . THR B 1 6 ? -3.596 -10.43 1.463 1 83.62 6 THR B C 1
ATOM 1629 O O . THR B 1 6 ? -3.709 -9.531 2.297 1 83.62 6 THR B O 1
ATOM 1632 N N . LEU B 1 7 ? -3.117 -10.273 0.23 1 89.94 7 LEU B N 1
ATOM 1633 C CA . LEU B 1 7 ? -2.82 -8.93 -0.267 1 89.94 7 LEU B CA 1
ATOM 1634 C C . LEU B 1 7 ? -4.074 -8.062 -0.257 1 89.94 7 LEU B C 1
ATOM 1636 O O . LEU B 1 7 ? -4.02 -6.898 0.151 1 89.94 7 LEU B O 1
ATOM 1640 N N . GLU B 1 8 ? -5.141 -8.641 -0.701 1 91.5 8 GLU B N 1
ATOM 1641 C CA . GLU B 1 8 ? -6.414 -7.926 -0.718 1 91.5 8 GLU B CA 1
ATOM 1642 C C . GLU B 1 8 ? -6.832 -7.512 0.689 1 91.5 8 GLU B C 1
ATOM 1644 O O . GLU B 1 8 ? -7.258 -6.375 0.906 1 91.5 8 GLU B O 1
ATOM 1649 N N . ASN B 1 9 ? -6.711 -8.383 1.614 1 92.88 9 ASN B N 1
ATOM 1650 C CA . ASN B 1 9 ? -7.09 -8.109 2.998 1 92.88 9 ASN B CA 1
ATOM 1651 C C . ASN B 1 9 ? -6.219 -7.012 3.607 1 92.88 9 ASN B C 1
ATOM 1653 O O . ASN B 1 9 ? -6.711 -6.172 4.363 1 92.88 9 ASN B O 1
ATOM 1657 N N . LEU B 1 10 ? -4.93 -7.16 3.33 1 95.06 10 LEU B N 1
ATOM 1658 C CA . LEU B 1 10 ? -4.023 -6.121 3.803 1 95.06 10 LEU B CA 1
ATOM 1659 C C . LEU B 1 10 ? -4.504 -4.742 3.365 1 95.06 10 LEU B C 1
ATOM 1661 O O . LEU B 1 10 ? -4.621 -3.832 4.188 1 95.06 10 LEU B O 1
ATOM 1665 N N . PHE B 1 11 ? -4.789 -4.578 2.07 1 96.75 11 PHE B N 1
ATOM 1666 C CA . PHE B 1 11 ? -5.184 -3.273 1.555 1 96.75 11 PHE B CA 1
ATOM 1667 C C . PHE B 1 11 ? -6.559 -2.879 2.076 1 96.75 11 PHE B C 1
ATOM 1669 O O . PHE B 1 11 ? -6.828 -1.695 2.297 1 96.75 11 PHE B O 1
ATOM 1676 N N . LYS B 1 12 ? -7.422 -3.83 2.301 1 96.38 12 LYS B N 1
ATOM 1677 C CA . LYS B 1 12 ? -8.703 -3.531 2.939 1 96.38 12 LYS B CA 1
ATOM 1678 C C . LYS B 1 12 ? -8.492 -2.941 4.332 1 96.38 12 LYS B C 1
ATOM 1680 O O . LYS B 1 12 ? -9.172 -1.986 4.715 1 96.38 12 LYS B O 1
ATOM 1685 N N . ILE B 1 13 ? -7.656 -3.539 5.043 1 97.06 13 ILE B N 1
ATOM 1686 C CA . ILE B 1 13 ? -7.359 -3.057 6.387 1 97.06 13 ILE B CA 1
ATOM 1687 C C . ILE B 1 13 ? -6.832 -1.625 6.312 1 97.06 13 ILE B C 1
ATOM 1689 O O . ILE B 1 13 ? -7.207 -0.777 7.129 1 97.06 13 ILE B O 1
ATOM 1693 N N . LEU B 1 14 ? -5.992 -1.303 5.32 1 96.56 14 LEU B N 1
ATOM 1694 C CA . LEU B 1 14 ? -5.355 0.002 5.184 1 96.56 14 LEU B CA 1
ATOM 1695 C C . LEU B 1 14 ? -6.312 1.013 4.562 1 96.56 14 LEU B C 1
ATOM 1697 O O . LEU B 1 14 ? -6.031 2.213 4.543 1 96.56 14 LEU B O 1
ATOM 1701 N N . ALA B 1 15 ? -7.441 0.573 4.082 1 96.38 15 ALA B N 1
ATOM 1702 C CA . ALA B 1 15 ? -8.383 1.437 3.375 1 96.38 15 ALA B CA 1
ATOM 1703 C C . ALA B 1 15 ? -9.383 2.07 4.34 1 96.38 15 ALA B C 1
ATOM 1705 O O . ALA B 1 15 ? -10.367 2.674 3.916 1 96.38 15 ALA B O 1
ATOM 1706 N N . ASN B 1 16 ? -9.172 1.96 5.598 1 94.56 16 ASN B N 1
ATOM 1707 C CA . ASN B 1 16 ? -10.023 2.553 6.625 1 94.56 16 ASN B CA 1
ATOM 1708 C C . ASN B 1 16 ? -9.438 3.861 7.148 1 94.56 16 ASN B C 1
ATOM 1710 O O . ASN B 1 16 ? -8.289 3.902 7.582 1 94.56 16 ASN B O 1
ATOM 1714 N N . GLN B 1 17 ? -10.234 4.855 7.145 1 89 17 GLN B N 1
ATOM 1715 C CA . GLN B 1 17 ? -9.758 6.195 7.477 1 89 17 GLN B CA 1
ATOM 1716 C C . GLN B 1 17 ? -9.234 6.25 8.906 1 89 17 GLN B C 1
ATOM 1718 O O . GLN B 1 17 ? -8.156 6.805 9.156 1 89 17 GLN B O 1
ATOM 1723 N N . LYS B 1 18 ? -9.945 5.773 9.836 1 90.31 18 LYS B N 1
ATOM 1724 C CA . LYS B 1 18 ? -9.539 5.82 11.234 1 90.31 18 LYS B CA 1
ATOM 1725 C C . LYS B 1 18 ? -8.281 5 11.477 1 90.31 18 LYS B C 1
ATOM 1727 O O . LYS B 1 18 ? -7.395 5.414 12.227 1 90.31 18 LYS B O 1
ATOM 1732 N N . ARG B 1 19 ? -8.18 3.834 10.875 1 95.25 19 ARG B N 1
ATOM 1733 C CA . ARG B 1 19 ? -6.977 3.02 10.977 1 95.25 19 ARG B CA 1
ATOM 1734 C C . ARG B 1 19 ? -5.773 3.748 10.398 1 95.25 19 ARG B C 1
ATOM 1736 O O . ARG B 1 19 ? -4.668 3.666 10.945 1 95.25 19 ARG B O 1
ATOM 1743 N N . LEU B 1 20 ? -6.016 4.387 9.273 1 93.56 20 LEU B N 1
ATOM 1744 C CA . LEU B 1 20 ? -4.938 5.148 8.664 1 93.56 20 LEU B CA 1
ATOM 1745 C C . LEU B 1 20 ? -4.457 6.258 9.586 1 93.56 20 LEU B C 1
ATOM 1747 O O . LEU B 1 20 ? -3.252 6.488 9.719 1 93.56 20 LEU B O 1
ATOM 1751 N N . GLU B 1 21 ? -5.348 6.93 10.219 1 88 21 GLU B N 1
ATOM 1752 C CA . GLU B 1 21 ? -4.992 7.977 11.172 1 88 21 GLU B CA 1
ATOM 1753 C C . GLU B 1 21 ? -4.152 7.414 12.32 1 88 21 GLU B C 1
ATOM 1755 O O . GLU B 1 21 ? -3.156 8.023 12.719 1 88 21 GLU B O 1
ATOM 1760 N N . ILE B 1 22 ? -4.574 6.289 12.812 1 93.62 22 ILE B N 1
ATOM 1761 C CA . ILE B 1 22 ? -3.854 5.617 13.891 1 93.62 22 ILE B CA 1
ATOM 1762 C C . ILE B 1 22 ? -2.445 5.258 13.422 1 93.62 22 ILE B C 1
ATOM 1764 O O . ILE B 1 22 ? -1.466 5.516 14.125 1 93.62 22 ILE B O 1
ATOM 1768 N N . LEU B 1 23 ? -2.344 4.684 12.266 1 94.5 23 LEU B N 1
ATOM 1769 C CA . LEU B 1 23 ? -1.062 4.254 11.719 1 94.5 23 LEU B CA 1
ATOM 1770 C C . LEU B 1 23 ? -0.146 5.445 11.469 1 94.5 23 LEU B C 1
ATOM 1772 O O . LEU B 1 23 ? 1.071 5.348 11.641 1 94.5 23 LEU B O 1
ATOM 1776 N N . MET B 1 24 ? -0.743 6.547 11.102 1 86.81 24 MET B N 1
ATOM 1777 C CA . MET B 1 24 ? 0.048 7.754 10.875 1 86.81 24 MET B CA 1
ATOM 1778 C C . MET B 1 24 ? 0.623 8.281 12.188 1 86.81 24 MET B C 1
ATOM 1780 O O . MET B 1 24 ? 1.743 8.789 12.219 1 86.81 24 MET B O 1
ATOM 1784 N N . ALA B 1 25 ? -0.173 8.195 13.227 1 85.88 25 ALA B N 1
ATOM 1785 C CA . ALA B 1 25 ? 0.339 8.586 14.539 1 85.88 25 ALA B CA 1
ATOM 1786 C C . ALA B 1 25 ? 1.536 7.734 14.938 1 85.88 25 ALA B C 1
ATOM 1788 O O . ALA B 1 25 ? 2.545 8.25 15.422 1 85.88 25 ALA B O 1
ATOM 1789 N N . VAL B 1 26 ? 1.427 6.434 14.703 1 90.81 26 VAL B N 1
ATOM 1790 C CA . VAL B 1 26 ? 2.525 5.516 14.984 1 90.81 26 VAL B CA 1
ATOM 1791 C C . VAL B 1 26 ? 3.717 5.84 14.086 1 90.81 26 VAL B C 1
ATOM 1793 O O . VAL B 1 26 ? 4.867 5.809 14.531 1 90.81 26 VAL B O 1
ATOM 1796 N N . TYR B 1 27 ? 3.346 6.098 12.82 1 85 27 TYR B N 1
ATOM 1797 C CA . TYR B 1 27 ? 4.344 6.5 11.836 1 85 27 TYR B CA 1
ATOM 1798 C C . TYR B 1 27 ? 5.152 7.691 12.336 1 85 27 TYR B C 1
ATOM 1800 O O . TYR B 1 27 ? 6.355 7.781 12.086 1 85 27 TYR B O 1
ATOM 1808 N N . ASP B 1 28 ? 4.512 8.492 13.109 1 76.38 28 ASP B N 1
ATOM 1809 C CA . ASP B 1 28 ? 5.137 9.703 13.648 1 76.38 28 ASP B CA 1
ATOM 1810 C C . ASP B 1 28 ? 5.758 9.43 15.016 1 76.38 28 ASP B C 1
ATOM 1812 O O . ASP B 1 28 ? 6.004 10.367 15.789 1 76.38 28 ASP B O 1
ATOM 1816 N N . ASN B 1 29 ? 5.871 8.211 15.336 1 81.19 29 ASN B N 1
ATOM 1817 C CA . ASN B 1 29 ? 6.613 7.742 16.5 1 81.19 29 ASN B CA 1
ATOM 1818 C C . ASN B 1 29 ? 5.816 7.941 17.797 1 81.19 29 ASN B C 1
ATOM 1820 O O . ASN B 1 29 ? 6.398 8.109 18.859 1 81.19 29 ASN B O 1
ATOM 1824 N N . ASN B 1 30 ? 4.543 8.109 17.75 1 86.06 30 ASN B N 1
ATOM 1825 C CA . ASN B 1 30 ? 3.68 7.926 18.906 1 86.06 30 ASN B CA 1
ATOM 1826 C C . ASN B 1 30 ? 3.416 6.449 19.188 1 86.06 30 ASN B C 1
ATOM 1828 O O . ASN B 1 30 ? 2.875 5.742 18.344 1 86.06 30 ASN B O 1
ATOM 1832 N N . GLN B 1 31 ? 3.725 5.984 20.391 1 92.81 31 GLN B N 1
ATOM 1833 C CA . GLN B 1 31 ? 3.867 4.539 20.531 1 92.81 31 GLN B CA 1
ATOM 1834 C C . GLN B 1 31 ? 2.895 3.992 21.578 1 92.81 31 GLN B C 1
ATOM 1836 O O . GLN B 1 31 ? 2.756 2.777 21.719 1 92.81 31 GLN B O 1
ATOM 1841 N N . THR B 1 32 ? 2.262 4.922 22.359 1 96.25 32 THR B N 1
ATOM 1842 C CA . THR B 1 32 ? 1.328 4.445 23.375 1 96.25 32 THR B CA 1
ATOM 1843 C C . THR B 1 32 ? -0.106 4.812 23 1 96.25 32 THR B C 1
ATOM 1845 O O . THR B 1 32 ? -0.336 5.75 22.234 1 96.25 32 THR B O 1
ATOM 1848 N N . ALA B 1 33 ? -1.098 3.998 23.609 1 98.12 33 ALA B N 1
ATOM 1849 C CA . ALA B 1 33 ? -2.508 4.305 23.375 1 98.12 33 ALA B CA 1
ATOM 1850 C C . ALA B 1 33 ? -2.83 5.738 23.797 1 98.12 33 ALA B C 1
ATOM 1852 O O . ALA B 1 33 ? -3.615 6.418 23.125 1 98.12 33 ALA B O 1
ATOM 1853 N N . THR B 1 34 ? -2.189 6.199 24.844 1 96.44 34 THR B N 1
ATOM 1854 C CA . THR B 1 34 ? -2.396 7.551 25.344 1 96.44 34 THR B CA 1
ATOM 1855 C C . THR B 1 34 ? -1.916 8.586 24.328 1 96.44 34 THR B C 1
ATOM 1857 O O . THR B 1 34 ? -2.633 9.539 24.031 1 96.44 34 THR B O 1
ATOM 1860 N N . GLU B 1 35 ? -0.68 8.461 23.828 1 92 35 GLU B N 1
ATOM 1861 C CA . GLU B 1 35 ? -0.117 9.383 22.844 1 92 35 GLU B CA 1
ATOM 1862 C C . GLU B 1 35 ? -0.946 9.406 21.562 1 92 35 GLU B C 1
ATOM 1864 O O . GLU B 1 35 ? -1.271 10.469 21.047 1 92 35 GLU B O 1
ATOM 1869 N N . VAL B 1 36 ? -1.309 8.242 21.047 1 94.06 36 VAL B N 1
ATOM 1870 C CA . VAL B 1 36 ? -2.037 8.102 19.797 1 94.06 36 VAL B CA 1
ATOM 1871 C C . VAL B 1 36 ? -3.434 8.703 19.938 1 94.06 36 VAL B C 1
ATOM 1873 O O . VAL B 1 36 ? -3.906 9.414 19.047 1 94.06 36 VAL B O 1
ATOM 1876 N N . SER B 1 37 ? -4.043 8.438 21.078 1 95.19 37 SER B N 1
ATOM 1877 C CA . SER B 1 37 ? -5.379 8.961 21.344 1 95.19 37 SER B CA 1
ATOM 1878 C C . SER B 1 37 ? -5.402 10.484 21.266 1 95.19 37 SER B C 1
ATOM 1880 O O . SER B 1 37 ? -6.336 11.07 20.719 1 95.19 37 SER B O 1
ATOM 1882 N N . LYS B 1 38 ? -4.406 11.148 21.766 1 86.5 38 LYS B N 1
ATOM 1883 C CA . LYS B 1 38 ? -4.305 12.602 21.766 1 86.5 38 LYS B CA 1
ATOM 1884 C C . LYS B 1 38 ? -4.172 13.148 20.344 1 86.5 38 LYS B C 1
ATOM 1886 O O . LYS B 1 38 ? -4.789 14.156 20 1 86.5 38 LYS B O 1
ATOM 1891 N N . ILE B 1 39 ? -3.406 12.445 19.562 1 77.81 39 ILE B N 1
ATOM 1892 C CA . ILE B 1 39 ? -3.123 12.891 18.203 1 77.81 39 ILE B CA 1
ATOM 1893 C C . ILE B 1 39 ? -4.359 12.703 17.328 1 77.81 39 ILE B C 1
ATOM 1895 O O . ILE B 1 39 ? -4.715 13.578 16.547 1 77.81 39 ILE B O 1
ATOM 1899 N N . VAL B 1 40 ? -5.062 11.57 17.422 1 84.75 40 VAL B N 1
ATOM 1900 C CA . VAL B 1 40 ? -6.145 11.203 16.516 1 84.75 40 VAL B CA 1
ATOM 1901 C C . VAL B 1 40 ? -7.461 11.781 17.016 1 84.75 40 VAL B C 1
ATOM 1903 O O . VAL B 1 40 ? -8.445 11.859 16.281 1 84.75 40 VAL B O 1
ATOM 1906 N N . GLY B 1 41 ? -7.531 12.164 18.25 1 84.31 41 GLY B N 1
ATOM 1907 C CA . GLY B 1 41 ? -8.742 12.734 18.828 1 84.31 41 GLY B CA 1
ATOM 1908 C C . GLY B 1 41 ? -9.781 11.688 19.172 1 84.31 41 GLY B C 1
ATOM 1909 O O . GLY B 1 41 ? -10.984 11.906 19 1 84.31 41 GLY B O 1
ATOM 1910 N N . LEU B 1 42 ? -9.461 10.531 19.578 1 89.19 42 LEU B N 1
ATOM 1911 C CA . LEU B 1 42 ? -10.312 9.438 20.031 1 89.19 42 LEU B CA 1
ATOM 1912 C C . LEU B 1 42 ? -10.055 9.133 21.516 1 89.19 42 LEU B C 1
ATOM 1914 O O . LEU B 1 42 ? -9.016 9.523 22.047 1 89.19 42 LEU B O 1
ATOM 1918 N N . ASP B 1 43 ? -10.969 8.531 22.094 1 93.69 43 ASP B N 1
ATOM 1919 C CA . ASP B 1 43 ? -10.734 8.117 23.469 1 93.69 43 ASP B CA 1
ATOM 1920 C C . ASP B 1 43 ? -9.734 6.965 23.531 1 93.69 43 ASP B C 1
ATOM 1922 O O . ASP B 1 43 ? -9.594 6.203 22.578 1 93.69 43 ASP B O 1
ATOM 1926 N N . ILE B 1 44 ? -9.062 6.906 24.719 1 97.06 44 ILE B N 1
ATOM 1927 C CA . ILE B 1 44 ? -7.953 5.977 24.906 1 97.06 44 ILE B CA 1
ATOM 1928 C C . ILE B 1 44 ? -8.438 4.543 24.688 1 97.06 44 ILE B C 1
ATOM 1930 O O . ILE B 1 44 ? -7.738 3.736 24.078 1 97.06 44 ILE B O 1
ATOM 1934 N N . SER B 1 45 ? -9.594 4.145 25.141 1 97.75 45 SER B N 1
ATOM 1935 C CA . SER B 1 45 ? -10.117 2.789 25.016 1 97.75 45 SER B CA 1
ATOM 1936 C C . SER B 1 45 ? -10.328 2.41 23.547 1 97.75 45 SER B C 1
ATOM 1938 O O . SER B 1 45 ? -9.961 1.311 23.125 1 97.75 45 SER B O 1
ATOM 1940 N N . THR B 1 46 ? -10.969 3.293 22.828 1 97.25 46 THR B N 1
ATOM 1941 C CA . THR B 1 46 ? -11.195 3.078 21.406 1 97.25 46 THR B CA 1
ATOM 1942 C C . THR B 1 46 ? -9.867 2.984 20.656 1 97.25 46 THR B C 1
ATOM 1944 O O . THR B 1 46 ? -9.695 2.113 19.797 1 97.25 46 THR B O 1
ATOM 1947 N N . THR B 1 47 ? -8.992 3.891 20.969 1 97.31 47 THR B N 1
ATOM 1948 C CA . THR B 1 47 ? -7.664 3.895 20.375 1 97.31 47 THR B CA 1
ATOM 1949 C C . THR B 1 47 ? -6.949 2.57 20.641 1 97.31 47 THR B C 1
ATOM 1951 O O . THR B 1 47 ? -6.355 1.991 19.719 1 97.31 47 THR B O 1
ATOM 1954 N N . TYR B 1 48 ? -7.035 2.121 21.844 1 98.06 48 TYR B N 1
ATOM 1955 C CA . TYR B 1 48 ? -6.391 0.864 22.203 1 98.06 48 TYR B CA 1
ATOM 1956 C C . TYR B 1 48 ? -6.973 -0.297 21.406 1 98.06 48 TYR B C 1
ATOM 1958 O O . TYR B 1 48 ? -6.238 -1.185 20.969 1 98.06 48 TYR B O 1
ATOM 1966 N N . ARG B 1 49 ? -8.266 -0.307 21.25 1 98.06 49 ARG B N 1
ATOM 1967 C CA . ARG B 1 49 ? -8.93 -1.35 20.484 1 98.06 49 ARG B CA 1
ATOM 1968 C C . ARG B 1 49 ? -8.422 -1.374 19.047 1 98.06 49 ARG B C 1
ATOM 1970 O O . ARG B 1 49 ? -8.211 -2.445 18.469 1 98.06 49 ARG B O 1
ATOM 1977 N N . TYR B 1 50 ? -8.242 -0.217 18.406 1 97.62 50 TYR B N 1
ATOM 1978 C CA . TYR B 1 50 ? -7.703 -0.139 17.062 1 97.62 50 TYR B CA 1
ATOM 1979 C C . TYR B 1 50 ? -6.27 -0.648 17.016 1 97.62 50 TYR B C 1
ATOM 1981 O O . TYR B 1 50 ? -5.906 -1.421 16.125 1 97.62 50 TYR B O 1
ATOM 1989 N N . LEU B 1 51 ? -5.449 -0.224 17.984 1 98.31 51 LEU B N 1
ATOM 1990 C CA . LEU B 1 51 ? -4.059 -0.664 18.062 1 98.31 51 LEU B CA 1
ATOM 1991 C C . LEU B 1 51 ? -3.979 -2.18 18.203 1 98.31 51 LEU B C 1
ATOM 1993 O O . LEU B 1 51 ? -3.189 -2.828 17.5 1 98.31 51 LEU B O 1
ATOM 1997 N N . LYS B 1 52 ? -4.812 -2.711 19.016 1 97.94 52 LYS B N 1
ATOM 1998 C CA . LYS B 1 52 ? -4.84 -4.152 19.25 1 97.94 52 LYS B CA 1
ATOM 1999 C C . LYS B 1 52 ? -5.289 -4.898 18 1 97.94 52 LYS B C 1
ATOM 2001 O O . LYS B 1 52 ? -4.738 -5.949 17.656 1 97.94 52 LYS B O 1
ATOM 2006 N N . SER B 1 53 ? -6.32 -4.434 17.375 1 97.62 53 SER B N 1
ATOM 2007 C CA . SER B 1 53 ? -6.812 -5.055 16.141 1 97.62 53 SER B CA 1
ATOM 2008 C C . SER B 1 53 ? -5.738 -5.066 15.062 1 97.62 53 SER B C 1
ATOM 2010 O O . SER B 1 53 ? -5.594 -6.055 14.336 1 97.62 53 SER B O 1
ATOM 2012 N N . LEU B 1 54 ? -4.969 -3.971 14.953 1 97.88 54 LEU B N 1
ATOM 2013 C CA . LEU B 1 54 ? -3.893 -3.869 13.969 1 97.88 54 LEU B CA 1
ATOM 2014 C C . LEU B 1 54 ? -2.746 -4.812 14.32 1 97.88 54 LEU B C 1
ATOM 2016 O O . LEU B 1 54 ? -2.096 -5.363 13.438 1 97.88 54 LEU B O 1
ATOM 2020 N N . LYS B 1 55 ? -2.561 -4.941 15.625 1 97.12 55 LYS B N 1
ATOM 2021 C CA . LYS B 1 55 ? -1.571 -5.914 16.094 1 97.12 55 LYS B CA 1
ATOM 2022 C C . LYS B 1 55 ? -1.998 -7.336 15.75 1 97.12 55 LYS B C 1
ATOM 2024 O O . LYS B 1 55 ? -1.19 -8.133 15.266 1 97.12 55 LYS B O 1
ATOM 2029 N N . GLU B 1 56 ? -3.24 -7.648 15.914 1 95.88 56 GLU B N 1
ATOM 2030 C CA . GLU B 1 56 ? -3.779 -8.969 15.617 1 95.88 56 GLU B CA 1
ATOM 2031 C C . GLU B 1 56 ? -3.709 -9.273 14.125 1 95.88 56 GLU B C 1
ATOM 2033 O O . GLU B 1 56 ? -3.512 -10.422 13.727 1 95.88 56 GLU B O 1
ATOM 2038 N N . ALA B 1 57 ? -3.826 -8.273 13.359 1 94.56 57 ALA B N 1
ATOM 2039 C CA . ALA B 1 57 ? -3.762 -8.43 11.906 1 94.56 57 ALA B CA 1
ATOM 2040 C C . ALA B 1 57 ? -2.318 -8.578 11.438 1 94.56 57 ALA B C 1
ATOM 2042 O O . ALA B 1 57 ? -2.068 -8.828 10.25 1 94.56 57 ALA B O 1
ATOM 2043 N N . GLY B 1 58 ? -1.401 -8.344 12.312 1 94.19 58 GLY B N 1
ATOM 2044 C CA . GLY B 1 58 ? 0.006 -8.516 11.984 1 94.19 58 GLY B CA 1
ATOM 2045 C C . GLY B 1 58 ? 0.66 -7.234 11.492 1 94.19 58 GLY B C 1
ATOM 2046 O O . GLY B 1 58 ? 1.827 -7.242 11.102 1 94.19 58 GLY B O 1
ATOM 2047 N N . ILE B 1 59 ? 0.002 -6.145 11.523 1 97.12 59 ILE B N 1
ATOM 2048 C CA . ILE B 1 59 ? 0.484 -4.871 11 1 97.12 59 ILE B CA 1
ATOM 2049 C C . ILE B 1 59 ? 1.345 -4.176 12.055 1 97.12 59 ILE B C 1
ATOM 2051 O O . ILE B 1 59 ? 2.369 -3.57 11.727 1 97.12 59 ILE B O 1
ATOM 2055 N N . LEU B 1 60 ? 0.896 -4.223 13.258 1 97.56 60 LEU B N 1
ATOM 2056 C CA . LEU B 1 60 ? 1.65 -3.666 14.383 1 97.56 60 LEU B CA 1
ATOM 2057 C C . LEU B 1 60 ? 2.17 -4.777 15.289 1 97.56 60 LEU B C 1
ATOM 2059 O O . LEU B 1 60 ? 1.698 -5.914 15.219 1 97.56 60 LEU B O 1
ATOM 2063 N N . ASN B 1 61 ? 3.117 -4.523 15.961 1 95.81 61 ASN B N 1
ATOM 2064 C CA . ASN B 1 61 ? 3.604 -5.293 17.094 1 95.81 61 ASN B CA 1
ATOM 2065 C C . ASN B 1 61 ? 3.643 -4.449 18.375 1 95.81 61 ASN B C 1
ATOM 2067 O O . ASN B 1 61 ? 3.404 -3.242 18.328 1 95.81 61 ASN B O 1
ATOM 2071 N N . SER B 1 62 ? 3.832 -5.117 19.547 1 96.12 62 SER B N 1
ATOM 2072 C CA . SER B 1 62 ? 3.91 -4.336 20.781 1 96.12 62 SER B CA 1
ATOM 2073 C C . SER B 1 62 ? 4.91 -4.941 21.75 1 96.12 62 SER B C 1
ATOM 2075 O O . SER B 1 62 ? 5.305 -6.102 21.609 1 96.12 62 SER B O 1
ATOM 2077 N N . ARG B 1 63 ? 5.391 -4.184 22.562 1 94.62 63 ARG B N 1
ATOM 2078 C CA . ARG B 1 63 ? 6.25 -4.582 23.672 1 94.62 63 ARG B CA 1
ATOM 2079 C C . ARG B 1 63 ? 5.887 -3.82 24.938 1 94.62 63 ARG B C 1
ATOM 2081 O O . ARG B 1 63 ? 5.289 -2.744 24.875 1 94.62 63 ARG B O 1
ATOM 2088 N N . ILE B 1 64 ? 6.27 -4.391 26.094 1 96 64 ILE B N 1
ATOM 2089 C CA . ILE B 1 64 ? 5.988 -3.744 27.359 1 96 64 ILE B CA 1
ATOM 2090 C C . ILE B 1 64 ? 7.262 -3.084 27.891 1 96 64 ILE B C 1
ATOM 2092 O O . ILE B 1 64 ? 8.297 -3.736 28.031 1 96 64 ILE B O 1
ATOM 2096 N N . VAL B 1 65 ? 7.27 -1.807 28.109 1 89.25 65 VAL B N 1
ATOM 2097 C CA . VAL B 1 65 ? 8.359 -1.025 28.688 1 89.25 65 VAL B CA 1
ATOM 2098 C C . VAL B 1 65 ? 7.883 -0.347 29.969 1 89.25 65 VAL B C 1
ATOM 2100 O O . VAL B 1 65 ? 6.992 0.507 29.938 1 89.25 65 VAL B O 1
ATOM 2103 N N . LYS B 1 66 ? 8.492 -0.681 31.062 1 94.69 66 LYS B N 1
ATOM 2104 C CA . LYS B 1 66 ? 8.148 -0.113 32.375 1 94.69 66 LYS B CA 1
ATOM 2105 C C . LYS B 1 66 ? 6.648 -0.204 32.625 1 94.69 66 LYS B C 1
ATOM 2107 O O . LYS B 1 66 ? 6.016 0.787 33 1 94.69 66 LYS B O 1
ATOM 2112 N N . GLY B 1 67 ? 6.051 -1.273 32.219 1 95.19 67 GLY B N 1
ATOM 2113 C CA . GLY B 1 67 ? 4.66 -1.571 32.5 1 95.19 67 GLY B CA 1
ATOM 2114 C C . GLY B 1 67 ? 3.689 -0.982 31.5 1 95.19 67 GLY B C 1
ATOM 2115 O O . GLY B 1 67 ? 2.477 -1.166 31.625 1 95.19 67 GLY B O 1
ATOM 2116 N N . ILE B 1 68 ? 4.176 -0.266 30.531 1 95.5 68 ILE B N 1
ATOM 2117 C CA . ILE B 1 68 ? 3.316 0.368 29.531 1 95.5 68 ILE B CA 1
ATOM 2118 C C . ILE B 1 68 ? 3.496 -0.318 28.188 1 95.5 68 ILE B C 1
ATOM 2120 O O . ILE B 1 68 ? 4.621 -0.581 27.75 1 95.5 68 ILE B O 1
ATOM 2124 N N . GLU B 1 69 ? 2.363 -0.657 27.562 1 97.25 69 GLU B N 1
ATOM 2125 C CA . GLU B 1 69 ? 2.453 -1.29 26.25 1 97.25 69 GLU B CA 1
ATOM 2126 C C . GLU B 1 69 ? 2.77 -0.266 25.156 1 97.25 69 GLU B C 1
ATOM 2128 O O . GLU B 1 69 ? 2.055 0.728 25.016 1 97.25 69 GLU B O 1
ATOM 2133 N N . MET B 1 70 ? 3.85 -0.481 24.469 1 96.38 70 MET B N 1
ATOM 2134 C CA . MET B 1 70 ? 4.277 0.371 23.359 1 96.38 70 MET B CA 1
ATOM 2135 C C . MET B 1 70 ? 4.078 -0.333 22.016 1 96.38 70 MET B C 1
ATOM 2137 O O . MET B 1 70 ? 4.383 -1.519 21.891 1 96.38 70 MET B O 1
ATOM 2141 N N . PHE B 1 71 ? 3.539 0.386 21.047 1 97.12 71 PHE B N 1
ATOM 2142 C CA . PHE B 1 71 ? 3.229 -0.188 19.75 1 97.12 71 PHE B CA 1
ATOM 2143 C C . PHE B 1 71 ? 4.172 0.352 18.672 1 97.12 71 PHE B C 1
ATOM 2145 O O . PHE B 1 71 ? 4.613 1.501 18.75 1 97.12 71 PHE B O 1
ATOM 2152 N N . ASP B 1 72 ? 4.43 -0.467 17.703 1 94.88 72 ASP B N 1
ATOM 2153 C CA . ASP B 1 72 ? 5.23 -0.119 16.531 1 94.88 72 ASP B CA 1
ATOM 2154 C C . ASP B 1 72 ? 4.855 -0.989 15.328 1 94.88 72 ASP B C 1
ATOM 2156 O O . ASP B 1 72 ? 4.09 -1.943 15.461 1 94.88 72 ASP B O 1
ATOM 2160 N N . PHE B 1 73 ? 5.352 -0.527 14.211 1 94.94 73 PHE B N 1
ATOM 2161 C CA . PHE B 1 73 ? 5.109 -1.357 13.039 1 94.94 73 PHE B CA 1
ATOM 2162 C C . PHE B 1 73 ? 5.738 -2.734 13.211 1 94.94 73 PHE B C 1
ATOM 2164 O O . PHE B 1 73 ? 6.84 -2.855 13.758 1 94.94 73 PHE B O 1
ATOM 2171 N N . SER B 1 74 ? 5.066 -3.768 12.695 1 93.25 74 SER B N 1
ATOM 2172 C CA . SER B 1 74 ? 5.531 -5.141 12.859 1 93.25 74 SER B CA 1
ATOM 2173 C C . SER B 1 74 ? 6.75 -5.418 11.984 1 93.25 74 SER B C 1
ATOM 2175 O O . SER B 1 74 ? 7.512 -6.352 12.25 1 93.25 74 SER B O 1
ATOM 2177 N N . SER B 1 75 ? 6.883 -4.637 10.945 1 87.75 75 SER B N 1
ATOM 2178 C CA . SER B 1 75 ? 7.992 -4.801 10.008 1 87.75 75 SER B CA 1
ATOM 2179 C C . SER B 1 75 ? 8.289 -3.502 9.266 1 87.75 75 SER B C 1
ATOM 2181 O O . SER B 1 75 ? 7.461 -2.584 9.258 1 87.75 75 SER B O 1
ATOM 2183 N N . GLU B 1 76 ? 9.5 -3.488 8.703 1 88.81 76 GLU B N 1
ATOM 2184 C CA . GLU B 1 76 ? 9.867 -2.324 7.902 1 88.81 76 GLU B CA 1
ATOM 2185 C C . GLU B 1 76 ? 8.984 -2.199 6.668 1 88.81 76 GLU B C 1
ATOM 2187 O O . GLU B 1 76 ? 8.766 -1.095 6.16 1 88.81 76 GLU B O 1
ATOM 2192 N N . GLU B 1 77 ? 8.492 -3.328 6.16 1 91.06 77 GLU B N 1
ATOM 2193 C CA . GLU B 1 77 ? 7.664 -3.334 4.953 1 91.06 77 GLU B CA 1
ATOM 2194 C C . GLU B 1 77 ? 6.418 -2.477 5.141 1 91.06 77 GLU B C 1
ATOM 2196 O O . GLU B 1 77 ? 6.043 -1.714 4.246 1 91.06 77 GLU B O 1
ATOM 2201 N N . VAL B 1 78 ? 5.805 -2.564 6.297 1 95.44 78 VAL B N 1
ATOM 2202 C CA . VAL B 1 78 ? 4.586 -1.803 6.547 1 95.44 78 VAL B CA 1
ATOM 2203 C C . VAL B 1 78 ? 4.891 -0.307 6.488 1 95.44 78 VAL B C 1
ATOM 2205 O O . VAL B 1 78 ? 4.148 0.46 5.871 1 95.44 78 VAL B O 1
ATOM 2208 N N . TYR B 1 79 ? 5.934 0.062 7.152 1 90.06 79 TYR B N 1
ATOM 2209 C CA . TYR B 1 79 ? 6.379 1.45 7.125 1 90.06 79 TYR B CA 1
ATOM 2210 C C . TYR B 1 79 ? 6.613 1.921 5.695 1 90.06 79 TYR B C 1
ATOM 2212 O O . TYR B 1 79 ? 6.168 3.006 5.312 1 90.06 79 TYR B O 1
ATOM 2220 N N . LYS B 1 80 ? 7.27 1.14 4.922 1 90.5 80 LYS B N 1
ATOM 2221 C CA . LYS B 1 80 ? 7.621 1.486 3.549 1 90.5 80 LYS B CA 1
ATOM 2222 C C . LYS B 1 80 ? 6.379 1.573 2.666 1 90.5 80 LYS B C 1
ATOM 2224 O O . LYS B 1 80 ? 6.301 2.424 1.776 1 90.5 80 LYS B O 1
ATOM 2229 N N . ILE B 1 81 ? 5.438 0.675 2.871 1 96.69 81 ILE B N 1
ATOM 2230 C CA . ILE B 1 81 ? 4.18 0.736 2.135 1 96.69 81 ILE B CA 1
ATOM 2231 C C . ILE B 1 81 ? 3.537 2.107 2.326 1 96.69 81 ILE B C 1
ATOM 2233 O O . ILE B 1 81 ? 3.174 2.771 1.352 1 96.69 81 ILE B O 1
ATOM 2237 N N . LEU B 1 82 ? 3.428 2.57 3.547 1 92.88 82 LEU B N 1
ATOM 2238 C CA . LEU B 1 82 ? 2.816 3.857 3.859 1 92.88 82 LEU B CA 1
ATOM 2239 C C . LEU B 1 82 ? 3.646 5.004 3.297 1 92.88 82 LEU B C 1
ATOM 2241 O O . LEU B 1 82 ? 3.1 5.953 2.727 1 92.88 82 LEU B O 1
ATOM 2245 N N . GLN B 1 83 ? 4.934 4.91 3.516 1 85.75 83 GLN B N 1
ATOM 2246 C CA . GLN B 1 83 ? 5.844 5.945 3.035 1 85.75 83 GLN B CA 1
ATOM 2247 C C . GLN B 1 83 ? 5.68 6.164 1.533 1 85.75 83 GLN B C 1
ATOM 2249 O O . GLN B 1 83 ? 5.512 7.301 1.082 1 85.75 83 GLN B O 1
ATOM 2254 N N . TYR B 1 84 ? 5.703 5.109 0.756 1 90.69 84 TYR B N 1
ATOM 2255 C CA . TYR B 1 84 ? 5.613 5.219 -0.695 1 90.69 84 TYR B CA 1
ATOM 2256 C C . TYR B 1 84 ? 4.211 5.633 -1.125 1 90.69 84 TYR B C 1
ATOM 2258 O O . TYR B 1 84 ? 4.047 6.344 -2.119 1 90.69 84 TYR B O 1
ATOM 2266 N N . ALA B 1 85 ? 3.23 5.156 -0.391 1 93.81 85 ALA B N 1
ATOM 2267 C CA . ALA B 1 85 ? 1.867 5.59 -0.678 1 93.81 85 ALA B CA 1
ATOM 2268 C C . ALA B 1 85 ? 1.724 7.102 -0.499 1 93.81 85 ALA B C 1
ATOM 2270 O O . ALA B 1 85 ? 1.152 7.781 -1.353 1 93.81 85 ALA B O 1
ATOM 2271 N N . ILE B 1 86 ? 2.234 7.617 0.551 1 83.56 86 ILE B N 1
ATOM 2272 C CA . ILE B 1 86 ? 2.195 9.047 0.837 1 83.56 86 ILE B CA 1
ATOM 2273 C C . ILE B 1 86 ? 2.938 9.812 -0.256 1 83.56 86 ILE B C 1
ATOM 2275 O O . ILE B 1 86 ? 2.439 10.82 -0.764 1 83.56 86 ILE B O 1
ATOM 2279 N N . ASN B 1 87 ? 4.133 9.289 -0.572 1 81.75 87 ASN B N 1
ATOM 2280 C CA . ASN B 1 87 ? 4.906 9.93 -1.631 1 81.75 87 ASN B CA 1
ATOM 2281 C C . ASN B 1 87 ? 4.129 9.977 -2.941 1 81.75 87 ASN B C 1
ATOM 2283 O O . ASN B 1 87 ? 4.156 10.984 -3.648 1 81.75 87 ASN B O 1
ATOM 2287 N N . PHE B 1 88 ? 3.512 8.906 -3.264 1 90.44 88 PHE B N 1
ATOM 2288 C CA . PHE B 1 88 ? 2.744 8.797 -4.496 1 90.44 88 PHE B CA 1
ATOM 2289 C C . PHE B 1 88 ? 1.627 9.828 -4.539 1 90.44 88 PHE B C 1
ATOM 2291 O O . PHE B 1 88 ? 1.488 10.562 -5.523 1 90.44 88 PHE B O 1
ATOM 2298 N N . ILE B 1 89 ? 0.858 9.906 -3.512 1 86.06 89 ILE B N 1
ATOM 2299 C CA . ILE B 1 89 ? -0.284 10.812 -3.438 1 86.06 89 ILE B CA 1
ATOM 2300 C C . ILE B 1 89 ? 0.197 12.258 -3.521 1 86.06 89 ILE B C 1
ATOM 2302 O O . ILE B 1 89 ? -0.419 13.086 -4.195 1 86.06 89 ILE B O 1
ATOM 2306 N N . ASN B 1 90 ? 1.226 12.531 -2.787 1 74.88 90 ASN B N 1
ATOM 2307 C CA . ASN B 1 90 ? 1.774 13.883 -2.791 1 74.88 90 ASN B CA 1
ATOM 2308 C C . ASN B 1 90 ? 2.199 14.312 -4.191 1 74.88 90 ASN B C 1
ATOM 2310 O O . ASN B 1 90 ? 1.916 15.43 -4.613 1 74.88 90 ASN B O 1
ATOM 2314 N N . LYS B 1 91 ? 2.939 13.422 -4.809 1 74.44 91 LYS B N 1
ATOM 2315 C CA . LYS B 1 91 ? 3.389 13.711 -6.168 1 74.44 91 LYS B CA 1
ATOM 2316 C C . LYS B 1 91 ? 2.203 13.938 -7.102 1 74.44 91 LYS B C 1
ATOM 2318 O O . LYS B 1 91 ? 2.227 14.836 -7.941 1 74.44 91 LYS B O 1
ATOM 2323 N N . LEU B 1 92 ? 1.227 13.133 -6.977 1 78.94 92 LEU B N 1
ATOM 2324 C CA . LEU B 1 92 ? 0.049 13.203 -7.836 1 78.94 92 LEU B CA 1
ATOM 2325 C C . LEU B 1 92 ? -0.729 14.492 -7.582 1 78.94 92 LEU B C 1
ATOM 2327 O O . LEU B 1 92 ? -1.2 15.133 -8.523 1 78.94 92 LEU B O 1
ATOM 2331 N N . ASN B 1 93 ? -0.812 14.867 -6.281 1 69.06 93 ASN B N 1
ATOM 2332 C CA . ASN B 1 93 ? -1.647 16 -5.906 1 69.06 93 ASN B CA 1
ATOM 2333 C C . ASN B 1 93 ? -0.881 17.312 -6.004 1 69.06 93 ASN B C 1
ATOM 2335 O O . ASN B 1 93 ? -1.485 18.375 -6.125 1 69.06 93 ASN B O 1
ATOM 2339 N N . ALA B 1 94 ? 0.417 17.312 -5.699 1 62.22 94 ALA B N 1
ATOM 2340 C CA . ALA B 1 94 ? 1.221 18.531 -5.742 1 62.22 94 ALA B CA 1
ATOM 2341 C C . ALA B 1 94 ? 1.175 19.172 -7.129 1 62.22 94 ALA B C 1
ATOM 2343 O O . ALA B 1 94 ? 1.22 20.391 -7.258 1 62.22 94 ALA B O 1
ATOM 2344 N N . GLU B 1 95 ? 1.346 18.469 -8.102 1 56.66 95 GLU B N 1
ATOM 2345 C CA . GLU B 1 95 ? 1.434 19.094 -9.414 1 56.66 95 GLU B CA 1
ATOM 2346 C C . GLU B 1 95 ? 0.42 20.234 -9.539 1 56.66 95 GLU B C 1
ATOM 2348 O O . GLU B 1 95 ? 0.705 21.266 -10.164 1 56.66 95 GLU B O 1
ATOM 2353 N N . GLY B 1 96 ? -0.589 20.266 -8.789 1 53.81 96 GLY B N 1
ATOM 2354 C CA . GLY B 1 96 ? -1.53 21.344 -8.992 1 53.81 96 GLY B CA 1
ATOM 2355 C C . GLY B 1 96 ? -1.708 22.219 -7.766 1 53.81 96 GLY B C 1
ATOM 2356 O O . GLY B 1 96 ? -2.473 23.188 -7.793 1 53.81 96 GLY B O 1
ATOM 2357 N N . ARG B 1 97 ? -0.784 21.984 -6.758 1 64.25 97 ARG B N 1
ATOM 2358 C CA . ARG B 1 97 ? -1.137 22.672 -5.523 1 64.25 97 ARG B CA 1
ATOM 2359 C C . ARG B 1 97 ? 0.014 23.547 -5.035 1 64.25 97 ARG B C 1
ATOM 2361 O O . ARG B 1 97 ? -0.115 24.25 -4.027 1 64.25 97 ARG B O 1
ATOM 2368 N N . PHE B 1 98 ? 1.211 23.375 -5.836 1 67 98 PHE B N 1
ATOM 2369 C CA . PHE B 1 98 ? 2.371 24.188 -5.516 1 67 98 PHE B CA 1
ATOM 2370 C C . PHE B 1 98 ? 2.51 25.344 -6.508 1 67 98 PHE B C 1
ATOM 2372 O O . PHE B 1 98 ? 2.674 25.109 -7.707 1 67 98 PHE B O 1
ATOM 2379 N N . CYS B 1 99 ? 2.295 26.422 -6.027 1 69.31 99 CYS B N 1
ATOM 2380 C CA . CYS B 1 99 ? 2.246 27.578 -6.91 1 69.31 99 CYS B CA 1
ATOM 2381 C C . CYS B 1 99 ? 3.211 28.656 -6.441 1 69.31 99 CYS B C 1
ATOM 2383 O O . CYS B 1 99 ? 3.566 28.703 -5.262 1 69.31 99 CYS B O 1
ATOM 2385 N N . GLU B 1 100 ? 3.691 29.469 -7.434 1 69.06 100 GLU B N 1
ATOM 2386 C CA . GLU B 1 100 ? 4.613 30.562 -7.148 1 69.06 100 GLU B CA 1
ATOM 2387 C C . GLU B 1 100 ? 3.887 31.734 -6.492 1 69.06 100 GLU B C 1
ATOM 2389 O O . GLU B 1 100 ? 4.492 32.781 -6.223 1 69.06 100 GLU B O 1
ATOM 2394 N N . ASN B 1 101 ? 2.773 31.641 -6.164 1 61.03 101 ASN B N 1
ATOM 2395 C CA . ASN B 1 101 ? 2.045 32.688 -5.441 1 61.03 101 ASN B CA 1
ATOM 2396 C C . ASN B 1 101 ? 0.572 32.312 -5.277 1 61.03 101 ASN B C 1
ATOM 2398 O O . ASN B 1 101 ? 0.121 31.281 -5.777 1 61.03 101 ASN B O 1
ATOM 2402 N N . LEU B 1 102 ? -0.01 33.156 -4.43 1 61.78 102 LEU B N 1
ATOM 2403 C CA . LEU B 1 102 ? -1.407 32.875 -4.102 1 61.78 102 LEU B CA 1
ATOM 2404 C C . LEU B 1 102 ? -2.275 32.906 -5.355 1 61.78 102 LEU B C 1
ATOM 2406 O O . LEU B 1 102 ? -3.191 32.094 -5.492 1 61.78 102 LEU B O 1
ATOM 2410 N N . ALA B 1 103 ? -1.961 33.938 -6.098 1 59.88 103 ALA B N 1
ATOM 2411 C CA . ALA B 1 103 ? -2.746 34.094 -7.316 1 59.88 103 ALA B CA 1
ATOM 2412 C C . ALA B 1 103 ? -2.6 32.875 -8.227 1 59.88 103 ALA B C 1
ATOM 2414 O O . ALA B 1 103 ? -3.58 32.406 -8.797 1 59.88 103 ALA B O 1
ATOM 2415 N N . ALA B 1 104 ? -1.423 32.438 -8.25 1 60 104 ALA B N 1
ATOM 2416 C CA . ALA B 1 104 ? -1.128 31.281 -9.109 1 60 104 ALA B CA 1
ATOM 2417 C C . ALA B 1 104 ? -1.86 30.031 -8.633 1 60 104 ALA B C 1
ATOM 2419 O O . ALA B 1 104 ? -2.246 29.188 -9.445 1 60 104 ALA B O 1
ATOM 2420 N N . CYS B 1 105 ? -2.158 29.984 -7.352 1 62.09 105 CYS B N 1
ATOM 2421 C CA . CYS B 1 105 ? -2.871 28.844 -6.801 1 62.09 105 CYS B CA 1
ATOM 2422 C C . CYS B 1 105 ? -4.363 29.125 -6.684 1 62.09 105 CYS B C 1
ATOM 2424 O O . CYS B 1 105 ? -5.117 28.312 -6.16 1 62.09 105 CYS B O 1
ATOM 2426 N N . GLU B 1 106 ? -4.793 30.312 -7.184 1 58.69 106 GLU B N 1
ATOM 2427 C CA . GLU B 1 106 ? -6.195 30.719 -7.195 1 58.69 106 GLU B CA 1
ATOM 2428 C C . GLU B 1 106 ? -6.789 30.688 -5.789 1 58.69 106 GLU B C 1
ATOM 2430 O O . GLU B 1 106 ? -7.887 30.172 -5.582 1 58.69 106 GLU B O 1
ATOM 2435 N N . ILE B 1 107 ? -5.953 30.953 -4.906 1 61.06 107 ILE B N 1
ATOM 2436 C CA . ILE B 1 107 ? -6.445 31.047 -3.537 1 61.06 107 ILE B CA 1
ATOM 2437 C C . ILE B 1 107 ? -7.043 32.438 -3.305 1 61.06 107 ILE B C 1
ATOM 2439 O O . ILE B 1 107 ? -6.34 33.438 -3.391 1 61.06 107 ILE B O 1
ATOM 2443 N N . GLU B 1 108 ? -8.297 32.5 -3.287 1 57.25 108 GLU B N 1
ATOM 2444 C CA . GLU B 1 108 ? -8.992 33.75 -3.123 1 57.25 108 GLU B CA 1
ATOM 2445 C C . GLU B 1 108 ? -8.984 34.219 -1.667 1 57.25 108 GLU B C 1
ATOM 2447 O O . GLU B 1 108 ? -8.922 35.406 -1.385 1 57.25 108 GLU B O 1
ATOM 2452 N N . SER B 1 109 ? -9.391 33.281 -0.701 1 51.94 109 SER B N 1
ATOM 2453 C CA . SER B 1 109 ? -9.602 33.719 0.674 1 51.94 109 SER B CA 1
ATOM 2454 C C . SER B 1 109 ? -8.289 34.062 1.362 1 51.94 109 SER B C 1
ATOM 2456 O O . SER B 1 109 ? -7.332 33.281 1.301 1 51.94 109 SER B O 1
ATOM 2458 N N . ARG B 1 110 ? -7.906 35.312 1.332 1 52.31 110 ARG B N 1
ATOM 2459 C CA . ARG B 1 110 ? -6.703 35.812 1.987 1 52.31 110 ARG B CA 1
ATOM 2460 C C . ARG B 1 110 ? -6.887 35.875 3.5 1 52.31 110 ARG B C 1
ATOM 2462 O O . ARG B 1 110 ? -7.93 36.312 3.988 1 52.31 110 ARG B O 1
ATOM 2469 N N . PRO B 1 111 ? -6.109 34.906 4.125 1 51.41 111 PRO B N 1
ATOM 2470 C CA . PRO B 1 111 ? -6.203 35.188 5.555 1 51.41 111 PRO B CA 1
ATOM 2471 C C . PRO B 1 111 ? -5.93 36.688 5.855 1 51.41 111 PRO B C 1
ATOM 2473 O O . PRO B 1 111 ? -5.234 37.344 5.09 1 51.41 111 PRO B O 1
ATOM 2476 N N . ILE B 1 112 ? -6.762 37.281 6.598 1 43.25 112 ILE B N 1
ATOM 2477 C CA . ILE B 1 112 ? -6.648 38.594 7.18 1 43.25 112 ILE B CA 1
ATOM 2478 C C . ILE B 1 112 ? -5.219 38.844 7.656 1 43.25 112 ILE B C 1
ATOM 2480 O O . ILE B 1 112 ? -4.895 39.938 8.141 1 43.25 112 ILE B O 1
ATOM 2484 N N . VAL B 1 113 ? -4.531 37.781 8.047 1 48.25 113 VAL B N 1
ATOM 2485 C CA . VAL B 1 113 ? -3.406 38.25 8.844 1 48.25 113 VAL B CA 1
ATOM 2486 C C . VAL B 1 113 ? -2.375 38.906 7.93 1 48.25 113 VAL B C 1
ATOM 2488 O O . VAL B 1 113 ? -2.15 38.469 6.805 1 48.25 113 VAL B O 1
ATOM 2491 N N . GLN B 1 114 ? -2.082 40.156 8.148 1 46.47 114 GLN B N 1
ATOM 2492 C CA . GLN B 1 114 ? -1.159 41.156 7.629 1 46.47 114 GLN B CA 1
ATOM 2493 C C . GLN B 1 114 ? 0.266 40.625 7.57 1 46.47 114 GLN B C 1
ATOM 2495 O O . GLN B 1 114 ? 1.019 40.719 8.539 1 46.47 114 GLN B O 1
ATOM 2500 N N . ILE B 1 115 ? 0.519 39.344 7.215 1 52.03 115 ILE B N 1
ATOM 2501 C CA . ILE B 1 115 ? 1.964 39.188 7.07 1 52.03 115 ILE B CA 1
ATOM 2502 C C . ILE B 1 115 ? 2.465 40.125 5.961 1 52.03 115 ILE B C 1
ATOM 2504 O O . ILE B 1 115 ? 1.881 40.156 4.879 1 52.03 115 ILE B O 1
ATOM 2508 N N . SER B 1 116 ? 3.127 41.125 6.383 1 52.31 116 SER B N 1
ATOM 2509 C CA . SER B 1 116 ? 3.607 42.219 5.566 1 52.31 116 SER B CA 1
ATOM 2510 C C . SER B 1 116 ? 4.059 41.75 4.191 1 52.31 116 SER B C 1
ATOM 2512 O O . SER B 1 116 ? 4.125 42.531 3.242 1 52.31 116 SER B O 1
ATOM 2514 N N . GLY B 1 117 ? 4.27 40.281 4.008 1 60.12 117 GLY B N 1
ATOM 2515 C CA . GLY B 1 117 ? 4.836 39.906 2.723 1 60.12 117 GLY B CA 1
ATOM 2516 C C . GLY B 1 117 ? 4.133 38.719 2.082 1 60.12 117 GLY B C 1
ATOM 2517 O O . GLY B 1 117 ? 3.451 37.938 2.766 1 60.12 117 GLY B O 1
ATOM 2518 N N . GLU B 1 118 ? 3.947 38.844 0.682 1 75.31 118 GLU B N 1
ATOM 2519 C CA . GLU B 1 118 ? 3.357 37.75 -0.117 1 75.31 118 GLU B CA 1
ATOM 2520 C C . GLU B 1 118 ? 4.211 36.5 -0.058 1 75.31 118 GLU B C 1
ATOM 2522 O O . GLU B 1 118 ? 5.441 36.562 -0.096 1 75.31 118 GLU B O 1
ATOM 2527 N N . PRO B 1 119 ? 3.559 35.375 0.195 1 85.44 119 PRO B N 1
ATOM 2528 C CA . PRO B 1 119 ? 4.344 34.156 0.137 1 85.44 119 PRO B CA 1
ATOM 2529 C C . PRO B 1 119 ? 5.012 33.938 -1.22 1 85.44 119 PRO B C 1
ATOM 2531 O O . PRO B 1 119 ? 4.484 34.375 -2.246 1 85.44 119 PRO B O 1
ATOM 2534 N N . ASP B 1 120 ? 6.27 33.469 -1.218 1 84.12 120 ASP B N 1
ATOM 2535 C CA . ASP B 1 120 ? 6.961 33.125 -2.457 1 84.12 120 ASP B CA 1
ATOM 2536 C C . ASP B 1 120 ? 6.301 31.922 -3.143 1 84.12 120 ASP B C 1
ATOM 2538 O O . ASP B 1 120 ? 6.254 31.859 -4.371 1 84.12 120 ASP B O 1
ATOM 2542 N N . TYR B 1 121 ? 5.809 31.016 -2.318 1 86.5 121 TYR B N 1
ATOM 2543 C CA . TYR B 1 121 ? 5.188 29.797 -2.803 1 86.5 121 TYR B CA 1
ATOM 2544 C C . TYR B 1 121 ? 3.939 29.453 -1.992 1 86.5 121 TYR B C 1
ATOM 2546 O O . TYR B 1 121 ? 3.812 29.875 -0.837 1 86.5 121 TYR B O 1
ATOM 2554 N N . VAL B 1 122 ? 3.025 28.812 -2.672 1 86.44 122 VAL B N 1
ATOM 2555 C CA . VAL B 1 122 ? 1.811 28.344 -2.02 1 86.44 122 VAL B CA 1
ATOM 2556 C C . VAL B 1 122 ? 1.676 26.828 -2.211 1 86.44 122 VAL B C 1
ATOM 2558 O O . VAL B 1 122 ? 1.905 26.312 -3.309 1 86.44 122 VAL B O 1
ATOM 2561 N N . LEU B 1 123 ? 1.455 26.156 -1.188 1 86.69 123 LEU B N 1
ATOM 2562 C CA . LEU B 1 123 ? 1.124 24.734 -1.197 1 86.69 123 LEU B CA 1
ATOM 2563 C C . LEU B 1 123 ? -0.287 24.5 -0.669 1 86.69 123 LEU B C 1
ATOM 2565 O O . LEU B 1 123 ? -0.529 24.609 0.536 1 86.69 123 LEU B O 1
ATOM 2569 N N . ASP B 1 124 ? -1.171 24.25 -1.551 1 82.5 124 ASP B N 1
ATOM 2570 C CA . ASP B 1 124 ? -2.566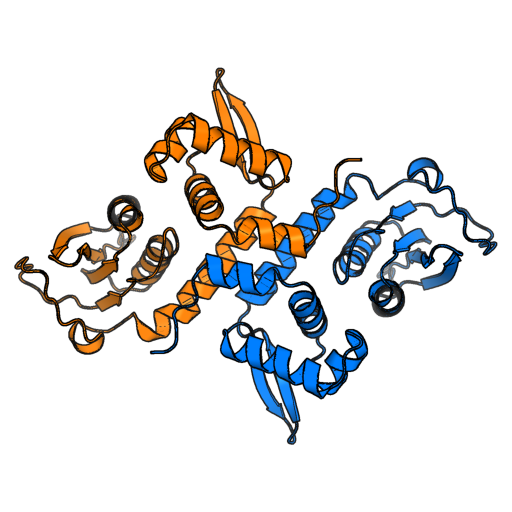 24 -1.203 1 82.5 124 ASP B CA 1
ATOM 2571 C C . ASP B 1 124 ? -2.814 22.516 -0.944 1 82.5 124 ASP B C 1
ATOM 2573 O O . ASP B 1 124 ? -2.904 21.734 -1.885 1 82.5 124 ASP B O 1
ATOM 2577 N N . MET B 1 125 ? -2.992 22.266 0.347 1 81 125 MET B N 1
ATOM 2578 C CA . MET B 1 125 ? -3.152 20.859 0.739 1 81 125 MET B CA 1
ATOM 2579 C C . MET B 1 125 ? -4.566 20.594 1.246 1 81 125 MET B C 1
ATOM 2581 O O . MET B 1 125 ? -4.812 19.594 1.916 1 81 125 MET B O 1
ATOM 2585 N N . ARG B 1 126 ? -5.461 21.5 0.959 1 80.31 126 ARG B N 1
ATOM 2586 C CA . ARG B 1 126 ? -6.855 21.297 1.346 1 80.31 126 ARG B CA 1
ATOM 2587 C C . ARG B 1 126 ? -7.41 20.016 0.746 1 80.31 126 ARG B C 1
ATOM 2589 O O . ARG B 1 126 ? -7.129 19.688 -0.409 1 80.31 126 ARG B O 1
ATOM 2596 N N . GLY B 1 127 ? -8.07 19.312 1.517 1 71.38 127 GLY B N 1
ATOM 2597 C CA . GLY B 1 127 ? -8.656 18.062 1.076 1 71.38 127 GLY B CA 1
ATOM 2598 C C . GLY B 1 127 ? -7.805 16.844 1.412 1 71.38 127 GLY B C 1
ATOM 2599 O O . GLY B 1 127 ? -8.266 15.711 1.299 1 71.38 127 GLY B O 1
ATOM 2600 N N . GLU B 1 128 ? -6.625 17.156 1.843 1 75.12 128 GLU B N 1
ATOM 2601 C CA . GLU B 1 128 ? -5.719 16.062 2.205 1 75.12 128 GLU B CA 1
ATOM 2602 C C . GLU B 1 128 ? -5.715 15.836 3.713 1 75.12 128 GLU B C 1
ATOM 2604 O O . GLU B 1 128 ? -5.82 16.781 4.492 1 75.12 128 GLU B O 1
ATOM 2609 N N . MET B 1 129 ? -5.645 14.617 4.086 1 67.81 129 MET B N 1
ATOM 2610 C CA . MET B 1 129 ? -5.617 14.281 5.504 1 67.81 129 MET B CA 1
ATOM 2611 C C . MET B 1 129 ? -4.203 13.938 5.957 1 67.81 129 MET B C 1
ATOM 2613 O O . MET B 1 129 ? -3.338 13.641 5.133 1 67.81 129 MET B O 1
ATOM 2617 N N . CYS B 1 130 ? -3.988 14.039 7.352 1 68.06 130 CYS B N 1
ATOM 2618 C CA . CYS B 1 130 ? -2.691 13.664 7.902 1 68.06 130 CYS B CA 1
ATOM 2619 C C . CYS B 1 130 ? -2.348 12.219 7.543 1 68.06 130 CYS B C 1
ATOM 2621 O O . CYS B 1 130 ? -3.225 11.359 7.52 1 68.06 130 CYS B O 1
ATOM 2623 N N . PRO B 1 131 ? -1.037 12.016 7.062 1 62.47 131 PRO B N 1
ATOM 2624 C CA . PRO B 1 131 ? 0.182 12.82 7.18 1 62.47 131 PRO B CA 1
ATOM 2625 C C . PRO B 1 131 ? 0.604 13.453 5.852 1 62.47 131 PRO B C 1
ATOM 2627 O O . PRO B 1 131 ? 1.647 14.102 5.781 1 62.47 131 PRO B O 1
ATOM 2630 N N . VAL B 1 132 ? -0.264 13.328 4.961 1 74.38 132 VAL B N 1
ATOM 2631 C CA . VAL B 1 132 ? 0.122 13.727 3.611 1 74.38 132 VAL B CA 1
ATOM 2632 C C . VAL B 1 132 ? 0.551 15.188 3.607 1 74.38 132 VAL B C 1
ATOM 2634 O O . VAL B 1 132 ? 1.647 15.523 3.15 1 74.38 132 VAL B O 1
ATOM 2637 N N . PRO B 1 133 ? -0.258 16.078 4.16 1 80 133 PRO B N 1
ATOM 2638 C CA . PRO B 1 133 ? 0.149 17.484 4.117 1 80 133 PRO B CA 1
ATOM 2639 C C . PRO B 1 133 ? 1.485 17.734 4.812 1 80 133 PRO B C 1
ATOM 2641 O O . PRO B 1 133 ? 2.309 18.516 4.316 1 80 133 PRO B O 1
ATOM 2644 N N . GLY B 1 134 ? 1.615 17.094 5.984 1 79.94 134 GLY B N 1
ATOM 2645 C CA . GLY B 1 134 ? 2.861 17.266 6.711 1 79.94 134 GLY B CA 1
ATOM 2646 C C . GLY B 1 134 ? 4.078 16.797 5.934 1 79.94 134 GLY B C 1
ATOM 2647 O O . GLY B 1 134 ? 5.09 17.5 5.871 1 79.94 134 GLY B O 1
ATOM 2648 N N . LEU B 1 135 ? 3.975 15.648 5.332 1 74.12 135 LEU B N 1
ATOM 2649 C CA . LEU B 1 135 ? 5.082 15.078 4.57 1 74.12 135 LEU B CA 1
ATOM 2650 C C . LEU B 1 135 ? 5.348 15.891 3.307 1 74.12 135 LEU B C 1
ATOM 2652 O O . LEU B 1 135 ? 6.504 16.141 2.959 1 74.12 135 LEU B O 1
ATOM 2656 N N . THR B 1 136 ? 4.32 16.312 2.645 1 79.5 136 THR B N 1
ATOM 2657 C CA . THR B 1 136 ? 4.469 17.109 1.436 1 79.5 136 THR B CA 1
ATOM 2658 C C . THR B 1 136 ? 5.125 18.453 1.754 1 79.5 136 THR B C 1
ATOM 2660 O O . THR B 1 136 ? 6.012 18.906 1.027 1 79.5 136 THR B O 1
ATOM 2663 N N . THR B 1 137 ? 4.703 19.016 2.832 1 85.81 137 THR B N 1
ATOM 2664 C CA . THR B 1 137 ? 5.293 20.266 3.285 1 85.81 137 THR B CA 1
ATOM 2665 C C . THR B 1 137 ? 6.793 20.109 3.518 1 85.81 137 THR B C 1
ATOM 2667 O O . THR B 1 137 ? 7.59 20.938 3.059 1 85.81 137 THR B O 1
ATOM 2670 N N . GLN B 1 138 ? 7.105 18.984 4.137 1 80.81 138 GLN B N 1
ATOM 2671 C CA . GLN B 1 138 ? 8.508 18.703 4.402 1 80.81 138 GLN B CA 1
ATOM 2672 C C . GLN B 1 138 ? 9.305 18.578 3.105 1 80.81 138 GLN B C 1
ATOM 2674 O O . GLN B 1 138 ? 10.391 19.141 2.98 1 80.81 138 GLN B O 1
ATOM 2679 N N . GLN B 1 139 ? 8.781 17.906 2.27 1 75.25 139 GLN B N 1
ATOM 2680 C CA . GLN B 1 139 ? 9.445 17.719 0.984 1 75.25 139 GLN B CA 1
ATOM 2681 C C . GLN B 1 139 ? 9.625 19.047 0.259 1 75.25 139 GLN B C 1
ATOM 2683 O O . GLN B 1 139 ? 10.711 19.328 -0.256 1 75.25 139 GLN B O 1
ATOM 2688 N N . VAL B 1 140 ? 8.648 19.875 0.194 1 81.88 140 VAL B N 1
ATOM 2689 C CA . VAL B 1 140 ? 8.688 21.156 -0.493 1 81.88 140 VAL B CA 1
ATOM 2690 C C . VAL B 1 140 ? 9.711 22.062 0.176 1 81.88 140 VAL B C 1
ATOM 2692 O O . VAL B 1 140 ? 10.508 22.719 -0.503 1 81.88 140 VAL B O 1
ATOM 2695 N N . LEU B 1 141 ? 9.727 22.062 1.456 1 87.31 141 LEU B N 1
ATOM 2696 C CA . LEU B 1 141 ? 10.648 22.906 2.211 1 87.31 141 LEU B CA 1
ATOM 2697 C C . LEU B 1 141 ? 12.094 22.531 1.9 1 87.31 141 LEU B C 1
ATOM 2699 O O . LEU B 1 141 ? 12.961 23.406 1.845 1 87.31 141 LEU B O 1
ATOM 2703 N N . SER B 1 142 ? 12.312 21.25 1.656 1 81.56 142 SER B N 1
ATOM 2704 C CA . SER B 1 142 ? 13.664 20.797 1.359 1 81.56 142 SER B CA 1
ATOM 2705 C C . SER B 1 142 ? 14.133 21.297 -0.003 1 81.56 142 SER B C 1
ATOM 2707 O O . SER B 1 142 ? 15.336 21.391 -0.256 1 81.56 142 SER B O 1
ATOM 2709 N N . GLU B 1 143 ? 13.25 21.641 -0.806 1 79.5 143 GLU B N 1
ATOM 2710 C CA . GLU B 1 143 ? 13.57 22.031 -2.178 1 79.5 143 GLU B CA 1
ATOM 2711 C C . GLU B 1 143 ? 13.633 23.547 -2.332 1 79.5 143 GLU B C 1
ATOM 2713 O O . GLU B 1 143 ? 14.156 24.047 -3.322 1 79.5 143 GLU B O 1
ATOM 2718 N N . LEU B 1 144 ? 13.172 24.266 -1.355 1 86.81 144 LEU B N 1
ATOM 2719 C CA . LEU B 1 144 ? 13.062 25.719 -1.47 1 86.81 144 LEU B CA 1
ATOM 2720 C C . LEU B 1 144 ? 14.336 26.406 -0.982 1 86.81 144 LEU B C 1
ATOM 2722 O O . LEU B 1 144 ? 15.062 25.844 -0.159 1 86.81 144 LEU B O 1
ATOM 2726 N N . GLU B 1 145 ? 14.578 27.547 -1.582 1 89.25 145 GLU B N 1
ATOM 2727 C CA . GLU B 1 145 ? 15.758 28.328 -1.222 1 89.25 145 GLU B CA 1
ATOM 2728 C C . GLU B 1 145 ? 15.602 28.969 0.156 1 89.25 145 GLU B C 1
ATOM 2730 O O . GLU B 1 145 ? 14.484 29.25 0.588 1 89.25 145 GLU B O 1
ATOM 2735 N N . ASP B 1 146 ? 16.812 29.234 0.792 1 93.38 146 ASP B N 1
ATOM 2736 C CA . ASP B 1 146 ? 16.844 29.891 2.094 1 93.38 146 ASP B CA 1
ATOM 2737 C C . ASP B 1 146 ? 16.156 31.25 2.037 1 93.38 146 ASP B C 1
ATOM 2739 O O . ASP B 1 146 ? 16.328 32 1.081 1 93.38 146 ASP B O 1
ATOM 2743 N N . GLY B 1 147 ? 15.352 31.516 3.004 1 91.81 147 GLY B N 1
ATOM 2744 C CA . GLY B 1 147 ? 14.727 32.812 3.133 1 91.81 147 GLY B CA 1
ATOM 2745 C C . GLY B 1 147 ? 13.383 32.906 2.443 1 91.81 147 GLY B C 1
ATOM 2746 O O . GLY B 1 147 ? 12.617 33.844 2.678 1 91.81 147 GLY B O 1
ATOM 2747 N N . LYS B 1 148 ? 13.078 31.984 1.623 1 91.44 148 LYS B N 1
ATOM 2748 C CA . LYS B 1 148 ? 11.797 32 0.917 1 91.44 148 LYS B CA 1
ATOM 2749 C C . LYS B 1 148 ? 10.641 31.672 1.859 1 91.44 148 LYS B C 1
ATOM 2751 O O . LYS B 1 148 ? 10.828 30.969 2.854 1 91.44 148 LYS B O 1
ATOM 2756 N N . ILE B 1 149 ? 9.523 32.281 1.543 1 90.25 149 ILE B N 1
ATOM 2757 C CA . ILE B 1 149 ? 8.336 32.094 2.373 1 90.25 149 ILE B CA 1
ATOM 2758 C C . ILE B 1 149 ? 7.363 31.156 1.677 1 90.25 149 ILE B C 1
ATOM 2760 O O . ILE B 1 149 ? 6.992 31.375 0.522 1 90.25 149 ILE B O 1
ATOM 2764 N N . LEU B 1 150 ? 6.969 30.031 2.359 1 90.25 150 LEU B N 1
ATOM 2765 C CA . LEU B 1 150 ? 5.965 29.078 1.906 1 90.25 150 LEU B CA 1
ATOM 2766 C C . LEU B 1 150 ? 4.668 29.234 2.688 1 90.25 150 LEU B C 1
ATOM 2768 O O . LEU B 1 150 ? 4.68 29.281 3.92 1 90.25 150 LEU B O 1
ATOM 2772 N N . LEU B 1 151 ? 3.582 29.375 1.941 1 89.38 151 LEU B N 1
ATOM 2773 C CA . LEU B 1 151 ? 2.25 29.297 2.529 1 89.38 151 LEU B CA 1
ATOM 2774 C C . LEU B 1 151 ? 1.661 27.891 2.334 1 89.38 151 LEU B C 1
ATOM 2776 O O . LEU B 1 151 ? 1.538 27.422 1.203 1 89.38 151 LEU B O 1
ATOM 2780 N N . VAL B 1 152 ? 1.362 27.25 3.434 1 89.88 152 VAL B N 1
ATOM 2781 C CA . VAL B 1 152 ? 0.679 25.969 3.375 1 89.88 152 VAL B CA 1
ATOM 2782 C C . VAL B 1 152 ? -0.777 26.125 3.805 1 89.88 152 VAL B C 1
ATOM 2784 O O . VAL B 1 152 ? -1.058 26.688 4.871 1 89.88 152 VAL B O 1
ATOM 2787 N N . ILE B 1 153 ? -1.644 25.625 2.994 1 86.94 153 ILE B N 1
ATOM 2788 C CA . ILE B 1 153 ? -3.068 25.688 3.303 1 86.94 153 ILE B CA 1
ATOM 2789 C C . ILE B 1 153 ? -3.605 24.281 3.572 1 86.94 153 ILE B C 1
ATOM 2791 O O . ILE B 1 153 ? -3.404 23.375 2.768 1 86.94 153 ILE B O 1
ATOM 2795 N N . VAL B 1 154 ? -4.223 24.141 4.719 1 87.62 154 VAL B N 1
ATOM 2796 C CA . VAL B 1 154 ? -4.801 22.844 5.062 1 87.62 154 VAL B CA 1
ATOM 2797 C C . VAL B 1 154 ? -6.195 23.031 5.652 1 87.62 154 VAL B C 1
ATOM 2799 O O . VAL B 1 154 ? -6.523 24.125 6.137 1 87.62 154 VAL B O 1
ATOM 2802 N N . ASP B 1 155 ? -7.016 22 5.52 1 80.88 155 ASP B N 1
ATOM 2803 C CA . ASP B 1 155 ? -8.352 22.047 6.102 1 80.88 155 ASP B CA 1
ATOM 2804 C C . ASP B 1 155 ? -8.57 20.891 7.082 1 80.88 155 ASP B C 1
ATOM 2806 O O . ASP B 1 155 ? -9.672 20.703 7.59 1 80.88 155 ASP B O 1
ATOM 2810 N N . TYR B 1 156 ? -7.598 20.172 7.305 1 80.44 156 TYR B N 1
ATOM 2811 C CA . TYR B 1 156 ? -7.633 19.109 8.297 1 80.44 156 TYR B CA 1
ATOM 2812 C C . TYR B 1 156 ? -6.988 19.547 9.602 1 80.44 156 TYR B C 1
ATOM 2814 O O . TYR B 1 156 ? -5.812 19.922 9.625 1 80.44 156 TYR B O 1
ATOM 2822 N N . PRO B 1 157 ? -7.703 19.516 10.695 1 79 157 PRO B N 1
ATOM 2823 C CA . PRO B 1 157 ? -7.223 20.094 11.953 1 79 157 PRO B CA 1
ATOM 2824 C C . PRO B 1 157 ? -5.938 19.438 12.453 1 79 157 PRO B C 1
ATOM 2826 O O . PRO B 1 157 ? -5.055 20.125 12.977 1 79 157 PRO B O 1
ATOM 2829 N N . LEU B 1 158 ? -5.785 18.234 12.352 1 78 158 LEU B N 1
ATOM 2830 C CA . LEU B 1 158 ? -4.582 17.562 12.82 1 78 158 LEU B CA 1
ATOM 2831 C C . LEU B 1 158 ? -3.361 18.016 12.023 1 78 158 LEU B C 1
ATOM 2833 O O . LEU B 1 158 ? -2.264 18.141 12.57 1 78 158 LEU B O 1
ATOM 2837 N N . SER B 1 159 ? -3.555 18.234 10.797 1 85.44 159 SER B N 1
ATOM 2838 C CA . SER B 1 159 ? -2.465 18.766 9.992 1 85.44 159 SER B CA 1
ATOM 2839 C C . SER B 1 159 ? -2.064 20.156 10.453 1 85.44 159 SER B C 1
ATOM 2841 O O . SER B 1 159 ? -0.878 20.484 10.492 1 85.44 159 SER B O 1
ATOM 2843 N N . ALA B 1 160 ? -3.105 20.953 10.758 1 86.12 160 ALA B N 1
ATOM 2844 C CA . ALA B 1 160 ? -2.873 22.328 11.219 1 86.12 160 ALA B CA 1
ATOM 2845 C C . ALA B 1 160 ? -2.082 22.328 12.523 1 86.12 160 ALA B C 1
ATOM 2847 O O . ALA B 1 160 ? -1.397 23.312 12.836 1 86.12 160 ALA B O 1
ATOM 2848 N N . GLU B 1 161 ? -2.16 21.312 13.242 1 83 161 GLU B N 1
ATOM 2849 C CA . GLU B 1 161 ? -1.434 21.188 14.508 1 83 161 GLU B CA 1
ATOM 2850 C C . GLU B 1 161 ? -0.047 20.578 14.281 1 83 161 GLU B C 1
ATOM 2852 O O . GLU B 1 161 ? 0.925 21.016 14.914 1 83 161 GLU B O 1
ATOM 2857 N N . ARG B 1 162 ? 0.086 19.703 13.367 1 80.88 162 ARG B N 1
ATOM 2858 C CA . ARG B 1 162 ? 1.293 18.906 13.195 1 80.88 162 ARG B CA 1
ATOM 2859 C C . ARG B 1 162 ? 2.334 19.656 12.367 1 80.88 162 ARG B C 1
ATOM 2861 O O . ARG B 1 162 ? 3.531 19.578 12.648 1 80.88 162 ARG B O 1
ATOM 2868 N N . ILE B 1 163 ? 1.854 20.406 11.383 1 89.56 163 ILE B N 1
ATOM 2869 C CA . ILE B 1 163 ? 2.779 21 10.43 1 89.56 163 ILE B CA 1
ATOM 2870 C C . ILE B 1 163 ? 3.652 22.047 11.141 1 89.56 163 ILE B C 1
ATOM 2872 O O . ILE B 1 163 ? 4.879 22.016 11.016 1 89.56 163 ILE B O 1
ATOM 2876 N N . PRO B 1 164 ? 3.045 22.891 11.969 1 89.19 164 PRO B N 1
ATOM 2877 C CA . PRO B 1 164 ? 3.891 23.859 12.688 1 89.19 164 PRO B CA 1
ATOM 2878 C C . PRO B 1 164 ? 4.93 23.172 13.578 1 89.19 164 PRO B C 1
ATOM 2880 O O . PRO B 1 164 ? 6.082 23.609 13.625 1 89.19 164 PRO B O 1
ATOM 2883 N N . ASN B 1 165 ? 4.496 22.141 14.266 1 84.69 165 ASN B N 1
ATOM 2884 C CA . ASN B 1 165 ? 5.414 21.422 15.148 1 84.69 165 ASN B CA 1
ATOM 2885 C C . ASN B 1 165 ? 6.57 20.812 14.367 1 84.69 165 ASN B C 1
ATOM 2887 O O . ASN B 1 165 ? 7.727 20.906 14.773 1 84.69 165 ASN B O 1
ATOM 2891 N N . ARG B 1 166 ? 6.277 20.25 13.289 1 79.88 166 ARG B N 1
ATOM 2892 C CA . ARG B 1 166 ? 7.285 19.625 12.445 1 79.88 166 ARG B CA 1
ATOM 2893 C C . ARG B 1 166 ? 8.234 20.656 11.852 1 79.88 166 ARG B C 1
ATOM 2895 O O . ARG B 1 166 ? 9.438 20.422 11.773 1 79.88 166 ARG B O 1
ATOM 2902 N N . VAL B 1 167 ? 7.754 21.75 11.398 1 88.25 167 VAL B N 1
ATOM 2903 C CA . VAL B 1 167 ? 8.508 22.844 10.797 1 88.25 167 VAL B CA 1
ATOM 2904 C C . VAL B 1 167 ? 9.562 23.344 11.773 1 88.25 167 VAL B C 1
ATOM 2906 O O . VAL B 1 167 ? 10.727 23.531 11.398 1 88.25 167 VAL B O 1
ATOM 2909 N N . GLU B 1 168 ? 9.133 23.484 12.977 1 86.81 168 GLU B N 1
ATOM 2910 C CA . GLU B 1 168 ? 10.055 23.953 14 1 86.81 168 GLU B CA 1
ATOM 2911 C C . GLU B 1 168 ? 11.117 22.906 14.32 1 86.81 168 GLU B C 1
ATOM 2913 O O . GLU B 1 168 ? 12.289 23.25 14.492 1 86.81 168 GLU B O 1
ATOM 2918 N N . GLN B 1 169 ? 10.781 21.75 14.281 1 82.19 169 GLN B N 1
ATOM 2919 C CA . GLN B 1 169 ? 11.711 20.656 14.547 1 82.19 169 GLN B CA 1
ATOM 2920 C C . GLN B 1 169 ? 12.766 20.547 13.445 1 82.19 169 GLN B C 1
ATOM 2922 O O . GLN B 1 169 ? 13.914 20.203 13.719 1 82.19 169 GLN B O 1
ATOM 2927 N N . LEU B 1 170 ? 12.375 20.922 12.25 1 83 170 LEU B N 1
ATOM 2928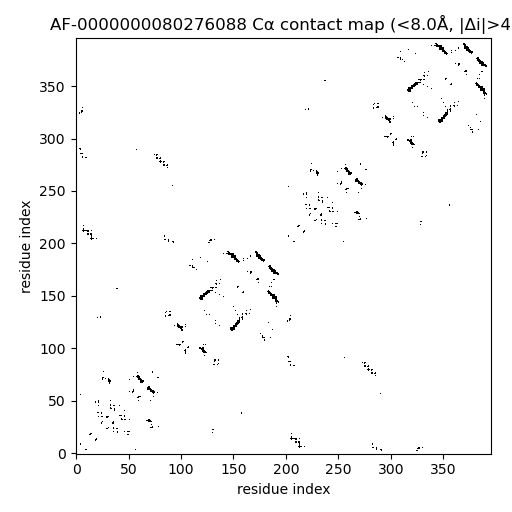 C CA . LEU B 1 170 ? 13.273 20.859 11.102 1 83 170 LEU B CA 1
ATOM 2929 C C . LEU B 1 170 ? 14.148 22.094 11.023 1 83 170 LEU B C 1
ATOM 2931 O O . LEU B 1 170 ? 15.039 22.188 10.18 1 83 170 LEU B O 1
ATOM 2935 N N . GLY B 1 171 ? 13.906 23.062 11.906 1 87.31 171 GLY B N 1
ATOM 2936 C CA . GLY B 1 171 ? 14.75 24.25 11.992 1 87.31 171 GLY B CA 1
ATOM 2937 C C . GLY B 1 171 ? 14.234 25.422 11.195 1 87.31 171 GLY B C 1
ATOM 2938 O O . GLY B 1 171 ? 14.906 26.438 11.07 1 87.31 171 GLY B O 1
ATOM 2939 N N . HIS B 1 172 ? 13.062 25.312 10.609 1 93.06 172 HIS B N 1
ATOM 2940 C CA . HIS B 1 172 ? 12.461 26.422 9.883 1 93.06 172 HIS B CA 1
ATOM 2941 C C . HIS B 1 172 ? 11.695 27.344 10.828 1 93.06 172 HIS B C 1
ATOM 2943 O O . HIS B 1 172 ? 11.547 27.047 12.008 1 93.06 172 HIS B O 1
ATOM 2949 N N . GLU B 1 173 ? 11.375 28.516 10.312 1 93.06 173 GLU B N 1
ATOM 2950 C CA . GLU B 1 173 ? 10.695 29.516 11.133 1 93.06 173 GLU B CA 1
ATOM 2951 C C . GLU B 1 173 ? 9.203 29.547 10.836 1 93.06 173 GLU B C 1
ATOM 2953 O O . GLU B 1 173 ? 8.797 29.688 9.68 1 93.06 173 GLU B O 1
ATOM 2958 N N . LEU B 1 174 ? 8.406 29.422 11.812 1 92.62 174 LEU B N 1
ATOM 2959 C CA . LEU B 1 174 ? 6.969 29.656 11.695 1 92.62 174 LEU B CA 1
ATOM 2960 C C . LEU B 1 174 ? 6.656 31.141 11.805 1 92.62 174 LEU B C 1
ATOM 2962 O O . LEU B 1 174 ? 6.793 31.734 12.875 1 92.62 174 LEU B O 1
ATOM 2966 N N . ILE B 1 175 ? 6.16 31.734 10.719 1 89.5 175 ILE B N 1
ATOM 2967 C CA . ILE B 1 175 ? 5.953 33.188 10.719 1 89.5 175 ILE B CA 1
ATOM 2968 C C . ILE B 1 175 ? 4.527 33.5 11.164 1 89.5 175 ILE B C 1
ATOM 2970 O O . ILE B 1 175 ? 4.2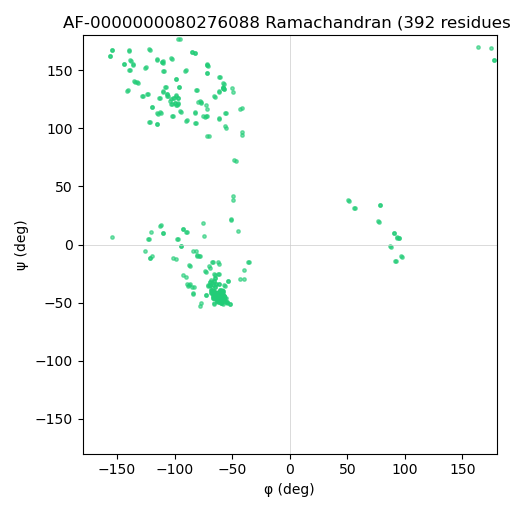66 34.594 11.695 1 89.5 175 ILE B O 1
ATOM 2974 N N . GLY B 1 176 ? 3.721 32.531 10.914 1 86.19 176 GLY B N 1
ATOM 2975 C CA . GLY B 1 176 ? 2.354 32.781 11.336 1 86.19 176 GLY B CA 1
ATOM 2976 C C . GLY B 1 176 ? 1.398 31.656 10.969 1 86.19 176 GLY B C 1
ATOM 2977 O O . GLY B 1 176 ? 1.716 30.812 10.117 1 86.19 176 GLY B O 1
ATOM 2978 N N . ARG B 1 177 ? 0.346 31.641 11.664 1 87.69 177 ARG B N 1
ATOM 2979 C CA . ARG B 1 177 ? -0.765 30.734 11.414 1 87.69 177 ARG B CA 1
ATOM 2980 C C . ARG B 1 177 ? -2.105 31.422 11.625 1 87.69 177 ARG B C 1
ATOM 2982 O O . ARG B 1 177 ? -2.291 32.156 12.602 1 87.69 177 ARG B O 1
ATOM 2989 N N . THR B 1 178 ? -2.963 31.234 10.664 1 85.88 178 THR B N 1
ATOM 2990 C CA . THR B 1 178 ? -4.301 31.812 10.789 1 85.88 178 THR B CA 1
ATOM 2991 C C . THR B 1 178 ? -5.355 30.828 10.289 1 85.88 178 THR B C 1
ATOM 2993 O O . THR B 1 178 ? -5.023 29.781 9.719 1 85.88 178 THR B O 1
ATOM 2996 N N . ILE B 1 179 ? -6.602 31.172 10.625 1 84.75 179 ILE B N 1
ATOM 2997 C CA . ILE B 1 179 ? -7.73 30.359 10.188 1 84.75 179 ILE B CA 1
ATOM 2998 C C . ILE B 1 179 ? -8.82 31.25 9.602 1 84.75 179 ILE B C 1
ATOM 3000 O O . ILE B 1 179 ? -9.062 32.344 10.102 1 84.75 179 ILE B O 1
ATOM 3004 N N . ASP B 1 180 ? -9.383 30.75 8.531 1 80.44 180 ASP B N 1
ATOM 3005 C CA . ASP B 1 180 ? -10.484 31.547 7.973 1 80.44 180 ASP B CA 1
ATOM 3006 C C . ASP B 1 180 ? -11.828 31.016 8.461 1 80.44 180 ASP B C 1
ATOM 3008 O O . ASP B 1 180 ? -11.891 30.078 9.266 1 80.44 180 ASP B O 1
ATOM 3012 N N . ASN B 1 181 ? -12.898 31.719 8.062 1 78.69 181 ASN B N 1
ATOM 3013 C CA . ASN B 1 181 ? -14.25 31.406 8.523 1 78.69 181 ASN B CA 1
ATOM 3014 C C . ASN B 1 181 ? -14.727 30.062 7.996 1 78.69 181 ASN B C 1
ATOM 3016 O O . ASN B 1 181 ? -15.703 29.5 8.5 1 78.69 181 ASN B O 1
ATOM 3020 N N . GLN B 1 182 ? -13.992 29.594 7 1 78.38 182 GLN B N 1
ATOM 3021 C CA . GLN B 1 182 ? -14.375 28.328 6.406 1 78.38 182 GLN B CA 1
ATOM 3022 C C . GLN B 1 182 ? -13.609 27.172 7.047 1 78.38 182 GLN B C 1
ATOM 3024 O O . GLN B 1 182 ? -13.805 26 6.684 1 78.38 182 GLN B O 1
ATOM 3029 N N . GLY B 1 183 ? -12.773 27.484 7.934 1 79.94 183 GLY B N 1
ATOM 3030 C CA . GLY B 1 183 ? -12.031 26.453 8.641 1 79.94 183 GLY B CA 1
ATOM 3031 C C . GLY B 1 183 ? -10.711 26.094 7.977 1 79.94 183 GLY B C 1
ATOM 3032 O O . GLY B 1 183 ? -10.086 25.094 8.32 1 79.94 183 GLY B O 1
ATOM 3033 N N . ASN B 1 184 ? -10.312 26.922 6.965 1 86.56 184 ASN B N 1
ATOM 3034 C CA . ASN B 1 184 ? -9.008 26.703 6.352 1 86.56 184 ASN B CA 1
ATOM 3035 C C . ASN B 1 184 ? -7.883 27.312 7.191 1 86.56 184 ASN B C 1
ATOM 3037 O O . ASN B 1 184 ? -8.016 28.438 7.688 1 86.56 184 ASN B O 1
ATOM 3041 N N . PHE B 1 185 ? -6.895 26.5 7.352 1 88.19 185 PHE B N 1
ATOM 3042 C CA . PHE B 1 185 ? -5.719 26.969 8.078 1 88.19 185 PHE B CA 1
ATOM 3043 C C . PHE B 1 185 ? -4.645 27.453 7.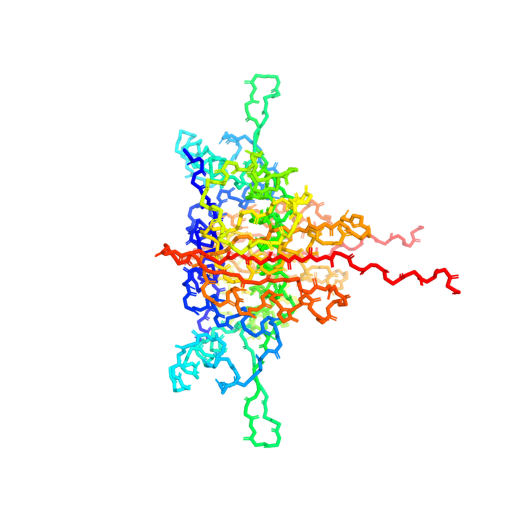109 1 88.19 185 PHE B C 1
ATOM 3045 O O . PHE B 1 185 ? -4.418 26.844 6.066 1 88.19 185 PHE B O 1
ATOM 3052 N N . TYR B 1 186 ? -4.078 28.594 7.438 1 87.62 186 TYR B N 1
ATOM 3053 C CA . TYR B 1 186 ? -2.99 29.188 6.672 1 87.62 186 TYR B CA 1
ATOM 3054 C C . TYR B 1 186 ? -1.706 29.234 7.492 1 87.62 186 TYR B C 1
ATOM 3056 O O . TYR B 1 186 ? -1.615 29.969 8.477 1 87.62 186 TYR B O 1
ATOM 3064 N N . ILE B 1 187 ? -0.758 28.453 7.051 1 90.94 187 ILE B N 1
ATOM 3065 C CA . ILE B 1 187 ? 0.492 28.312 7.793 1 90.94 187 ILE B CA 1
ATOM 3066 C C . ILE B 1 187 ? 1.635 28.938 6.992 1 90.94 187 ILE B C 1
ATOM 3068 O O . ILE B 1 187 ? 1.956 28.469 5.895 1 90.94 187 ILE B O 1
ATOM 3072 N N . TYR B 1 188 ? 2.168 30 7.535 1 90.69 188 TYR B N 1
ATOM 3073 C CA . TYR B 1 188 ? 3.273 30.688 6.879 1 90.69 188 TYR B CA 1
ATOM 3074 C C . TYR B 1 188 ? 4.613 30.234 7.457 1 90.69 188 TYR B C 1
ATOM 3076 O O . TYR B 1 188 ? 4.832 30.328 8.672 1 90.69 188 TYR B O 1
ATOM 3084 N N . ILE B 1 189 ? 5.488 29.797 6.516 1 92.31 189 ILE B N 1
ATOM 3085 C CA . ILE B 1 189 ? 6.762 29.219 6.926 1 92.31 189 ILE B CA 1
ATOM 3086 C C . ILE B 1 189 ? 7.906 29.906 6.188 1 92.31 189 ILE B C 1
ATOM 3088 O O . ILE B 1 189 ? 7.859 30.062 4.969 1 92.31 189 ILE B O 1
ATOM 3092 N N . LYS B 1 190 ? 8.891 30.391 6.898 1 93.38 190 LYS B N 1
ATOM 3093 C CA . LYS B 1 190 ? 10.125 30.891 6.297 1 93.38 190 LYS B CA 1
ATOM 3094 C C . LYS B 1 190 ? 11.219 29.828 6.316 1 93.38 190 LYS B C 1
ATOM 3096 O O . LYS B 1 190 ? 11.539 29.281 7.371 1 93.38 190 LYS B O 1
ATOM 3101 N N . VAL B 1 191 ? 11.734 29.469 5.148 1 93.75 191 VAL B N 1
ATOM 3102 C CA . VAL B 1 191 ? 12.773 28.453 5.008 1 93.75 191 VAL B CA 1
ATOM 3103 C C . VAL B 1 191 ? 14.062 28.953 5.66 1 93.75 191 VAL B C 1
ATOM 3105 O O . VAL B 1 191 ? 14.508 30.062 5.402 1 93.75 191 VAL B O 1
ATOM 3108 N N . LYS B 1 192 ? 14.602 28.156 6.527 1 92.81 192 LYS B N 1
ATOM 3109 C CA . LYS B 1 192 ? 15.891 28.406 7.152 1 92.81 192 LYS B CA 1
ATOM 3110 C C . LYS B 1 192 ? 16.859 27.25 6.887 1 92.81 192 LYS B C 1
ATOM 3112 O O . LYS B 1 192 ? 16.625 26.125 7.316 1 92.81 192 LYS B O 1
ATOM 3117 N N . LYS B 1 193 ? 17.844 27.391 6.02 1 81.12 193 LYS B N 1
ATOM 3118 C CA . LYS B 1 193 ? 18.859 26.391 5.758 1 81.12 193 LYS B CA 1
ATOM 3119 C C . LYS B 1 193 ? 20.125 26.656 6.586 1 81.12 193 LYS B C 1
ATOM 3121 O O . LYS B 1 193 ? 20.453 27.797 6.855 1 81.12 193 LYS B O 1
ATOM 3126 N N . THR B 1 194 ? 20.516 25.75 7.559 1 61.66 194 THR B N 1
ATOM 3127 C CA . THR B 1 194 ? 21.75 25.922 8.305 1 61.66 194 THR B CA 1
ATOM 3128 C C . THR B 1 194 ? 22.938 26.031 7.355 1 61.66 194 THR B C 1
ATOM 3130 O O . THR B 1 194 ? 23.094 25.219 6.441 1 61.66 194 THR B O 1
ATOM 3133 N N . ASN B 1 195 ? 23.469 27.109 7.074 1 52.72 195 ASN B N 1
ATOM 3134 C CA . ASN B 1 195 ? 24.734 27.391 6.422 1 52.72 195 ASN B CA 1
ATOM 3135 C C . ASN B 1 195 ? 25.875 26.578 7.043 1 52.72 195 ASN B C 1
ATOM 3137 O O . ASN B 1 195 ? 26.188 26.734 8.219 1 52.72 195 ASN B O 1
ATOM 3141 N N . THR B 1 196 ? 26.016 25.219 6.848 1 43.41 196 THR B N 1
ATOM 3142 C CA . THR B 1 196 ? 27.359 24.812 7.184 1 43.41 196 THR B CA 1
ATOM 3143 C C . THR B 1 196 ? 28.391 25.688 6.469 1 43.41 196 THR B C 1
ATOM 3145 O O . THR B 1 196 ? 28.766 25.406 5.328 1 43.41 196 THR B O 1
ATOM 3148 N N . SER B 1 197 ? 28.25 26.844 5.984 1 35.09 197 SER B N 1
ATOM 3149 C CA . SER B 1 197 ? 29.453 27.562 5.59 1 35.09 197 SER B CA 1
ATOM 3150 C C . SER B 1 197 ? 30.375 27.797 6.777 1 35.09 197 SER B C 1
ATOM 3152 O O . SER B 1 197 ? 31.469 28.328 6.621 1 35.09 197 SER B O 1
ATOM 3154 N N . GLU B 1 198 ? 30.031 27.703 8.172 1 29.5 198 GLU B N 1
ATOM 3155 C CA . GLU B 1 198 ? 31.297 27.875 8.875 1 29.5 198 GLU B CA 1
ATOM 3156 C C . GLU B 1 198 ? 32.156 26.609 8.789 1 29.5 198 GLU B C 1
ATOM 3158 O O . GLU B 1 198 ? 31.609 25.5 8.859 1 29.5 198 GLU B O 1
#

InterPro domains:
  IPR001455 TusA-like domain [PF01206] (122-190)
  IPR001455 TusA-like domain [PS01148] (123-147)
  IPR001845 HTH ArsR-type DNA-binding domain [PF01022] (17-62)
  IPR001845 HTH ArsR-type DNA-binding domain [PS50987] (1-93)
  IPR001845 HTH ArsR-type DNA-binding domain [SM00418] (9-87)
  IPR011991 ArsR-like helix-turn-helix domain [cd00090] (11-63)
  IPR036388 Winged helix-like DNA-binding domain superfamily [G3DSA:1.10.10.10] (2-96)
  IPR036390 Winged helix DNA-binding domain superfamily [SSF46785] (6-67)
  IPR036868 TusA-like domain superfamily [G3DSA:3.30.110.40] (113-192)
  IPR036868 TusA-like domain superfamily [SSF64307] (115-190)

Radius of gyration: 25.07 Å; Cα contacts (8 Å, |Δi|>4): 659; chains: 2; bounding box: 49×83×66 Å

Sequence (396 aa):
MKKKLTLENLFKILANQKRLEILMAVYDNNQTATEVSKIVGLDISTTYRYLKSLKEAGILNSRIVKGIEMFDFSSEEVYKILQYAINFINKLNAEGRFCENLAACEIESRPIVQISGEPDYVLDMRGEMCPVPGLTTQQVLSELEDGKILLVIVDYPLSAERIPNRVEQLGHELIGRTIDNQGNFYIYIKVKKTNTSEMKKKLTLENLFKILANQKRLEILMAVYDNNQTATEVSKIVGLDISTTYRYLKSLKEAGILNSRIVKGIEMFDFSSEEVYKILQYAINFINKLNAEGRFCENLAACEIESRPIVQISGEPDYVLDMRGEMCPVPGLTTQQVLSELEDGKILLVIVDYPLSAERIPNRVEQLGHELIGRTIDNQGNFYIYIKVKKTNTSE

Secondary structure (DSSP, 8-state):
------HHHHHHHHT-HHHHHHHHHHHTT--SHHHHHHHHT--HHHHHHHHHHHHHTTSEEEEEETTEEEEEESSHHHHHHHHHHHHHHHHHHHTTTEESSTTTTT-----S---SS--SEEEE-TTPPTTHHHHHHHHHHHHSPTT-EEEEEE--HHHHHHHHHHHHHTT-EEEEEEE-TTS-EEEEEE-----TT-/------HHHHHHHHT-HHHHHHHHHHHTT--SHHHHHHHHT--HHHHHHHHHHHHHTTSEEEEEETTEEEEEESSHHHHHHHHHHHHHHHHHHHTTTEESSTTTTT-----S---SS--SEEEE-TTPPTTHHHHHHHHHHHHSPTT-EEEEEE--HHHHHHHHHHHHHTT-EEEEEEE-TTS-EEEEEE-----TT-